Protein AF-A0A349YQ21-F1 (afdb_monomer_lite)

Foldseek 3Di:
DDDPPDDDDDDDPVPPDPPPPPVLPDAFEAEAEWAAQFAAQDFDKDAEVRCCLGGHPDGDCQFTNLRRVVVVVSRVVRHIYRYGHFFFPQWAWFKKWKKKKKAKDKDFDADPVRQGWWQDPVPRDIDSDPPPPTHGDIAIAIEIFIAIDADASHQDPVSVVVVLVVQQDDDPPVRIGMFGFKMKIWNHFADFQKFKFKAWDLVVLVPPLATKIKIWTPDPDNVNIDIWIATSQPPDADPNFHRAQQRRCVPHRTMGMHGPNVRSVVVLVVLCVRQVDDSSQVRSQDLVQCGHSNRHHDRRYHYDPVHDDRHDPRGDGRDNGHSPQCHRRNQVGVSSLVSLLCVLQCVSHVCLLVLPPDQRAEYEDSVHDPVSLVSNVVSCVNNVRYYYHDD

Sequence (391 aa):
MQYPGTIDKWFDHSGIQPHEIVEVTPRPLMLHAAAFERGPEKMMRVYGEDFYKLFGYYIDVEKYGQAGIQAANIIDNGGELLLKRVVAEDATLGNIVVVANVSQDRVQKTNSLGQPLYIDAATGKETTDPGDNNEAVMINVASIKHELVTVPNAKTMNDVVDAALDCFVEDEDEQKFAYPLFVITDNGRGETTKRFGIEPMYSVSKNSKYMLYRLKYLGSQDLDAEQVYFALAPGIIYLNESMDIAMACGNMLQCDAKSIEDSVEAFYAKVSEISGIEPEDLFASDIIFCKNSKGAAMTGLSLDDSGEDLGISMGFILQSGSNGSFGDCPIDTQEYEDELLKFFGGDFDSDIYNLDRFKIDACVDANYPYDVKKAIVRLANFRKDFFFFGD

Radius of gyration: 28.57 Å; chains: 1; bounding box: 63×76×86 Å

Secondary structure (DSSP, 8-state):
---TT--------TTSPPP---------EEEEEE--SSS--S-EEE-THHHHHHH-SS--HHHHHHHHHHHHHHHHTT-EEEEEE---TT-B--EEEEEEEEEEEEEE-B-TTSPBPEE-TTT-SEES---TTPEE-EEEEEEEEEEEE--TT--SHHHHHHHHHTT-EEETTTTEEEEEEEEEEESSSS----EEEEEE-HHHHTTSSS-EEEEEE--SSGGG-EEEEEESSTT-EETTEE--HHHHHTT-SSEEEEE-HHHHHHHHHHHHHHH---HHHHHTSBTTTTB-TTSSBPTTEEE-TTS--TT-TT-EE-BS-B-GGGTT-GGGSHHHHHHHHHHHHTSS-GGGG-TTT----EEE--S--HHHHHHHHHHHHHH-SSEEE--

pLDDT: mean 86.46, std 12.58, range [36.66, 97.38]

Structure (mmCIF, N/CA/C/O backbone):
data_AF-A0A349YQ21-F1
#
_entry.id   AF-A0A349YQ21-F1
#
loop_
_atom_site.group_PDB
_atom_site.id
_atom_site.type_symbol
_atom_site.label_atom_id
_atom_site.label_alt_id
_atom_site.label_comp_id
_atom_site.label_asym_id
_atom_site.label_entity_id
_atom_site.label_seq_id
_atom_site.pdbx_PDB_ins_code
_atom_site.Cartn_x
_atom_site.Cartn_y
_atom_site.Cartn_z
_atom_site.occupancy
_atom_site.B_iso_or_equiv
_atom_site.auth_seq_id
_atom_site.auth_comp_id
_atom_site.auth_asym_id
_atom_site.auth_atom_id
_atom_site.pdbx_PDB_model_num
ATOM 1 N N . MET A 1 1 ? -4.594 -54.214 -38.962 1.00 46.72 1 MET A N 1
ATOM 2 C CA . MET A 1 1 ? -5.416 -55.250 -38.301 1.00 46.72 1 MET A CA 1
ATOM 3 C C . MET A 1 1 ? -5.435 -54.899 -36.817 1.00 46.72 1 MET A C 1
ATOM 5 O O . MET A 1 1 ? -4.440 -55.137 -36.148 1.00 46.72 1 MET A O 1
ATOM 9 N N . GLN A 1 2 ? -6.467 -54.189 -36.348 1.00 43.09 2 GLN A N 1
ATOM 10 C CA . GLN A 1 2 ? -6.649 -53.875 -34.920 1.00 43.09 2 GLN A CA 1
ATOM 11 C C . GLN A 1 2 ? -7.151 -55.127 -34.183 1.00 43.09 2 GLN A C 1
ATOM 13 O O . GLN A 1 2 ? -7.865 -55.942 -34.770 1.00 43.09 2 GLN A O 1
ATOM 18 N N . TYR A 1 3 ? -6.737 -55.302 -32.927 1.00 46.75 3 TYR A N 1
ATOM 19 C CA . TYR A 1 3 ? -7.097 -56.461 -32.108 1.00 46.75 3 TYR A CA 1
ATOM 20 C C . TYR A 1 3 ? -8.601 -56.459 -31.767 1.00 46.75 3 TYR A C 1
ATOM 22 O O . TYR A 1 3 ? -9.155 -55.398 -31.471 1.00 46.75 3 TYR A O 1
ATOM 30 N N . PRO A 1 4 ? -9.278 -57.623 -31.746 1.00 47.09 4 PRO A N 1
ATOM 31 C CA . PRO A 1 4 ? -10.664 -57.708 -31.294 1.00 47.09 4 PRO A CA 1
ATOM 32 C C . PRO A 1 4 ? -10.718 -57.376 -29.795 1.00 47.09 4 PRO A C 1
ATOM 34 O O . PRO A 1 4 ? -10.219 -58.145 -28.977 1.00 47.09 4 PRO A O 1
ATOM 37 N N . GLY A 1 5 ? -11.275 -56.213 -29.444 1.00 58.44 5 GLY A N 1
ATOM 38 C CA . GLY A 1 5 ? -11.378 -55.730 -28.059 1.00 58.44 5 GLY A CA 1
ATOM 39 C C . GLY A 1 5 ? -10.921 -54.285 -27.834 1.00 58.44 5 GLY A C 1
ATOM 40 O O . GLY A 1 5 ? -11.097 -53.768 -26.733 1.00 58.44 5 GLY A O 1
ATOM 41 N N . THR A 1 6 ? -10.367 -53.608 -28.844 1.00 46.00 6 THR A N 1
ATOM 42 C CA . THR A 1 6 ? -10.096 -52.165 -28.758 1.00 46.00 6 THR A CA 1
ATOM 43 C C . THR A 1 6 ? -11.419 -51.392 -28.793 1.00 46.00 6 THR A C 1
ATOM 45 O O . THR A 1 6 ? -12.126 -51.410 -29.798 1.00 46.00 6 THR A O 1
ATOM 48 N N . ILE A 1 7 ? -11.785 -50.751 -27.679 1.00 59.78 7 ILE A N 1
ATOM 49 C CA . ILE A 1 7 ? -12.912 -49.812 -27.618 1.00 59.78 7 ILE A CA 1
ATOM 50 C C . ILE A 1 7 ? -12.357 -48.426 -27.939 1.00 59.78 7 ILE A C 1
ATOM 52 O O . ILE A 1 7 ? -11.767 -47.777 -27.075 1.00 59.78 7 ILE A O 1
ATOM 56 N N . ASP A 1 8 ? -12.554 -47.978 -29.174 1.00 48.31 8 ASP A N 1
ATOM 57 C CA . ASP A 1 8 ? -12.233 -46.611 -29.571 1.00 48.31 8 ASP A CA 1
ATOM 58 C C . ASP A 1 8 ? -13.323 -45.672 -29.035 1.00 48.31 8 ASP A C 1
ATOM 60 O O . ASP A 1 8 ? -14.464 -45.667 -29.505 1.00 48.31 8 ASP A O 1
ATOM 64 N N . LYS A 1 9 ? -12.987 -44.884 -28.007 1.00 50.59 9 LYS A N 1
ATOM 65 C CA . LYS A 1 9 ? -13.827 -43.767 -27.562 1.00 50.59 9 LYS A CA 1
ATOM 66 C C . LYS A 1 9 ? -13.570 -42.583 -28.487 1.00 50.59 9 LYS A C 1
ATOM 68 O O . LYS A 1 9 ? -12.609 -41.841 -28.303 1.00 50.59 9 LYS A O 1
ATOM 73 N N . TRP A 1 10 ? -14.429 -42.427 -29.485 1.00 46.50 10 TRP A N 1
ATOM 74 C CA . TRP A 1 10 ? -14.459 -41.239 -30.328 1.00 46.50 10 TRP A CA 1
ATOM 75 C C . TRP A 1 10 ? -15.077 -40.099 -29.522 1.00 46.50 10 TRP A C 1
ATOM 77 O O . TRP A 1 10 ? -16.283 -40.080 -29.283 1.00 46.50 10 TRP A O 1
ATOM 87 N N . PHE A 1 11 ? -14.238 -39.180 -29.054 1.00 51.16 11 PHE A N 1
ATOM 88 C CA . PHE A 1 11 ? -14.712 -37.912 -28.519 1.00 51.16 11 PHE A CA 1
ATOM 89 C C . PHE A 1 11 ? -14.996 -36.993 -29.704 1.00 51.16 11 PHE A C 1
ATOM 91 O O . PHE A 1 11 ? -14.099 -36.646 -30.469 1.00 51.16 11 PHE A O 1
ATOM 98 N N . ASP A 1 12 ? -16.269 -36.667 -29.894 1.00 43.19 12 ASP A N 1
ATOM 99 C CA . ASP A 1 12 ? -16.709 -35.726 -30.911 1.00 43.19 12 ASP A CA 1
ATOM 100 C C . ASP A 1 12 ? -16.400 -34.297 -30.445 1.00 43.19 12 ASP A C 1
ATOM 102 O O . ASP A 1 12 ? -17.047 -33.764 -29.545 1.00 43.19 12 ASP A O 1
ATOM 106 N N . HIS A 1 13 ? -15.374 -33.689 -31.040 1.00 46.00 13 HIS A N 1
ATOM 107 C CA . HIS A 1 13 ? -14.991 -32.299 -30.781 1.00 46.00 13 HIS A CA 1
ATOM 108 C C . HIS A 1 13 ? -15.770 -31.294 -31.650 1.00 46.00 13 HIS A C 1
ATOM 110 O O . HIS A 1 13 ? -15.529 -30.094 -31.540 1.00 46.00 13 HIS A O 1
ATOM 116 N N . SER A 1 14 ? -16.713 -31.736 -32.494 1.00 53.97 14 SER A N 1
ATOM 117 C CA . SER A 1 14 ? -17.472 -30.843 -33.386 1.00 53.97 14 SER A CA 1
ATOM 118 C C . SER A 1 14 ? -18.465 -29.917 -32.662 1.00 53.97 14 SER A C 1
ATOM 120 O O . SER A 1 14 ? -18.978 -28.980 -33.271 1.00 53.97 14 SER A O 1
ATOM 122 N N . GLY A 1 15 ? -18.705 -30.148 -31.364 1.00 43.84 15 GLY A N 1
ATOM 123 C CA . GLY A 1 15 ? -19.555 -29.326 -30.496 1.00 43.84 15 GLY A CA 1
ATOM 124 C C . GLY A 1 15 ? -18.812 -28.361 -29.564 1.00 43.84 15 GLY A C 1
ATOM 125 O O . GLY A 1 15 ? -19.465 -27.663 -28.788 1.00 43.84 15 GLY A O 1
ATOM 126 N N . ILE A 1 16 ? -17.475 -28.302 -29.606 1.00 46.69 16 ILE A N 1
ATOM 127 C CA . ILE A 1 16 ? -16.738 -27.234 -28.921 1.00 46.69 16 ILE A CA 1
ATOM 128 C C . ILE A 1 16 ? -16.988 -25.974 -29.740 1.00 46.69 16 ILE A C 1
ATOM 130 O O . ILE A 1 16 ? -16.501 -25.871 -30.866 1.00 46.69 16 ILE A O 1
ATOM 134 N N . GLN A 1 17 ? -17.775 -25.034 -29.206 1.00 41.25 17 GLN A N 1
ATOM 135 C CA . GLN A 1 17 ? -17.800 -23.700 -29.795 1.00 41.25 17 GLN A CA 1
ATOM 136 C C . GLN A 1 17 ? -16.348 -23.228 -29.838 1.00 41.25 17 GLN A C 1
ATOM 138 O O . GLN A 1 17 ? -15.701 -23.262 -28.786 1.00 41.25 17 GLN A O 1
ATOM 143 N N . PRO A 1 18 ? -15.802 -22.859 -31.011 1.00 39.75 18 PRO A N 1
ATOM 144 C CA . PRO A 1 18 ? -14.515 -22.203 -31.023 1.00 39.75 18 PRO A CA 1
ATOM 145 C C . PRO A 1 18 ? -14.675 -21.023 -30.074 1.00 39.75 18 PRO A C 1
ATOM 147 O O . PRO A 1 18 ? -15.530 -20.164 -30.295 1.00 39.75 18 PRO A O 1
ATOM 150 N N . HIS A 1 19 ? -13.903 -21.008 -28.985 1.00 40.78 19 HIS A N 1
ATOM 151 C CA . HIS A 1 19 ? -13.603 -19.732 -28.366 1.00 40.78 19 HIS A CA 1
ATOM 152 C C . HIS A 1 19 ? -13.187 -18.844 -29.530 1.00 40.78 19 HIS A C 1
ATOM 154 O O . HIS A 1 19 ? -12.395 -19.296 -30.366 1.00 40.78 19 HIS A O 1
ATOM 160 N N . GLU A 1 20 ? -13.769 -17.649 -29.649 1.00 36.66 20 GLU A N 1
ATOM 161 C CA . GLU A 1 20 ? -13.132 -16.638 -30.474 1.00 36.66 20 GLU A CA 1
ATOM 162 C C . GLU A 1 20 ? -11.685 -16.636 -29.999 1.00 36.66 20 GLU A C 1
ATOM 164 O O . GLU A 1 20 ? -11.388 -16.286 -28.854 1.00 36.66 20 GLU A O 1
ATOM 169 N N . ILE A 1 21 ? -10.790 -17.163 -30.838 1.00 41.47 21 ILE A N 1
ATOM 170 C CA . ILE A 1 21 ? -9.389 -16.843 -30.720 1.00 41.47 21 ILE A CA 1
ATOM 171 C C . ILE A 1 21 ? -9.458 -15.363 -31.020 1.00 41.47 21 ILE A C 1
ATOM 173 O O . ILE A 1 21 ? -9.549 -14.979 -32.184 1.00 41.47 21 ILE A O 1
ATOM 177 N N . VAL A 1 22 ? -9.591 -14.553 -29.965 1.00 41.12 22 VAL A N 1
ATOM 178 C CA . VAL A 1 22 ? -9.334 -13.129 -30.047 1.00 41.12 22 VAL A CA 1
ATOM 179 C C . VAL A 1 22 ? -7.962 -13.124 -30.672 1.00 41.12 22 VAL A C 1
ATOM 181 O O . VAL A 1 22 ? -7.012 -13.626 -30.067 1.00 41.12 22 VAL A O 1
ATOM 184 N N . GLU A 1 23 ? -7.903 -12.762 -31.948 1.00 39.03 23 GLU A N 1
ATOM 185 C CA . GLU A 1 23 ? -6.652 -12.636 -32.656 1.00 39.03 23 GLU A CA 1
ATOM 186 C C . GLU A 1 23 ? -5.931 -11.572 -31.843 1.00 39.03 23 GLU A C 1
ATOM 188 O O . GLU A 1 23 ? -6.303 -10.399 -31.874 1.00 39.03 23 GLU A O 1
ATOM 193 N N . VAL A 1 24 ? -5.047 -12.010 -30.941 1.00 54.50 24 VAL A N 1
ATOM 194 C CA . VAL A 1 24 ? -4.297 -11.098 -30.096 1.00 54.50 24 VAL A CA 1
ATOM 195 C C . VAL A 1 24 ? -3.450 -10.372 -31.107 1.00 54.50 24 VAL A C 1
ATOM 197 O O . VAL A 1 24 ? -2.500 -10.955 -31.631 1.00 54.50 24 VAL A O 1
ATOM 200 N N . THR A 1 25 ? -3.875 -9.161 -31.467 1.00 62.41 25 THR A N 1
ATOM 201 C CA . THR A 1 25 ? -3.162 -8.328 -32.420 1.00 62.41 25 THR A CA 1
ATOM 202 C C . THR A 1 25 ? -1.708 -8.360 -31.979 1.00 62.41 25 THR A C 1
ATOM 204 O O . THR A 1 25 ? -1.457 -8.015 -30.821 1.00 62.41 25 THR A O 1
ATOM 207 N N . PRO A 1 26 ? -0.775 -8.868 -32.803 1.00 71.62 26 PRO A N 1
ATOM 208 C CA . PRO A 1 26 ? 0.600 -9.023 -32.368 1.00 71.62 26 PRO A CA 1
ATOM 209 C C . PRO A 1 26 ? 1.114 -7.637 -31.991 1.00 71.62 26 PRO A C 1
ATOM 211 O O . PRO A 1 26 ? 1.208 -6.751 -32.841 1.00 71.62 26 PRO A O 1
ATOM 214 N N . ARG A 1 27 ? 1.357 -7.437 -30.694 1.00 84.81 27 ARG A N 1
ATOM 215 C CA . ARG A 1 27 ? 1.883 -6.184 -30.163 1.00 84.81 27 ARG A CA 1
ATOM 216 C C . ARG A 1 27 ? 3.395 -6.313 -30.135 1.00 84.81 27 ARG A C 1
ATOM 218 O O . ARG A 1 27 ? 3.877 -7.294 -29.567 1.00 84.81 27 ARG A O 1
ATOM 225 N N . PRO A 1 28 ? 4.137 -5.375 -30.737 1.00 90.81 28 PRO A N 1
ATOM 226 C CA . PRO A 1 28 ? 5.579 -5.389 -30.603 1.00 90.81 28 PRO A CA 1
ATOM 227 C C . PRO A 1 28 ? 5.945 -5.161 -29.134 1.00 90.81 28 PRO A C 1
ATOM 229 O O . PRO A 1 28 ? 5.473 -4.197 -28.523 1.00 90.81 28 PRO A O 1
ATOM 232 N N . LEU A 1 29 ? 6.772 -6.044 -28.576 1.00 93.50 29 LEU A N 1
ATOM 233 C CA . LEU A 1 29 ? 7.298 -5.922 -27.225 1.00 93.50 29 LEU A CA 1
ATOM 234 C C . LEU A 1 29 ? 8.547 -5.040 -27.248 1.00 93.50 29 LEU A C 1
ATOM 236 O O . LEU A 1 29 ? 9.613 -5.445 -27.716 1.00 93.50 29 LEU A O 1
ATOM 240 N N . MET A 1 30 ? 8.414 -3.837 -26.707 1.00 94.56 30 MET A N 1
ATOM 241 C CA . MET A 1 30 ? 9.485 -2.856 -26.619 1.00 94.56 30 MET A CA 1
ATOM 242 C C . MET A 1 30 ? 10.174 -2.936 -25.255 1.00 94.56 30 MET A C 1
ATOM 244 O O . MET A 1 30 ? 9.516 -2.870 -24.218 1.00 94.56 30 MET A O 1
ATOM 248 N N . LEU A 1 31 ? 11.502 -3.058 -25.241 1.00 94.94 31 LEU A N 1
ATOM 249 C CA . LEU A 1 31 ? 12.292 -2.987 -24.009 1.00 94.94 31 LEU A CA 1
ATOM 250 C C . LEU A 1 31 ? 12.478 -1.527 -23.595 1.00 94.94 31 LEU A C 1
ATOM 252 O O . LEU A 1 31 ? 12.997 -0.734 -24.384 1.00 94.94 31 LEU A O 1
ATOM 256 N N . HIS A 1 32 ? 12.108 -1.195 -22.357 1.00 94.94 32 HIS A N 1
ATOM 257 C CA . HIS A 1 32 ? 12.138 0.184 -21.878 1.00 94.94 32 HIS A CA 1
ATOM 258 C C . HIS A 1 32 ? 12.462 0.292 -20.385 1.00 94.94 32 HIS A C 1
ATOM 260 O O . HIS A 1 32 ? 12.074 -0.559 -19.584 1.00 94.94 32 HIS A O 1
ATOM 266 N N . ALA A 1 33 ? 13.130 1.37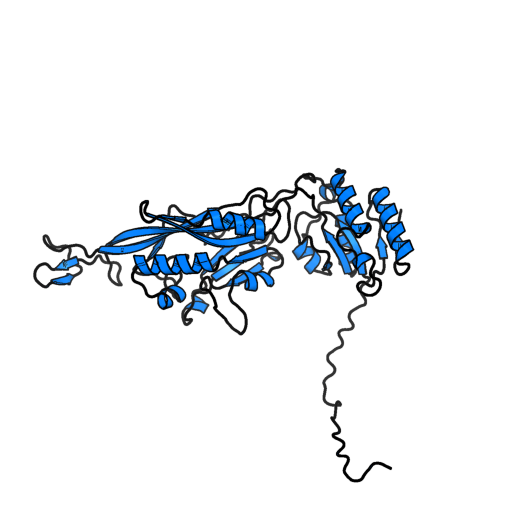5 -19.996 1.00 94.75 33 ALA A N 1
ATOM 267 C CA . ALA A 1 33 ? 13.324 1.737 -18.594 1.00 94.75 33 ALA A CA 1
ATOM 268 C C . ALA A 1 33 ? 13.230 3.248 -18.402 1.00 94.75 33 ALA A C 1
ATOM 270 O O . ALA A 1 33 ? 13.732 4.019 -19.220 1.00 94.75 33 ALA A O 1
ATOM 271 N N . ALA A 1 34 ? 12.569 3.667 -17.330 1.00 94.06 34 ALA A N 1
ATOM 272 C CA . ALA A 1 34 ? 12.397 5.076 -16.999 1.00 94.06 34 ALA A CA 1
ATOM 273 C C . ALA A 1 34 ? 12.099 5.244 -15.507 1.00 94.06 34 ALA A C 1
ATOM 275 O O . ALA A 1 34 ? 11.672 4.298 -14.839 1.00 94.06 34 ALA A O 1
ATOM 276 N N . ALA A 1 35 ? 12.313 6.449 -14.989 1.00 93.06 35 ALA A N 1
ATOM 277 C CA . ALA A 1 35 ? 11.754 6.852 -13.707 1.00 93.06 35 ALA A CA 1
ATOM 278 C C . ALA A 1 35 ? 10.308 7.327 -13.918 1.00 93.06 35 ALA A C 1
ATOM 280 O O . ALA A 1 35 ? 9.993 7.936 -14.938 1.00 93.06 35 ALA A O 1
ATOM 281 N N . PHE A 1 36 ? 9.442 7.051 -12.946 1.00 91.00 36 PHE A N 1
ATOM 282 C CA . PHE A 1 36 ? 8.071 7.560 -12.892 1.00 91.00 36 PHE A CA 1
ATOM 283 C C . PHE A 1 36 ? 7.727 7.915 -11.450 1.00 91.00 36 PHE A C 1
ATOM 285 O O . PHE A 1 36 ? 8.292 7.329 -10.521 1.00 91.00 36 PHE A O 1
ATOM 292 N N . GLU A 1 37 ? 6.761 8.815 -11.278 1.00 85.00 37 GLU A N 1
ATOM 293 C CA . GLU A 1 37 ? 6.250 9.238 -9.970 1.00 85.00 37 GLU A CA 1
ATOM 294 C C . GLU A 1 37 ? 5.730 8.052 -9.151 1.00 85.00 37 GLU A C 1
ATOM 296 O O . GLU A 1 37 ? 6.088 7.879 -7.992 1.00 85.00 37 GLU A O 1
ATOM 301 N N . ARG A 1 38 ? 4.937 7.184 -9.785 1.00 87.81 38 ARG A N 1
ATOM 302 C CA . ARG A 1 38 ? 4.284 6.036 -9.148 1.00 87.81 38 ARG A CA 1
ATOM 303 C C . ARG A 1 38 ? 4.480 4.758 -9.952 1.00 87.81 38 ARG A C 1
ATOM 305 O O . ARG A 1 38 ? 4.855 4.805 -11.122 1.00 87.81 38 ARG A O 1
ATOM 312 N N . GLY A 1 39 ? 4.208 3.621 -9.320 1.00 89.81 39 GLY A N 1
ATOM 313 C CA . GLY A 1 39 ? 4.154 2.325 -9.982 1.00 89.81 39 GLY A CA 1
ATOM 314 C C . GLY A 1 39 ? 5.100 1.284 -9.382 1.00 89.81 39 GLY A C 1
ATOM 315 O O . GLY A 1 39 ? 6.001 1.598 -8.598 1.00 89.81 39 GLY A O 1
ATOM 316 N N . PRO A 1 40 ? 4.932 0.019 -9.773 1.00 92.00 40 PRO A N 1
ATOM 317 C CA . PRO A 1 40 ? 5.750 -1.069 -9.272 1.00 92.00 40 PRO A CA 1
ATOM 318 C C . PRO A 1 40 ? 7.184 -0.978 -9.792 1.00 92.00 40 PRO A C 1
ATOM 320 O O . PRO A 1 40 ? 7.448 -0.538 -10.910 1.00 92.00 40 PRO A O 1
ATOM 323 N N . GLU A 1 41 ? 8.126 -1.443 -8.977 1.00 92.56 41 GLU A N 1
ATOM 324 C CA . GLU A 1 41 ? 9.545 -1.484 -9.342 1.00 92.56 41 GLU A CA 1
ATOM 325 C C . GLU A 1 41 ? 9.941 -2.775 -10.058 1.00 92.56 41 GLU A C 1
ATOM 327 O O . GLU A 1 41 ? 11.011 -2.842 -10.659 1.00 92.56 41 GLU A O 1
ATOM 332 N N . LYS A 1 42 ? 9.135 -3.837 -9.981 1.00 91.31 42 LYS A N 1
ATOM 333 C CA . LYS A 1 42 ? 9.453 -5.098 -10.665 1.00 91.31 42 LYS A CA 1
ATOM 334 C C . LYS A 1 42 ? 9.415 -4.898 -12.179 1.00 91.31 42 LYS A C 1
ATOM 336 O O . LYS A 1 42 ? 8.556 -4.186 -12.692 1.00 91.31 42 LYS A O 1
ATOM 341 N N . MET A 1 43 ? 10.323 -5.560 -12.896 1.00 91.50 43 MET A N 1
ATOM 342 C CA . MET A 1 43 ? 10.234 -5.601 -14.351 1.00 91.50 43 MET A CA 1
ATOM 343 C C . MET A 1 43 ? 8.936 -6.310 -14.741 1.00 91.50 43 MET A C 1
ATOM 345 O O . MET A 1 43 ? 8.653 -7.414 -14.266 1.00 91.50 43 MET A O 1
ATOM 349 N N . MET A 1 44 ? 8.140 -5.674 -15.592 1.00 92.31 44 MET A N 1
ATOM 350 C CA . MET A 1 44 ? 6.837 -6.199 -15.968 1.00 92.31 44 MET A CA 1
ATOM 351 C C . MET A 1 44 ? 6.477 -5.885 -17.409 1.00 92.31 44 MET A C 1
ATOM 353 O O . MET A 1 44 ? 6.983 -4.944 -18.016 1.00 92.31 44 MET A O 1
ATOM 357 N N . ARG A 1 45 ? 5.569 -6.698 -17.941 1.00 93.19 45 ARG A N 1
ATOM 358 C CA . ARG A 1 45 ? 4.907 -6.433 -19.211 1.00 93.19 45 ARG A CA 1
ATOM 359 C C . ARG A 1 45 ? 3.679 -5.579 -18.951 1.00 93.19 45 ARG A C 1
ATOM 361 O O . ARG A 1 45 ? 2.881 -5.919 -18.079 1.00 93.19 45 ARG A O 1
ATOM 368 N N . VAL A 1 46 ? 3.541 -4.488 -19.687 1.00 93.12 46 VAL A N 1
ATOM 369 C CA . VAL A 1 46 ? 2.428 -3.554 -19.527 1.00 93.12 46 VAL A CA 1
ATOM 370 C C . VAL A 1 46 ? 1.960 -3.049 -20.888 1.00 93.12 46 VAL A C 1
ATOM 372 O O . VAL A 1 46 ? 2.764 -2.823 -21.793 1.00 93.12 46 VAL A O 1
ATOM 375 N N . TYR A 1 47 ? 0.645 -2.917 -21.050 1.00 91.69 47 TYR A N 1
ATOM 376 C CA . TYR A 1 47 ? 0.012 -2.458 -22.283 1.00 91.69 47 TYR A CA 1
ATOM 377 C C . TYR A 1 47 ? -1.305 -1.734 -21.983 1.00 91.69 47 TYR A C 1
ATOM 379 O O . TYR A 1 47 ? -1.955 -2.003 -20.975 1.00 91.69 47 TYR A O 1
ATOM 387 N N . GLY A 1 48 ? -1.728 -0.859 -22.896 1.00 88.62 48 GLY A N 1
ATOM 388 C CA . GLY A 1 48 ? -3.029 -0.189 -22.828 1.00 88.62 48 GLY A CA 1
ATOM 389 C C . GLY A 1 48 ? -3.242 0.627 -21.548 1.00 88.62 48 GLY A C 1
ATOM 390 O O . GLY A 1 48 ? -2.324 1.272 -21.049 1.00 88.62 48 GLY A O 1
ATOM 391 N N . GLU A 1 49 ? -4.467 0.594 -21.017 1.00 87.12 49 GLU A N 1
ATOM 392 C CA . GLU A 1 49 ? -4.861 1.379 -19.837 1.00 87.12 49 GLU A CA 1
ATOM 393 C C . GLU A 1 49 ? -4.085 1.018 -18.566 1.00 87.12 49 GLU A C 1
ATOM 395 O O . GLU A 1 49 ? -3.911 1.876 -17.702 1.00 87.12 49 GLU A O 1
ATOM 400 N N . ASP A 1 50 ? -3.592 -0.218 -18.447 1.00 88.56 50 ASP A N 1
ATOM 401 C CA . ASP A 1 50 ? -2.855 -0.658 -17.258 1.00 88.56 50 ASP A CA 1
ATOM 402 C C . ASP A 1 50 ? -1.563 0.147 -17.075 1.00 88.56 50 ASP A C 1
ATOM 404 O O . ASP A 1 50 ? -1.178 0.432 -15.943 1.00 88.56 50 ASP A O 1
ATOM 408 N N . PHE A 1 51 ? -0.935 0.596 -18.172 1.00 90.94 51 PHE A N 1
ATOM 409 C CA . PHE A 1 51 ? 0.210 1.510 -18.108 1.00 90.94 51 PHE A CA 1
ATOM 410 C C . PHE A 1 51 ? -0.160 2.811 -17.395 1.00 90.94 51 PHE A C 1
ATOM 412 O O . PHE A 1 51 ? 0.517 3.219 -16.453 1.00 90.94 51 PHE A O 1
ATOM 419 N N . TYR A 1 52 ? -1.260 3.437 -17.803 1.00 88.81 52 TYR A N 1
ATOM 420 C CA . TYR A 1 52 ? -1.679 4.724 -17.260 1.00 88.81 52 TYR A CA 1
ATOM 421 C C . TYR A 1 52 ? -2.205 4.626 -15.828 1.00 88.81 52 TYR A C 1
ATOM 423 O O . TYR A 1 52 ? -1.909 5.493 -15.001 1.00 88.81 52 TYR A O 1
ATOM 431 N N . LYS A 1 53 ? -2.906 3.534 -15.498 1.00 87.38 53 LYS A N 1
ATOM 432 C CA . LYS A 1 53 ? -3.279 3.234 -14.112 1.00 87.38 53 LYS A CA 1
ATOM 433 C C . LYS A 1 53 ? -2.021 3.136 -13.253 1.00 87.38 53 LYS A C 1
ATOM 435 O O . LYS A 1 53 ? -1.886 3.887 -12.292 1.00 87.38 53 LYS A O 1
ATOM 440 N N . LEU A 1 54 ? -1.051 2.303 -13.639 1.00 89.62 54 LEU A N 1
ATOM 441 C CA . LEU A 1 54 ? 0.166 2.052 -12.856 1.00 89.62 54 LEU A CA 1
ATOM 442 C C . LEU A 1 54 ? 1.086 3.271 -12.726 1.00 89.62 54 LEU A C 1
ATOM 444 O O . LEU A 1 54 ? 1.529 3.557 -11.617 1.00 89.62 54 LEU A O 1
ATOM 448 N N . PHE A 1 55 ? 1.370 3.974 -13.826 1.00 88.88 55 PHE A N 1
ATOM 449 C CA . PHE A 1 55 ? 2.434 4.986 -13.898 1.00 88.88 55 PHE A CA 1
ATOM 450 C C . PHE A 1 55 ? 1.929 6.432 -13.991 1.00 88.88 55 PHE A C 1
ATOM 452 O O . PHE A 1 55 ? 2.719 7.355 -13.818 1.00 88.88 55 PHE A O 1
ATOM 459 N N . GLY A 1 56 ? 0.623 6.647 -14.183 1.00 85.50 56 GLY A N 1
ATOM 460 C CA . GLY A 1 56 ? 0.031 7.984 -14.306 1.00 85.50 56 GLY A CA 1
ATOM 461 C C . GLY A 1 56 ? -0.435 8.322 -15.717 1.00 85.50 56 GLY A C 1
ATOM 462 O O . GLY A 1 56 ? 0.205 7.954 -16.695 1.00 85.50 56 GLY A O 1
ATOM 463 N N . TYR A 1 57 ? -1.538 9.071 -15.815 1.00 82.88 57 TYR A N 1
ATOM 464 C CA . TYR A 1 57 ? -2.055 9.613 -17.082 1.00 82.88 57 TYR A CA 1
ATOM 465 C C . TYR A 1 57 ? -1.282 10.841 -17.580 1.00 82.88 57 TYR A C 1
ATOM 467 O O . TYR A 1 57 ? -1.308 11.145 -18.770 1.00 82.88 57 TYR A O 1
ATOM 475 N N . TYR A 1 58 ? -0.610 11.560 -16.679 1.00 81.94 58 TYR A N 1
ATOM 476 C CA . TYR A 1 58 ? 0.172 12.748 -17.007 1.00 81.94 58 TYR A CA 1
ATOM 477 C C . TYR A 1 58 ? 1.649 12.459 -16.771 1.00 81.94 58 TYR A C 1
ATOM 479 O O . TYR A 1 58 ? 2.089 12.364 -15.630 1.00 81.94 58 TYR A O 1
ATOM 487 N N . ILE A 1 59 ? 2.406 12.313 -17.858 1.00 83.88 59 ILE A N 1
ATOM 488 C CA . ILE A 1 59 ? 3.852 12.110 -17.790 1.00 83.88 59 ILE A CA 1
ATOM 489 C C . ILE A 1 59 ? 4.553 13.468 -17.830 1.00 83.88 59 ILE A C 1
ATOM 491 O O . ILE A 1 59 ? 4.505 14.170 -18.842 1.00 83.88 59 ILE A O 1
ATOM 495 N N . ASP A 1 60 ? 5.205 13.829 -16.726 1.00 84.19 60 ASP A N 1
ATOM 496 C CA . ASP A 1 60 ? 5.985 15.060 -16.618 1.00 84.19 60 ASP A CA 1
ATOM 497 C C . ASP A 1 60 ? 7.331 14.916 -17.345 1.00 84.19 60 ASP A C 1
ATOM 499 O O . ASP A 1 60 ? 8.239 14.206 -16.912 1.00 84.19 60 ASP A O 1
ATOM 503 N N . VAL A 1 61 ? 7.442 15.598 -18.482 1.00 84.38 61 VAL A N 1
ATOM 504 C CA . VAL A 1 61 ? 8.631 15.597 -19.342 1.00 84.38 61 VAL A CA 1
ATOM 505 C C . VAL A 1 61 ? 9.812 16.287 -18.683 1.00 84.38 61 VAL A C 1
ATOM 507 O O . VAL A 1 61 ? 10.951 15.888 -18.910 1.00 84.38 61 VAL A O 1
ATOM 510 N N . GLU A 1 62 ? 9.548 17.341 -17.912 1.00 86.12 62 GLU A N 1
ATOM 511 C CA . GLU A 1 62 ? 10.604 18.126 -17.283 1.00 86.12 62 GLU A CA 1
ATOM 512 C C . GLU A 1 62 ? 11.285 17.296 -16.197 1.00 86.12 62 GLU A C 1
ATOM 514 O O . GLU A 1 62 ? 12.502 17.356 -16.073 1.00 86.12 62 GLU A O 1
ATOM 519 N N . LYS A 1 63 ? 10.522 16.455 -15.487 1.00 86.44 63 LYS A N 1
ATOM 520 C CA . LYS A 1 63 ? 11.051 15.572 -14.438 1.00 86.44 63 LYS A CA 1
ATOM 521 C C . LYS A 1 63 ? 11.603 14.247 -14.958 1.00 86.44 63 LYS A C 1
ATOM 523 O O . LYS A 1 63 ? 12.671 13.812 -14.536 1.00 86.44 63 LYS A O 1
ATOM 528 N N . TYR A 1 64 ? 10.866 13.569 -15.840 1.00 86.81 64 TYR A N 1
ATOM 529 C CA . TYR A 1 64 ? 11.148 12.179 -16.238 1.00 86.81 64 TYR A CA 1
ATOM 530 C C . TYR A 1 64 ? 11.716 12.048 -17.658 1.00 86.81 64 TYR A C 1
ATOM 532 O O . TYR A 1 64 ? 12.044 10.948 -18.115 1.00 86.81 64 TYR A O 1
ATOM 540 N N . GLY A 1 65 ? 11.871 13.172 -18.358 1.00 86.06 65 GLY A N 1
ATOM 541 C CA . GLY A 1 65 ? 12.523 13.251 -19.656 1.00 86.06 65 GLY A CA 1
ATOM 542 C C . GLY A 1 65 ? 11.762 12.551 -20.778 1.00 86.06 65 GLY A C 1
ATOM 543 O O . GLY A 1 65 ? 10.585 12.194 -20.681 1.00 86.06 65 GLY A O 1
ATOM 544 N N . GLN A 1 66 ? 12.466 12.338 -21.891 1.00 89.75 66 GLN A N 1
ATOM 545 C CA . GLN A 1 66 ? 11.888 11.710 -23.081 1.00 89.75 66 GLN A CA 1
ATOM 546 C C . GLN A 1 66 ? 11.569 10.225 -22.871 1.00 89.75 66 GLN A C 1
ATOM 548 O O . GLN A 1 66 ? 10.662 9.714 -23.523 1.00 89.75 66 GLN A O 1
ATOM 553 N N . ALA A 1 67 ? 12.242 9.548 -21.936 1.00 91.44 67 ALA A N 1
ATOM 554 C CA . ALA A 1 67 ? 11.971 8.154 -21.600 1.00 91.44 67 ALA A CA 1
ATOM 555 C C . ALA A 1 67 ? 10.514 7.939 -21.167 1.00 91.44 67 ALA A C 1
ATOM 557 O O . ALA A 1 67 ? 9.864 7.019 -21.662 1.00 91.44 67 ALA A O 1
ATOM 558 N N . GLY A 1 68 ? 9.965 8.809 -20.317 1.00 88.94 68 GLY A N 1
ATOM 559 C CA . GLY A 1 68 ? 8.566 8.708 -19.901 1.00 88.94 68 GLY A CA 1
ATOM 560 C C . GLY A 1 68 ? 7.584 8.870 -21.070 1.00 88.94 68 GLY A C 1
ATOM 561 O O . GLY A 1 68 ? 6.696 8.038 -21.253 1.00 88.94 68 GLY A O 1
ATOM 562 N N . ILE A 1 69 ? 7.748 9.913 -21.893 1.00 89.69 69 ILE A N 1
ATOM 563 C CA . ILE A 1 69 ? 6.849 10.152 -23.038 1.00 89.69 69 ILE A CA 1
ATOM 564 C C . ILE A 1 69 ? 6.976 9.044 -24.075 1.00 89.69 69 ILE A C 1
ATOM 566 O O . ILE A 1 69 ? 5.980 8.627 -24.656 1.00 89.69 69 ILE A O 1
ATOM 570 N N . GLN A 1 70 ? 8.192 8.565 -24.333 1.00 91.69 70 GLN A N 1
ATOM 571 C CA . GLN A 1 70 ? 8.408 7.513 -25.314 1.00 91.69 70 GLN A CA 1
ATOM 572 C C . GLN A 1 70 ? 7.678 6.230 -24.903 1.00 91.69 70 GLN A C 1
ATOM 574 O O . GLN A 1 70 ? 7.087 5.578 -25.762 1.00 91.69 70 GLN A O 1
ATOM 579 N N . ALA A 1 71 ? 7.643 5.913 -23.603 1.00 92.12 71 ALA A N 1
ATOM 580 C CA . ALA A 1 71 ? 6.824 4.824 -23.079 1.00 92.12 71 ALA A CA 1
ATOM 581 C C . ALA A 1 71 ? 5.332 5.041 -23.393 1.00 92.12 71 ALA A C 1
ATOM 583 O O . ALA A 1 71 ? 4.704 4.166 -23.988 1.00 92.12 71 ALA A O 1
ATOM 584 N N . ALA A 1 72 ? 4.788 6.221 -23.078 1.00 90.75 72 ALA A N 1
ATOM 585 C CA . ALA A 1 72 ? 3.394 6.559 -23.377 1.00 90.75 72 ALA A CA 1
ATOM 586 C C . ALA A 1 72 ? 3.084 6.480 -24.886 1.00 90.75 72 ALA A C 1
ATOM 588 O O . ALA A 1 72 ? 2.128 5.826 -25.292 1.00 90.75 72 ALA A O 1
ATOM 589 N N . ASN A 1 73 ? 3.957 7.026 -25.738 1.00 90.56 73 ASN A N 1
ATOM 590 C CA . ASN A 1 73 ? 3.822 6.962 -27.194 1.00 90.56 73 ASN A CA 1
ATOM 591 C C . ASN A 1 73 ? 3.807 5.519 -27.713 1.00 90.56 73 ASN A C 1
ATOM 593 O O . ASN A 1 73 ? 3.039 5.203 -28.620 1.00 90.56 73 ASN A O 1
ATOM 597 N N . ILE A 1 74 ? 4.655 4.634 -27.180 1.00 91.19 74 ILE A N 1
ATOM 598 C CA . ILE A 1 74 ? 4.655 3.216 -27.569 1.00 91.19 74 ILE A CA 1
ATOM 599 C C . ILE A 1 74 ? 3.300 2.582 -27.233 1.00 91.19 74 ILE A C 1
ATOM 601 O O . ILE A 1 74 ? 2.728 1.891 -28.079 1.00 91.19 74 ILE A O 1
ATOM 605 N N . ILE A 1 75 ? 2.774 2.851 -26.036 1.00 92.50 75 ILE A N 1
ATOM 606 C CA . ILE A 1 75 ? 1.480 2.337 -25.570 1.00 92.50 75 ILE A CA 1
ATOM 607 C C . ILE A 1 75 ? 0.328 2.861 -26.437 1.00 92.50 75 ILE A C 1
ATOM 609 O O . ILE A 1 75 ? -0.485 2.066 -26.911 1.00 92.50 75 ILE A O 1
ATOM 613 N N . ASP A 1 76 ? 0.297 4.164 -26.723 1.00 89.06 76 ASP A N 1
ATOM 614 C CA . ASP A 1 76 ? -0.752 4.803 -27.531 1.00 89.06 76 ASP A CA 1
ATOM 615 C C . ASP A 1 76 ? -0.777 4.305 -28.981 1.00 89.06 76 ASP A C 1
ATOM 617 O O . ASP A 1 76 ? -1.831 4.256 -29.616 1.00 89.06 76 ASP A O 1
ATOM 621 N N . ASN A 1 77 ? 0.376 3.882 -29.508 1.00 89.38 77 ASN A N 1
ATOM 622 C CA . ASN A 1 77 ? 0.487 3.289 -30.842 1.00 89.38 77 ASN A CA 1
ATOM 623 C C . ASN A 1 77 ? 0.217 1.769 -30.858 1.00 89.38 77 ASN A C 1
ATOM 625 O O . ASN A 1 77 ? 0.397 1.122 -31.892 1.00 89.38 77 ASN A O 1
ATOM 629 N N . GLY A 1 78 ? -0.231 1.188 -29.739 1.00 87.75 78 GLY A N 1
ATOM 630 C CA . GLY A 1 78 ? -0.617 -0.223 -29.634 1.00 87.75 78 GLY A CA 1
ATOM 631 C C . GLY A 1 78 ? 0.537 -1.190 -29.359 1.00 87.75 78 GLY A C 1
ATOM 632 O O . GLY A 1 78 ? 0.365 -2.403 -29.511 1.00 87.75 78 GLY A O 1
ATOM 633 N N . GLY A 1 79 ? 1.702 -0.672 -28.965 1.00 90.25 79 GLY A N 1
ATOM 634 C CA . GLY A 1 79 ? 2.832 -1.469 -28.504 1.00 90.25 79 GLY A CA 1
ATOM 635 C C . GLY A 1 79 ? 2.633 -2.023 -27.094 1.00 90.25 79 GLY A C 1
ATOM 636 O O . GLY A 1 79 ? 1.735 -1.627 -26.350 1.00 90.25 79 GLY A O 1
ATOM 637 N N . GLU A 1 80 ? 3.498 -2.956 -26.722 1.00 94.38 80 GLU A N 1
ATOM 638 C CA . GLU A 1 80 ? 3.611 -3.480 -25.366 1.00 94.38 80 GLU A CA 1
ATOM 639 C C . GLU A 1 80 ? 4.998 -3.139 -24.819 1.00 94.38 80 GLU A C 1
ATOM 641 O O . GLU A 1 80 ? 5.982 -3.206 -25.551 1.00 94.38 80 GLU A O 1
ATOM 646 N N . LEU A 1 81 ? 5.099 -2.779 -23.541 1.00 94.75 81 LEU A N 1
ATOM 647 C CA . LEU A 1 81 ? 6.378 -2.468 -22.906 1.00 94.75 81 LEU A CA 1
ATOM 648 C C . LEU A 1 81 ? 6.806 -3.606 -21.983 1.00 94.75 81 LEU A C 1
ATOM 650 O O . LEU A 1 81 ? 6.051 -3.998 -21.096 1.00 94.75 81 LEU A O 1
ATOM 654 N N . LEU A 1 82 ? 8.043 -4.080 -22.138 1.00 94.81 82 LEU A N 1
ATOM 655 C CA . LEU A 1 82 ? 8.788 -4.717 -21.056 1.00 94.81 82 LEU A CA 1
ATOM 656 C C . LEU A 1 82 ? 9.488 -3.600 -20.281 1.00 94.81 82 LEU A C 1
ATOM 658 O O . LEU A 1 82 ? 10.566 -3.146 -20.670 1.00 94.81 82 LEU A O 1
ATOM 662 N N . LEU A 1 83 ? 8.820 -3.125 -19.233 1.00 94.75 83 LEU A N 1
ATOM 663 C CA . LEU A 1 83 ? 9.178 -1.916 -18.510 1.00 94.75 83 LEU A CA 1
ATOM 664 C C . LEU A 1 83 ? 9.807 -2.239 -17.157 1.00 94.75 83 LEU A C 1
ATOM 666 O O . LEU A 1 83 ? 9.279 -3.043 -16.386 1.00 94.75 83 LEU A O 1
ATOM 670 N N . LYS A 1 84 ? 10.893 -1.536 -16.840 1.00 94.62 84 LYS A N 1
ATOM 671 C CA . LYS A 1 84 ? 11.424 -1.403 -15.481 1.00 94.62 84 LYS A CA 1
ATOM 672 C C . LYS A 1 84 ? 11.305 0.054 -15.043 1.00 94.62 84 LYS A C 1
ATOM 674 O O . LYS A 1 84 ? 11.923 0.930 -15.649 1.00 94.62 84 LYS A O 1
ATOM 679 N N . ARG A 1 85 ? 10.549 0.304 -13.968 1.00 95.00 85 ARG A N 1
ATOM 680 C CA . ARG A 1 85 ? 10.653 1.576 -13.246 1.00 95.00 85 ARG A CA 1
ATOM 681 C C . ARG A 1 85 ? 11.948 1.564 -12.446 1.00 95.00 85 ARG A C 1
ATOM 683 O O . ARG A 1 85 ? 12.128 0.699 -11.586 1.00 95.00 85 ARG A O 1
ATOM 690 N N . VAL A 1 86 ? 12.854 2.481 -12.761 1.00 94.62 86 VAL A N 1
ATOM 691 C CA . VAL A 1 86 ? 14.070 2.686 -11.969 1.00 94.62 86 VAL A CA 1
ATOM 692 C C . VAL A 1 86 ? 13.781 3.665 -10.839 1.00 94.62 86 VAL A C 1
ATOM 694 O O . VAL A 1 86 ? 13.034 4.627 -11.013 1.00 94.62 86 VAL A O 1
ATOM 697 N N . VAL A 1 87 ? 14.359 3.389 -9.677 1.00 94.81 87 VAL A N 1
ATOM 698 C CA . VAL A 1 87 ? 14.265 4.212 -8.469 1.00 94.81 87 VAL A CA 1
ATOM 699 C C . VAL A 1 87 ? 15.637 4.236 -7.806 1.00 94.81 87 VAL A C 1
ATOM 701 O O . VAL A 1 87 ? 16.394 3.275 -7.951 1.00 94.81 87 VAL A O 1
ATOM 704 N N . ALA A 1 88 ? 15.942 5.292 -7.060 1.00 94.50 88 ALA A N 1
ATOM 705 C CA . ALA A 1 88 ? 17.187 5.376 -6.310 1.00 94.50 88 ALA A CA 1
ATOM 706 C C . ALA A 1 88 ? 17.349 4.229 -5.294 1.00 94.50 88 ALA A C 1
ATOM 708 O O . ALA A 1 88 ? 16.381 3.743 -4.698 1.00 94.50 88 ALA A O 1
ATOM 709 N N . GLU A 1 89 ? 18.591 3.819 -5.026 1.00 93.31 89 GLU A N 1
ATOM 710 C CA . GLU A 1 89 ? 18.875 2.796 -4.009 1.00 93.31 89 GLU A CA 1
ATOM 711 C C . GLU A 1 89 ? 18.460 3.233 -2.598 1.00 93.31 89 GLU A C 1
ATOM 713 O O . GLU A 1 89 ? 18.055 2.400 -1.779 1.00 93.31 89 GLU A O 1
ATOM 718 N N . ASP A 1 90 ? 18.557 4.529 -2.305 1.00 94.75 90 ASP A N 1
ATOM 719 C CA . ASP A 1 90 ? 18.191 5.154 -1.035 1.00 94.75 90 ASP A CA 1
ATOM 720 C C . ASP A 1 90 ? 16.744 5.674 -0.992 1.00 94.75 90 ASP A C 1
ATOM 722 O O . ASP A 1 90 ? 16.333 6.207 0.037 1.00 94.75 90 ASP A O 1
ATOM 726 N N . ALA A 1 91 ? 15.952 5.463 -2.052 1.00 95.75 91 ALA A N 1
ATOM 727 C CA . ALA A 1 91 ? 14.518 5.736 -2.032 1.00 95.75 91 ALA A CA 1
ATOM 728 C C . ALA A 1 91 ? 13.809 4.913 -0.944 1.00 95.75 91 ALA A C 1
ATOM 730 O O . ALA A 1 91 ? 14.209 3.781 -0.635 1.00 95.75 91 ALA A O 1
ATOM 731 N N . THR A 1 92 ? 12.731 5.469 -0.394 1.00 96.88 92 THR A N 1
ATOM 732 C CA . THR A 1 92 ? 11.957 4.871 0.704 1.00 96.88 92 THR A CA 1
ATOM 733 C C . THR A 1 92 ? 10.506 4.653 0.298 1.00 96.88 92 THR A C 1
ATOM 735 O O . THR A 1 92 ? 9.983 5.301 -0.611 1.00 96.88 92 THR A O 1
ATOM 738 N N . LEU A 1 93 ? 9.863 3.695 0.957 1.00 96.06 93 LEU A N 1
ATOM 739 C CA . LEU A 1 93 ? 8.512 3.246 0.670 1.00 96.06 93 LEU A CA 1
ATOM 740 C C . LEU A 1 93 ? 7.494 4.040 1.488 1.00 96.06 93 LEU A C 1
ATOM 742 O O . LEU A 1 93 ? 7.561 4.065 2.719 1.00 96.06 93 LEU A O 1
ATOM 746 N N . GLY A 1 94 ? 6.523 4.637 0.799 1.00 96.25 94 GLY A N 1
ATOM 747 C CA . GLY A 1 94 ? 5.376 5.260 1.444 1.00 96.25 94 GLY A CA 1
ATOM 748 C C . GLY A 1 94 ? 4.558 4.229 2.215 1.00 96.25 94 GLY A C 1
ATOM 749 O O . GLY A 1 94 ? 4.196 3.195 1.654 1.00 96.25 94 GLY A O 1
ATOM 750 N N . ASN A 1 95 ? 4.285 4.479 3.492 1.00 96.75 95 ASN A N 1
ATOM 751 C CA . ASN A 1 95 ? 3.614 3.510 4.348 1.00 96.75 95 ASN A CA 1
ATOM 752 C C . ASN A 1 95 ? 2.811 4.149 5.481 1.00 96.75 95 ASN A C 1
ATOM 754 O O . ASN A 1 95 ? 2.962 5.330 5.806 1.00 96.75 95 ASN A O 1
ATOM 758 N N . ILE A 1 96 ? 1.952 3.324 6.069 1.00 96.69 96 ILE A N 1
ATOM 759 C CA . ILE A 1 96 ? 1.235 3.605 7.301 1.00 96.69 96 ILE A CA 1
ATOM 760 C C . ILE A 1 96 ? 0.933 2.290 8.025 1.00 96.69 96 ILE A C 1
ATOM 762 O O . ILE A 1 96 ? 0.704 1.249 7.401 1.00 96.69 96 ILE A O 1
ATOM 766 N N . VAL A 1 97 ? 0.891 2.358 9.344 1.00 97.12 97 VAL A N 1
ATOM 767 C CA . VAL A 1 97 ? 0.544 1.271 10.250 1.00 97.12 97 VAL A CA 1
ATOM 768 C C . VAL A 1 97 ? -0.690 1.711 11.019 1.00 97.12 97 VAL A C 1
ATOM 770 O O . VAL A 1 97 ? -0.694 2.783 11.625 1.00 97.12 97 VAL A O 1
ATOM 773 N N . VAL A 1 98 ? -1.742 0.894 10.987 1.00 96.62 98 VAL A N 1
ATOM 774 C CA . VAL A 1 98 ? -2.952 1.140 11.776 1.00 96.62 98 VAL A CA 1
ATOM 775 C C . VAL A 1 98 ? -2.800 0.443 13.119 1.00 96.62 98 VAL A C 1
ATOM 777 O O . VAL A 1 98 ? -2.747 -0.784 13.170 1.00 96.62 98 VAL A O 1
ATOM 780 N N . VAL A 1 99 ? -2.729 1.221 14.197 1.00 97.12 99 VAL A N 1
ATOM 781 C CA . VAL A 1 99 ? -2.568 0.728 15.569 1.00 97.12 99 VAL A CA 1
ATOM 782 C C . VAL A 1 99 ? -3.848 0.987 16.352 1.00 97.12 99 VAL A C 1
ATOM 784 O O . VAL A 1 99 ? -4.338 2.114 16.399 1.00 97.12 99 VAL A O 1
ATOM 787 N N . ALA A 1 100 ? -4.389 -0.051 16.983 1.00 96.88 100 ALA A N 1
ATOM 788 C CA . ALA A 1 100 ? -5.513 0.064 17.898 1.00 96.88 100 ALA A CA 1
ATOM 789 C C . ALA A 1 100 ? -5.005 0.087 19.340 1.00 96.88 100 ALA A C 1
ATOM 791 O O . ALA A 1 100 ? -4.494 -0.908 19.852 1.00 96.88 100 ALA A O 1
ATOM 792 N N . ASN A 1 101 ? -5.170 1.225 20.004 1.00 96.06 101 ASN A N 1
ATOM 793 C CA . ASN A 1 101 ? -4.946 1.358 21.433 1.00 96.06 101 ASN A CA 1
ATOM 794 C C . ASN A 1 101 ? -6.240 1.004 22.175 1.00 96.06 101 ASN A C 1
ATOM 796 O O . ASN A 1 101 ? -7.299 1.559 21.875 1.00 96.06 101 ASN A O 1
ATOM 800 N N . VAL A 1 102 ? -6.169 0.090 23.139 1.00 94.62 102 VAL A N 1
ATOM 801 C CA . VAL A 1 102 ? -7.316 -0.355 23.937 1.00 94.62 102 VAL A CA 1
ATOM 802 C C . VAL A 1 102 ? -7.148 0.119 25.369 1.00 94.62 102 VAL A C 1
ATOM 804 O O . VAL A 1 102 ? -6.101 -0.050 25.987 1.00 94.62 102 VAL A O 1
ATOM 807 N N . SER A 1 103 ? -8.210 0.697 25.912 1.00 92.25 103 SER A N 1
ATOM 808 C CA . SER A 1 103 ? -8.296 1.095 27.313 1.00 92.25 103 SER A CA 1
ATOM 809 C C . SER A 1 103 ? -9.619 0.635 27.909 1.00 92.25 103 SER A C 1
ATOM 811 O O . SER A 1 103 ? -10.598 0.390 27.199 1.00 92.25 103 SER A O 1
ATOM 813 N N . GLN A 1 104 ? -9.649 0.491 29.229 1.00 89.44 104 GLN A N 1
ATOM 814 C CA . GLN A 1 104 ? -10.865 0.164 29.955 1.00 89.44 104 GLN A CA 1
ATOM 815 C C . GLN A 1 104 ? -11.525 1.442 30.468 1.00 89.44 104 GLN A C 1
ATOM 817 O O . GLN A 1 104 ? -10.915 2.203 31.216 1.00 89.44 104 GLN A O 1
ATOM 822 N N . ASP A 1 105 ? -12.800 1.621 30.136 1.00 84.25 105 ASP A N 1
ATOM 823 C CA . ASP A 1 105 ? -13.633 2.677 30.705 1.00 84.25 105 ASP A CA 1
ATOM 824 C C . ASP A 1 105 ? -14.878 2.088 31.389 1.00 84.25 105 ASP A C 1
ATOM 826 O O . ASP A 1 105 ? -15.247 0.925 31.183 1.00 84.25 105 ASP A O 1
ATOM 830 N N . ARG A 1 106 ? -15.529 2.873 32.252 1.00 81.94 106 ARG A N 1
ATOM 831 C CA . ARG A 1 106 ? -16.774 2.480 32.928 1.00 81.94 106 ARG A CA 1
ATOM 832 C C . ARG A 1 106 ? -17.875 3.459 32.573 1.00 81.94 106 ARG A C 1
ATOM 834 O O . ARG A 1 106 ? -17.899 4.588 33.054 1.00 81.94 106 ARG A O 1
ATOM 841 N N . VAL A 1 107 ? -18.842 2.983 31.798 1.00 81.38 107 VAL A N 1
ATOM 842 C CA . VAL A 1 107 ? -19.972 3.792 31.330 1.00 81.38 107 VAL A CA 1
ATOM 843 C C . VAL A 1 107 ? -21.265 3.283 31.955 1.00 81.38 107 VAL A C 1
ATOM 845 O O . VAL A 1 107 ? -21.438 2.087 32.203 1.00 81.38 107 VAL A O 1
ATOM 848 N N . GLN A 1 108 ? -22.195 4.197 32.227 1.00 78.38 108 GLN A N 1
ATOM 849 C CA . GLN A 1 108 ? -23.519 3.824 32.704 1.00 78.38 108 GLN A CA 1
ATOM 850 C C . GLN A 1 108 ? -24.293 3.088 31.602 1.00 78.38 108 GLN A C 1
ATOM 852 O O . GLN A 1 108 ? -24.436 3.575 30.479 1.00 78.38 108 GLN A O 1
ATOM 857 N N . LYS A 1 109 ? -24.827 1.914 31.937 1.00 77.25 109 LYS A N 1
ATOM 858 C CA . LYS A 1 109 ? -25.627 1.085 31.038 1.00 77.25 109 LYS A CA 1
ATOM 859 C C . LYS A 1 109 ? -26.887 1.839 30.620 1.00 77.25 109 LYS A C 1
ATOM 861 O O . LYS A 1 109 ? -27.593 2.394 31.462 1.00 77.25 109 LYS A O 1
ATOM 866 N N . THR A 1 110 ? -27.199 1.808 29.330 1.00 75.31 110 THR A N 1
ATOM 867 C CA . THR A 1 110 ? -28.439 2.364 28.782 1.00 75.31 110 THR A CA 1
ATOM 868 C C . THR A 1 110 ? -29.341 1.260 28.237 1.00 75.31 110 THR A C 1
ATOM 870 O O . THR A 1 110 ? -28.880 0.181 27.858 1.00 75.31 110 THR A O 1
ATOM 873 N N . ASN A 1 111 ? -30.653 1.493 28.237 1.00 71.69 111 ASN A N 1
ATOM 874 C CA . ASN A 1 111 ? -31.612 0.595 27.595 1.00 71.69 111 ASN A CA 1
ATOM 875 C C . ASN A 1 111 ? -31.616 0.779 26.061 1.00 71.69 111 ASN A C 1
ATOM 877 O O . ASN A 1 111 ? -30.972 1.675 25.519 1.00 71.69 111 ASN A O 1
ATOM 881 N N . SER A 1 112 ? -32.406 -0.023 25.341 1.00 67.19 112 SER A N 1
ATOM 882 C CA . SER A 1 112 ? -32.549 0.061 23.873 1.00 67.19 112 SER A CA 1
ATOM 883 C C . SER A 1 112 ? -33.109 1.396 23.348 1.00 67.19 112 SER A C 1
ATOM 885 O O . SER A 1 112 ? -33.184 1.589 22.137 1.00 67.19 112 SER A O 1
ATOM 887 N N . LEU A 1 113 ? -33.545 2.292 24.239 1.00 67.75 113 LEU A N 1
ATOM 888 C CA . LEU A 1 113 ? -34.032 3.643 23.947 1.00 67.75 113 LEU A CA 1
ATOM 889 C C . LEU A 1 113 ? -33.034 4.731 24.398 1.00 67.75 113 LEU A C 1
ATOM 891 O O . LEU A 1 113 ? -33.367 5.912 24.343 1.00 67.75 113 LEU A O 1
ATOM 895 N N . GLY A 1 114 ? -31.833 4.350 24.850 1.00 65.06 114 GLY A N 1
ATOM 896 C CA . GLY A 1 114 ? -30.776 5.266 25.289 1.00 65.06 114 GLY A CA 1
ATOM 897 C C . GLY A 1 114 ? -30.960 5.841 26.697 1.00 65.06 114 GLY A C 1
ATOM 898 O O . GLY A 1 114 ? -30.258 6.778 27.064 1.00 65.06 114 GLY A O 1
ATOM 899 N N . GLN A 1 115 ? -31.892 5.318 27.497 1.00 74.62 115 GLN A N 1
ATOM 900 C CA . GLN A 1 115 ? -32.132 5.806 28.859 1.00 74.62 115 GLN A CA 1
ATOM 901 C C . GLN A 1 115 ? -31.204 5.103 29.860 1.00 74.62 115 GLN A C 1
ATOM 903 O O . GLN A 1 115 ? -31.066 3.880 29.770 1.00 74.62 115 GLN A O 1
ATOM 908 N N . PRO A 1 116 ? -30.604 5.831 30.818 1.00 77.62 116 PRO A N 1
ATOM 909 C CA . PRO A 1 116 ? -29.716 5.254 31.824 1.00 77.62 116 PRO A CA 1
ATOM 910 C C . PRO A 1 116 ? -30.452 4.267 32.739 1.00 77.62 116 PRO A C 1
ATOM 912 O O . PRO A 1 116 ? -31.605 4.490 33.115 1.00 77.62 116 PRO A O 1
ATOM 915 N N . LEU A 1 117 ? -29.775 3.174 33.092 1.00 78.94 117 LEU A N 1
ATOM 916 C CA . LEU A 1 117 ? -30.271 2.145 34.002 1.00 78.94 117 LEU A CA 1
ATOM 917 C C . LEU A 1 117 ? -29.673 2.301 35.406 1.00 78.94 117 LEU A C 1
ATOM 919 O O . LEU A 1 117 ? -28.498 2.642 35.584 1.00 78.94 117 LEU A O 1
ATOM 923 N N . TYR A 1 118 ? -30.505 2.000 36.395 1.00 80.19 118 TYR A N 1
ATOM 924 C CA . TYR A 1 118 ? -30.216 2.015 37.824 1.00 80.19 118 TYR A CA 1
ATOM 925 C C . TYR A 1 118 ? -30.712 0.712 38.465 1.00 80.19 118 TYR A C 1
ATOM 927 O O . TYR A 1 118 ? -31.621 0.072 37.939 1.00 80.19 118 TYR A O 1
ATOM 935 N N . ILE A 1 119 ? -30.144 0.306 39.597 1.00 76.31 119 ILE A N 1
ATOM 936 C CA . ILE A 1 119 ? -30.651 -0.797 40.421 1.00 76.31 119 ILE A CA 1
ATOM 937 C C . ILE A 1 119 ? -31.541 -0.215 41.513 1.00 76.31 119 ILE A C 1
ATOM 939 O O . ILE A 1 119 ? -31.100 0.613 42.306 1.00 76.31 119 ILE A O 1
ATOM 943 N N . ASP A 1 120 ? -32.791 -0.674 41.560 1.00 72.56 120 ASP A N 1
ATOM 944 C CA . ASP A 1 120 ? -33.736 -0.320 42.616 1.00 72.56 120 ASP A CA 1
ATOM 945 C C . ASP A 1 120 ? -33.318 -0.955 43.952 1.00 72.56 120 ASP A C 1
ATOM 947 O O . ASP A 1 120 ? -33.274 -2.184 44.081 1.00 72.56 120 ASP A O 1
ATOM 951 N N . ALA A 1 121 ? -33.059 -0.120 44.961 1.00 67.50 121 ALA A N 1
ATOM 952 C CA . ALA A 1 121 ? -32.632 -0.549 46.293 1.00 67.50 121 ALA A CA 1
ATOM 953 C C . ALA A 1 121 ? -33.659 -1.433 47.029 1.00 67.50 121 ALA A C 1
ATOM 955 O O . ALA A 1 121 ? -33.289 -2.194 47.925 1.00 67.50 121 ALA A O 1
ATOM 956 N N . ALA A 1 122 ? -34.946 -1.354 46.676 1.00 65.81 122 ALA A N 1
ATOM 957 C CA . ALA A 1 122 ? -36.008 -2.124 47.320 1.00 65.81 122 ALA A CA 1
ATOM 958 C C . ALA A 1 122 ? -36.265 -3.483 46.650 1.00 65.81 122 ALA A C 1
ATOM 960 O O . ALA A 1 122 ? -36.684 -4.429 47.322 1.00 65.81 122 ALA A O 1
ATOM 961 N N . THR A 1 123 ? -36.043 -3.596 45.336 1.00 70.81 123 THR A N 1
ATOM 962 C CA . THR A 1 123 ? -36.407 -4.795 44.555 1.00 70.81 123 THR A CA 1
ATOM 963 C C . THR A 1 123 ? -35.220 -5.527 43.931 1.00 70.81 123 THR A C 1
ATOM 965 O O . THR A 1 123 ? -35.385 -6.670 43.498 1.00 70.81 123 THR A O 1
ATOM 968 N N . GLY A 1 124 ? -34.038 -4.903 43.891 1.00 66.62 124 GLY A N 1
ATOM 969 C CA . GLY A 1 124 ? -32.830 -5.453 43.273 1.00 66.62 124 GLY A CA 1
ATOM 970 C C . GLY A 1 124 ? -32.932 -5.619 41.754 1.00 66.62 124 GLY A C 1
ATOM 971 O O . GLY A 1 124 ? -32.181 -6.401 41.176 1.00 66.62 124 GLY A O 1
ATOM 972 N N . LYS A 1 125 ? -33.890 -4.947 41.102 1.00 76.38 125 LYS A N 1
ATOM 973 C CA . LYS A 1 125 ? -34.128 -5.027 39.653 1.00 76.38 125 LYS A CA 1
ATOM 974 C C . LYS A 1 125 ? -33.657 -3.761 38.944 1.00 76.38 125 LYS A C 1
ATOM 976 O O . LYS A 1 125 ? -33.659 -2.681 39.529 1.00 76.38 125 LYS A O 1
ATOM 981 N N . GLU A 1 126 ? -33.296 -3.905 37.669 1.00 79.12 126 GLU A N 1
ATOM 982 C CA . GLU A 1 126 ? -32.961 -2.770 36.805 1.00 79.12 126 GLU A CA 1
ATOM 983 C C . GLU A 1 126 ? -34.205 -1.885 36.571 1.00 79.12 126 GLU A C 1
ATOM 985 O O . GLU A 1 126 ? -35.280 -2.379 36.220 1.00 79.12 126 GLU A O 1
ATOM 990 N N . THR A 1 127 ? -34.052 -0.576 36.761 1.00 76.31 127 THR A N 1
ATOM 991 C CA . THR A 1 127 ? -35.061 0.473 36.560 1.00 76.31 127 THR A CA 1
ATOM 992 C C . THR A 1 127 ? -34.450 1.657 35.804 1.00 76.31 127 THR A C 1
ATOM 994 O O . THR A 1 127 ? -33.237 1.840 35.796 1.00 76.31 127 THR A O 1
ATOM 997 N N . THR A 1 128 ? -35.274 2.477 35.151 1.00 75.31 128 THR A N 1
ATOM 998 C CA . THR A 1 128 ? -34.853 3.745 34.519 1.00 75.31 128 THR A CA 1
ATOM 999 C C . THR A 1 128 ? -35.057 4.958 35.435 1.00 75.31 128 THR A C 1
ATOM 1001 O O . THR A 1 128 ? -34.852 6.089 35.003 1.00 75.31 128 THR A O 1
ATOM 1004 N N . ASP A 1 129 ? -35.526 4.744 36.669 1.00 73.12 129 ASP A N 1
ATOM 1005 C CA . ASP A 1 129 ? -35.784 5.804 37.648 1.00 73.12 129 ASP A CA 1
ATOM 1006 C C . ASP A 1 129 ? -34.532 6.071 38.516 1.00 73.12 129 ASP A C 1
ATOM 1008 O O . ASP A 1 129 ? -34.105 5.166 39.244 1.00 73.12 129 ASP A O 1
ATOM 1012 N N . PRO A 1 130 ? -33.950 7.288 38.469 1.00 64.06 130 PRO A N 1
ATOM 1013 C CA . PRO A 1 130 ? -32.748 7.658 39.217 1.00 64.06 130 PRO A CA 1
ATOM 1014 C C . PRO A 1 130 ? -32.962 7.875 40.725 1.00 64.06 130 PRO A C 1
ATOM 1016 O O . PRO A 1 130 ? -32.055 8.409 41.353 1.00 64.06 130 PRO A O 1
ATOM 1019 N N . GLY A 1 131 ? -34.136 7.547 41.290 1.00 68.38 131 GLY A N 1
ATOM 1020 C CA . GLY A 1 131 ? -34.541 7.861 42.672 1.00 68.38 131 GLY A CA 1
ATOM 1021 C C . GLY A 1 131 ? -33.451 7.755 43.755 1.00 68.38 131 GLY A C 1
ATOM 1022 O O . GLY A 1 131 ? -32.516 6.977 43.630 1.00 68.38 131 GLY A O 1
ATOM 1023 N N . ASP A 1 132 ? -33.610 8.507 44.852 1.00 65.88 132 ASP A N 1
ATOM 1024 C CA . ASP A 1 132 ? -32.558 8.901 45.819 1.00 65.88 132 ASP A CA 1
ATOM 1025 C C . ASP A 1 132 ? -31.614 7.804 46.375 1.00 65.88 132 ASP A C 1
ATOM 1027 O O . ASP A 1 132 ? -30.550 8.143 46.889 1.00 65.88 132 ASP A O 1
ATOM 1031 N N . ASN A 1 133 ? -31.963 6.515 46.284 1.00 68.56 133 ASN A N 1
ATOM 1032 C CA . ASN A 1 133 ? -31.145 5.385 46.757 1.00 68.56 133 ASN A CA 1
ATOM 1033 C C . ASN A 1 133 ? -30.792 4.358 45.661 1.00 68.56 133 ASN A C 1
ATOM 1035 O O . ASN A 1 133 ? -30.263 3.296 45.984 1.00 68.56 133 ASN A O 1
ATOM 1039 N N . ASN A 1 134 ? -31.101 4.624 44.391 1.00 75.12 134 ASN A N 1
ATOM 1040 C CA . ASN A 1 134 ? -30.850 3.685 43.302 1.00 75.12 134 ASN A CA 1
ATOM 1041 C C . ASN A 1 134 ? -29.431 3.867 42.750 1.00 75.12 134 ASN A C 1
ATOM 1043 O O . ASN A 1 134 ? -29.026 4.968 42.379 1.00 75.12 134 ASN A O 1
ATOM 1047 N N . GLU A 1 135 ? -28.669 2.779 42.663 1.00 73.81 135 GLU A N 1
ATOM 1048 C CA . GLU A 1 135 ? -27.285 2.825 42.184 1.00 73.81 135 GLU A CA 1
ATOM 1049 C C . GLU A 1 135 ? -27.228 2.716 40.656 1.00 73.81 135 GLU A C 1
ATOM 1051 O O . GLU A 1 135 ? -27.909 1.884 40.056 1.00 73.81 135 GLU A O 1
ATOM 1056 N N . ALA A 1 136 ? -26.414 3.549 40.003 1.00 75.62 136 ALA A N 1
ATOM 1057 C CA . ALA A 1 136 ? -26.217 3.488 38.556 1.00 75.62 136 ALA A CA 1
ATOM 1058 C C . ALA A 1 136 ? -25.572 2.154 38.145 1.00 75.62 136 ALA A C 1
ATOM 1060 O O . ALA A 1 136 ? -24.538 1.758 38.688 1.00 75.62 136 ALA A O 1
ATOM 1061 N N . VAL A 1 137 ? -26.151 1.474 37.151 1.00 75.44 137 VAL A N 1
ATOM 1062 C CA . VAL A 1 137 ? -25.565 0.239 36.615 1.00 75.44 137 VAL A CA 1
ATOM 1063 C C . VAL A 1 137 ? -24.401 0.610 35.711 1.00 75.44 137 VAL A C 1
ATOM 1065 O O . VAL A 1 137 ? -24.608 1.083 34.596 1.00 75.44 137 VAL A O 1
ATOM 1068 N N . MET A 1 138 ? -23.179 0.392 36.184 1.00 80.25 138 MET A N 1
ATOM 1069 C CA . MET A 1 138 ? -21.963 0.625 35.406 1.00 80.25 138 MET A CA 1
ATOM 1070 C C . MET A 1 138 ? -21.544 -0.657 34.689 1.00 80.25 138 MET A C 1
ATOM 1072 O O . MET A 1 138 ? -21.453 -1.714 35.314 1.00 80.25 138 MET A O 1
ATOM 1076 N N . ILE A 1 139 ? -21.258 -0.555 33.394 1.00 82.00 139 ILE A N 1
ATOM 1077 C CA . ILE A 1 139 ? -20.653 -1.626 32.598 1.00 82.00 139 ILE A CA 1
ATOM 1078 C C . ILE A 1 139 ? -19.219 -1.249 32.245 1.00 82.00 139 ILE A C 1
ATOM 1080 O O . ILE A 1 139 ? -18.907 -0.072 32.059 1.00 82.00 139 ILE A O 1
ATOM 1084 N N . ASN A 1 140 ? -18.352 -2.255 32.170 1.00 84.69 140 ASN A N 1
ATOM 1085 C CA . ASN A 1 140 ? -17.029 -2.071 31.595 1.00 84.69 140 ASN A CA 1
ATOM 1086 C C . ASN A 1 140 ? -17.175 -1.970 30.077 1.00 84.69 140 ASN A C 1
ATOM 1088 O O . ASN A 1 140 ? -17.974 -2.688 29.471 1.00 84.69 140 ASN A O 1
ATOM 1092 N N . VAL A 1 141 ? -16.431 -1.046 29.489 1.00 87.75 141 VAL A N 1
ATOM 1093 C CA . VAL A 1 141 ? -16.431 -0.779 28.057 1.00 87.75 141 VAL A CA 1
ATOM 1094 C C . VAL A 1 141 ? -14.985 -0.789 27.586 1.00 87.75 141 VAL A C 1
ATOM 1096 O O . VAL A 1 141 ? -14.127 -0.159 28.205 1.00 87.75 141 VAL A O 1
ATOM 1099 N N . ALA A 1 142 ? -14.719 -1.520 26.506 1.00 91.00 142 ALA A N 1
ATOM 1100 C CA . ALA A 1 142 ? -13.448 -1.432 25.807 1.00 91.00 142 ALA A CA 1
ATOM 1101 C C . ALA A 1 142 ? -13.475 -0.172 24.935 1.00 91.00 142 ALA A C 1
ATOM 1103 O O . ALA A 1 142 ? -14.243 -0.094 23.972 1.00 91.00 142 ALA A O 1
ATOM 1104 N N . SER A 1 143 ? -12.669 0.818 25.310 1.00 92.50 143 SER A N 1
ATOM 1105 C CA . SER A 1 143 ? -12.501 2.050 24.553 1.00 92.50 143 SER A CA 1
ATOM 1106 C C . SER A 1 143 ? -11.332 1.888 23.592 1.00 92.50 143 SER A C 1
ATOM 1108 O O . SER A 1 143 ? -10.195 1.667 24.018 1.00 92.50 143 SER A O 1
ATOM 1110 N N . ILE A 1 144 ? -11.635 1.944 22.297 1.00 94.81 144 ILE A N 1
ATOM 1111 C CA . ILE A 1 144 ? -10.685 1.727 21.208 1.00 94.81 144 ILE A CA 1
ATOM 1112 C C . ILE A 1 144 ? -10.319 3.080 20.606 1.00 94.81 144 ILE A C 1
ATOM 1114 O O . ILE A 1 144 ? -11.190 3.850 20.198 1.00 94.81 144 ILE A O 1
ATOM 1118 N N . LYS A 1 145 ? -9.019 3.347 20.525 1.00 95.25 145 LYS A N 1
ATOM 1119 C CA . LYS A 1 145 ? -8.436 4.533 19.907 1.00 95.25 145 LYS A CA 1
ATOM 1120 C C . LYS A 1 145 ? -7.534 4.113 18.753 1.00 95.25 145 LYS A C 1
ATOM 1122 O O . LYS A 1 145 ? -6.517 3.459 18.978 1.00 95.25 145 LYS A O 1
ATOM 1127 N N . HIS A 1 146 ? -7.863 4.533 17.535 1.00 95.94 146 HIS A N 1
ATOM 1128 C CA . HIS A 1 146 ? -6.994 4.301 16.381 1.00 95.94 146 HIS A CA 1
ATOM 1129 C C . HIS A 1 146 ? -5.905 5.360 16.302 1.00 95.94 146 HIS A C 1
ATOM 1131 O O . HIS A 1 146 ? -6.166 6.555 16.445 1.00 95.94 146 HIS A O 1
ATOM 1137 N N . GLU A 1 147 ? -4.689 4.904 16.053 1.00 95.62 147 GLU A N 1
ATOM 1138 C CA . GLU A 1 147 ? -3.524 5.727 15.786 1.00 95.62 147 GLU A CA 1
ATOM 1139 C C . GLU A 1 147 ? -2.881 5.275 14.478 1.00 95.62 147 GLU A C 1
ATOM 1141 O O . GLU A 1 147 ? -2.866 4.090 14.137 1.00 95.62 147 GLU A O 1
ATOM 1146 N N . LEU A 1 148 ? -2.370 6.246 13.730 1.00 95.25 148 LEU A N 1
ATOM 1147 C CA . LEU A 1 148 ? -1.695 6.011 12.468 1.00 95.25 148 LEU A CA 1
ATOM 1148 C C . LEU A 1 148 ? -0.215 6.317 12.637 1.00 95.25 148 LEU A C 1
ATOM 1150 O O . LEU A 1 148 ? 0.180 7.472 12.787 1.00 95.25 148 LEU A O 1
ATOM 1154 N N . VAL A 1 149 ? 0.597 5.268 12.600 1.00 95.62 149 VAL A N 1
ATOM 1155 C CA . VAL A 1 149 ? 2.051 5.361 12.742 1.00 95.62 149 VAL A CA 1
ATOM 1156 C C . VAL A 1 149 ? 2.691 5.195 11.372 1.00 95.62 149 VAL A C 1
ATOM 1158 O O . VAL A 1 149 ? 2.214 4.430 10.540 1.00 95.62 149 VAL A O 1
ATOM 1161 N N . THR A 1 150 ? 3.770 5.921 11.104 1.00 95.56 150 THR A N 1
ATOM 1162 C CA . THR A 1 150 ? 4.494 5.836 9.832 1.00 95.56 150 THR A CA 1
ATOM 1163 C C . THR A 1 150 ? 5.936 5.441 10.109 1.00 95.56 150 THR A C 1
ATOM 1165 O O . THR A 1 150 ? 6.550 5.914 11.066 1.00 95.56 150 THR A O 1
ATOM 1168 N N . VAL A 1 151 ? 6.486 4.547 9.288 1.00 95.94 151 VAL A N 1
ATOM 1169 C CA . VAL A 1 151 ? 7.840 4.016 9.467 1.00 95.94 151 VAL A CA 1
ATOM 1170 C C . VAL A 1 151 ? 8.788 4.759 8.523 1.00 95.94 151 VAL A C 1
ATOM 1172 O O . VAL A 1 151 ? 8.716 4.568 7.304 1.00 95.94 151 VAL A O 1
ATOM 1175 N N . PRO A 1 152 ? 9.668 5.638 9.036 1.00 94.38 152 PRO A N 1
ATOM 1176 C CA . PRO A 1 152 ? 10.645 6.327 8.206 1.00 94.38 152 PRO A CA 1
ATOM 1177 C C . PRO A 1 152 ? 11.727 5.360 7.717 1.00 94.38 152 PRO A C 1
ATOM 1179 O O . PRO A 1 152 ? 12.074 4.397 8.394 1.00 94.38 152 PRO A O 1
ATOM 1182 N N . ASN A 1 153 ? 12.321 5.659 6.560 1.00 94.06 153 ASN A N 1
ATOM 1183 C CA . ASN A 1 153 ? 13.460 4.922 5.990 1.00 94.06 153 ASN A CA 1
ATOM 1184 C C . ASN A 1 153 ? 13.208 3.441 5.644 1.00 94.06 153 ASN A C 1
ATOM 1186 O O . ASN A 1 153 ? 14.163 2.724 5.341 1.00 94.06 153 ASN A O 1
ATOM 1190 N N . ALA A 1 154 ? 11.956 2.981 5.644 1.00 95.75 154 ALA A N 1
ATOM 1191 C CA . ALA A 1 154 ? 11.611 1.643 5.179 1.00 95.75 154 ALA A CA 1
ATOM 1192 C C . ALA A 1 154 ? 11.793 1.537 3.660 1.00 95.75 154 ALA A C 1
ATOM 1194 O O . ALA A 1 154 ? 11.392 2.437 2.920 1.00 95.75 154 ALA A O 1
ATOM 1195 N N . LYS A 1 155 ? 12.384 0.440 3.177 1.00 94.94 155 LYS A N 1
ATOM 1196 C CA . LYS A 1 155 ? 12.548 0.174 1.737 1.00 94.94 155 LYS A CA 1
ATOM 1197 C C . LYS A 1 155 ? 11.622 -0.933 1.255 1.00 94.94 155 LYS A C 1
ATOM 1199 O O . LYS A 1 155 ? 11.259 -0.953 0.082 1.00 94.94 155 LYS A O 1
ATOM 1204 N N . THR A 1 156 ? 11.245 -1.846 2.143 1.00 94.62 156 THR A N 1
ATOM 1205 C CA . THR A 1 156 ? 10.391 -2.992 1.831 1.00 94.62 156 THR A CA 1
ATOM 1206 C C . THR A 1 156 ? 9.187 -3.067 2.765 1.00 94.62 156 THR A C 1
ATOM 1208 O O . THR A 1 156 ? 9.220 -2.544 3.876 1.00 94.62 156 THR A O 1
ATOM 1211 N N . MET A 1 157 ? 8.134 -3.772 2.338 1.00 94.69 157 MET A N 1
ATOM 1212 C CA . MET A 1 157 ? 6.981 -4.094 3.191 1.00 94.69 157 MET A CA 1
ATOM 1213 C C . MET A 1 157 ? 7.405 -4.801 4.487 1.00 94.69 157 MET A C 1
ATOM 1215 O O . MET A 1 157 ? 6.836 -4.543 5.542 1.00 94.69 157 MET A O 1
ATOM 1219 N N . ASN A 1 158 ? 8.410 -5.681 4.429 1.00 95.06 158 ASN A N 1
ATOM 1220 C CA . ASN A 1 158 ? 8.868 -6.397 5.618 1.00 95.06 158 ASN A CA 1
ATOM 1221 C C . ASN A 1 158 ? 9.531 -5.451 6.624 1.00 95.06 158 ASN A C 1
ATOM 1223 O O . ASN A 1 158 ? 9.246 -5.580 7.804 1.00 95.06 158 ASN A O 1
ATOM 1227 N N . ASP A 1 159 ? 10.298 -4.453 6.170 1.00 95.56 159 ASP A N 1
ATOM 1228 C CA . ASP A 1 159 ? 10.887 -3.445 7.067 1.00 95.56 159 ASP A CA 1
ATOM 1229 C C . ASP A 1 159 ? 9.795 -2.693 7.848 1.00 95.56 159 ASP A C 1
ATOM 1231 O O . ASP A 1 159 ? 9.955 -2.398 9.031 1.00 95.56 159 ASP A O 1
ATOM 1235 N N . VAL A 1 160 ? 8.671 -2.387 7.184 1.00 96.25 160 VAL A N 1
ATOM 1236 C CA . VAL A 1 160 ? 7.529 -1.712 7.816 1.00 96.25 160 VAL A CA 1
ATOM 1237 C C . VAL A 1 160 ? 6.832 -2.637 8.810 1.00 96.25 160 VAL A C 1
ATOM 1239 O O . VAL A 1 160 ? 6.483 -2.195 9.897 1.00 96.25 160 VAL A O 1
ATOM 1242 N N . VAL A 1 161 ? 6.634 -3.912 8.462 1.00 96.00 161 VAL A N 1
ATOM 1243 C CA . VAL A 1 161 ? 6.016 -4.899 9.362 1.00 96.00 161 VAL A CA 1
ATOM 1244 C C . VAL A 1 161 ? 6.882 -5.149 10.593 1.00 96.00 161 VAL A C 1
ATOM 1246 O O . VAL A 1 161 ? 6.352 -5.164 11.699 1.00 96.00 161 VAL A O 1
ATOM 1249 N N . ASP A 1 162 ? 8.195 -5.287 10.423 1.00 95.38 162 ASP A N 1
ATOM 1250 C CA . ASP A 1 162 ? 9.125 -5.497 11.532 1.00 95.38 162 ASP A CA 1
ATOM 1251 C C . ASP A 1 162 ? 9.100 -4.300 12.497 1.00 95.38 162 ASP A C 1
ATOM 1253 O O . ASP A 1 162 ? 8.996 -4.487 13.704 1.00 95.38 162 ASP A O 1
ATOM 1257 N N . ALA A 1 163 ? 9.091 -3.068 11.974 1.00 94.75 163 ALA A N 1
ATOM 1258 C CA . ALA A 1 163 ? 8.951 -1.862 12.793 1.00 94.75 163 ALA A CA 1
ATOM 1259 C C . ALA A 1 163 ? 7.543 -1.697 13.397 1.00 94.75 163 ALA A C 1
ATOM 1261 O O . ALA A 1 163 ? 7.396 -1.132 14.478 1.00 94.75 163 ALA A O 1
ATOM 1262 N N . ALA A 1 164 ? 6.496 -2.183 12.725 1.00 94.44 164 ALA A N 1
ATOM 1263 C CA . ALA A 1 164 ? 5.135 -2.161 13.253 1.00 94.44 164 ALA A CA 1
ATOM 1264 C C . ALA A 1 164 ? 4.992 -3.062 14.485 1.00 94.44 164 ALA A C 1
ATOM 1266 O O . ALA A 1 164 ? 4.255 -2.711 15.402 1.00 94.44 164 ALA A O 1
ATOM 1267 N N . LEU A 1 165 ? 5.710 -4.191 14.537 1.00 94.25 165 LEU A N 1
ATOM 1268 C CA . LEU A 1 165 ? 5.721 -5.079 15.702 1.00 94.25 165 LEU A CA 1
ATOM 1269 C C . LEU A 1 165 ? 6.277 -4.395 16.959 1.00 94.25 165 LEU A C 1
ATOM 1271 O O . LEU A 1 165 ? 5.832 -4.722 18.055 1.00 94.25 165 LEU A O 1
ATOM 1275 N N . ASP A 1 166 ? 7.157 -3.398 16.823 1.00 92.44 166 ASP A N 1
ATOM 1276 C CA . ASP A 1 166 ? 7.637 -2.596 17.959 1.00 92.44 166 ASP A CA 1
ATOM 1277 C C . ASP A 1 166 ? 6.532 -1.708 18.568 1.00 92.44 166 ASP A C 1
ATOM 1279 O O . ASP A 1 166 ? 6.661 -1.244 19.701 1.00 92.44 166 ASP A O 1
ATOM 1283 N N . CYS A 1 167 ? 5.433 -1.466 17.840 1.00 90.81 167 CYS A N 1
ATOM 1284 C CA . CYS A 1 167 ? 4.250 -0.780 18.367 1.00 90.81 167 CYS A CA 1
ATOM 1285 C C . CYS A 1 167 ? 3.344 -1.701 19.197 1.00 90.81 167 CYS A C 1
ATOM 1287 O O . CYS A 1 167 ? 2.399 -1.207 19.812 1.00 90.81 167 CYS A O 1
ATOM 1289 N N . PHE A 1 168 ? 3.590 -3.015 19.206 1.00 94.81 168 PHE A N 1
ATOM 1290 C CA . PHE A 1 168 ? 2.842 -3.943 20.046 1.00 94.81 168 PHE A CA 1
ATOM 1291 C C . PHE A 1 168 ? 3.234 -3.743 21.512 1.00 94.81 168 PHE A C 1
ATOM 1293 O O . PHE A 1 168 ? 4.386 -3.952 21.898 1.00 94.81 168 PHE A O 1
ATOM 1300 N N . VAL A 1 169 ? 2.271 -3.357 22.345 1.00 93.44 169 VAL A N 1
ATOM 1301 C CA . VAL A 1 169 ? 2.483 -3.126 23.776 1.00 93.44 169 VAL A CA 1
ATOM 1302 C C . VAL A 1 169 ? 1.362 -3.784 24.562 1.00 93.44 169 VAL A C 1
ATOM 1304 O O . VAL A 1 169 ? 0.195 -3.477 24.347 1.00 93.44 169 VAL A O 1
ATOM 1307 N N . GLU A 1 170 ? 1.727 -4.633 25.518 1.00 91.31 170 GLU A N 1
ATOM 1308 C CA . GLU A 1 170 ? 0.828 -5.124 26.562 1.00 91.31 170 GLU A CA 1
ATOM 1309 C C . GLU A 1 170 ? 1.468 -4.875 27.925 1.00 91.31 170 GLU A C 1
ATOM 1311 O O . GLU A 1 170 ? 2.300 -5.651 28.394 1.00 91.31 170 GLU A O 1
ATOM 1316 N N . ASP A 1 171 ? 1.090 -3.764 28.549 1.00 87.62 171 ASP A N 1
ATOM 1317 C CA . ASP A 1 171 ? 1.526 -3.406 29.892 1.00 87.62 171 ASP A CA 1
ATOM 1318 C C . ASP A 1 171 ? 0.307 -3.348 30.820 1.00 87.62 171 ASP A C 1
ATOM 1320 O O . ASP A 1 171 ? -0.472 -2.389 30.816 1.00 87.62 171 ASP A O 1
ATOM 1324 N N . GLU A 1 172 ? 0.125 -4.413 31.604 1.00 85.06 172 GLU A N 1
ATOM 1325 C CA . GLU A 1 172 ? -0.965 -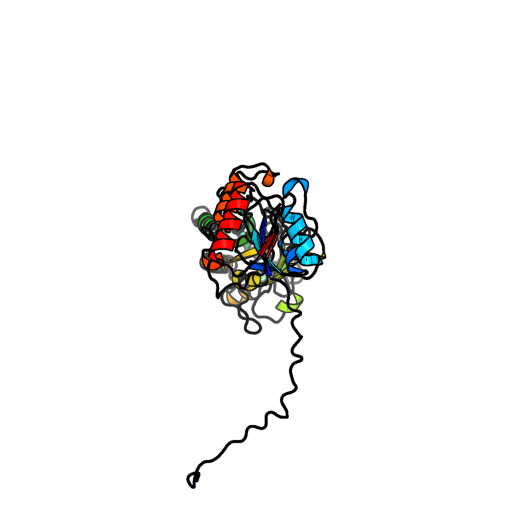4.510 32.578 1.00 85.06 172 GLU A CA 1
ATOM 1326 C C . GLU A 1 172 ? -0.804 -3.526 33.744 1.00 85.06 172 GLU A C 1
ATOM 1328 O O . GLU A 1 172 ? -1.810 -3.048 34.276 1.00 85.06 172 GLU A O 1
ATOM 1333 N N . ASP A 1 173 ? 0.432 -3.194 34.128 1.00 80.88 173 ASP A N 1
ATOM 1334 C CA . ASP A 1 173 ? 0.713 -2.306 35.257 1.00 80.88 173 ASP A CA 1
ATOM 1335 C C . ASP A 1 173 ? 0.383 -0.851 34.894 1.00 80.88 173 ASP A C 1
ATOM 1337 O O . ASP A 1 173 ? -0.219 -0.120 35.688 1.00 80.88 173 ASP A O 1
ATOM 1341 N N . GLU A 1 174 ? 0.735 -0.434 33.675 1.00 79.94 174 GLU A N 1
ATOM 1342 C CA . GLU A 1 174 ? 0.446 0.905 33.152 1.00 79.94 174 GLU A CA 1
ATOM 1343 C C . GLU A 1 174 ? -0.918 1.015 32.448 1.00 79.94 174 GLU A C 1
ATOM 1345 O O . GLU A 1 174 ? -1.311 2.123 32.073 1.00 79.94 174 GLU A O 1
ATOM 1350 N N . GLN A 1 175 ? -1.650 -0.098 32.294 1.00 83.00 175 GLN A N 1
ATOM 1351 C CA . GLN A 1 175 ? -2.916 -0.185 31.549 1.00 83.00 175 GLN A CA 1
ATOM 1352 C C . GLN A 1 175 ? -2.785 0.345 30.112 1.00 83.00 175 GLN A C 1
ATOM 1354 O O . GLN A 1 175 ? -3.647 1.073 29.611 1.00 83.00 175 GLN A O 1
ATOM 1359 N N . LYS A 1 176 ? -1.676 -0.005 29.456 1.00 86.12 176 LYS A N 1
ATOM 1360 C CA . LYS A 1 176 ? -1.378 0.389 28.078 1.00 86.12 176 LYS A CA 1
ATOM 1361 C C . LYS A 1 176 ? -1.402 -0.837 27.187 1.00 86.12 176 LYS A C 1
ATOM 1363 O O . LYS A 1 176 ? -0.552 -1.716 27.309 1.00 86.12 176 LYS A O 1
ATOM 1368 N N . PHE A 1 177 ? -2.361 -0.855 26.272 1.00 94.56 177 PHE A N 1
ATOM 1369 C CA . PHE A 1 177 ? -2.524 -1.931 25.309 1.00 94.56 177 PHE A CA 1
ATOM 1370 C C . PHE A 1 177 ? -2.560 -1.333 23.907 1.00 94.56 177 PHE A C 1
ATOM 1372 O O . PHE A 1 177 ? -3.487 -0.590 23.588 1.00 94.56 177 PHE A O 1
ATOM 1379 N N . ALA A 1 178 ? -1.550 -1.616 23.092 1.00 96.06 178 ALA A N 1
ATOM 1380 C CA . ALA A 1 178 ? -1.426 -1.123 21.727 1.00 96.06 178 ALA A CA 1
ATOM 1381 C C . ALA A 1 178 ? -1.205 -2.302 20.782 1.00 96.06 178 ALA A C 1
ATOM 1383 O O . ALA A 1 178 ? -0.288 -3.098 20.975 1.00 96.06 178 ALA A O 1
ATOM 1384 N N . TYR A 1 179 ? -2.052 -2.403 19.762 1.00 97.38 179 TYR A N 1
ATOM 1385 C CA . TYR A 1 179 ? -2.082 -3.536 18.847 1.00 97.38 179 TYR A CA 1
ATOM 1386 C C . TYR A 1 179 ? -1.987 -3.049 17.399 1.00 97.38 179 TYR A C 1
ATOM 1388 O O . TYR A 1 179 ? -2.966 -2.513 16.868 1.00 97.38 179 TYR A O 1
ATOM 1396 N N . PRO A 1 180 ? -0.836 -3.198 16.725 1.00 97.06 180 PRO A N 1
ATOM 1397 C CA . PRO A 1 180 ? -0.732 -2.918 15.298 1.00 97.06 180 PRO A CA 1
ATOM 1398 C C . PRO A 1 180 ? -1.570 -3.948 14.522 1.00 97.06 180 PRO A C 1
ATOM 1400 O O . PRO A 1 180 ? -1.336 -5.148 14.624 1.00 97.06 180 PRO A O 1
ATOM 1403 N N . LEU A 1 181 ? -2.585 -3.508 13.783 1.00 96.06 181 LEU A N 1
ATOM 1404 C CA . LEU A 1 181 ? -3.554 -4.399 13.135 1.00 96.06 181 LEU A CA 1
ATOM 1405 C C . LEU A 1 181 ? -3.081 -4.840 11.747 1.00 96.06 181 LEU A C 1
ATOM 1407 O O . LEU A 1 181 ? -3.081 -6.022 11.402 1.00 96.06 181 LEU A O 1
ATOM 1411 N N . PHE A 1 182 ? -2.697 -3.866 10.927 1.00 96.12 182 PHE A N 1
ATOM 1412 C CA . PHE A 1 182 ? -2.224 -4.084 9.568 1.00 96.12 182 PHE A CA 1
ATOM 1413 C C . PHE A 1 182 ? -1.410 -2.886 9.080 1.00 96.12 182 PHE A C 1
ATOM 1415 O O . PHE A 1 182 ? -1.512 -1.766 9.587 1.00 96.12 182 PHE A O 1
ATOM 1422 N N . VAL A 1 183 ? -0.610 -3.151 8.057 1.00 96.88 183 VAL A N 1
ATOM 1423 C CA . VAL A 1 183 ? 0.244 -2.197 7.360 1.00 96.88 183 VAL A CA 1
ATOM 1424 C C . VAL A 1 183 ? -0.303 -1.986 5.955 1.00 96.88 183 VAL A C 1
ATOM 1426 O O . VAL A 1 183 ? -0.720 -2.948 5.311 1.00 96.88 183 VAL A O 1
ATOM 1429 N N . ILE A 1 184 ? -0.276 -0.747 5.469 1.00 96.44 184 ILE A N 1
ATOM 1430 C CA . ILE A 1 184 ? -0.564 -0.403 4.073 1.00 96.44 184 ILE A CA 1
ATOM 1431 C C . ILE A 1 184 ? 0.657 0.319 3.509 1.00 96.44 184 ILE A C 1
ATOM 1433 O O . ILE A 1 184 ? 1.176 1.250 4.131 1.00 96.44 184 ILE A O 1
ATOM 1437 N N . THR A 1 185 ? 1.112 -0.092 2.329 1.00 96.00 185 THR A N 1
ATOM 1438 C CA . THR A 1 185 ? 2.234 0.535 1.629 1.00 96.00 185 THR A CA 1
ATOM 1439 C C . THR A 1 185 ? 1.867 0.925 0.211 1.00 96.00 185 THR A C 1
ATOM 1441 O O . THR A 1 185 ? 0.924 0.412 -0.395 1.00 96.00 185 THR A O 1
ATOM 1444 N N . ASP A 1 186 ? 2.667 1.824 -0.343 1.00 94.19 186 ASP A N 1
ATOM 1445 C CA . ASP A 1 186 ? 2.683 2.078 -1.773 1.00 94.19 186 ASP A CA 1
ATOM 1446 C C . ASP A 1 186 ? 3.153 0.819 -2.541 1.00 94.19 186 ASP A C 1
ATOM 1448 O O . ASP A 1 186 ? 3.769 -0.082 -1.967 1.00 94.19 186 ASP A O 1
ATOM 1452 N N . ASN A 1 187 ? 2.863 0.750 -3.841 1.00 92.06 187 ASN A N 1
ATOM 1453 C CA . ASN A 1 187 ? 3.268 -0.342 -4.733 1.00 92.06 187 ASN A CA 1
ATOM 1454 C C . ASN A 1 187 ? 4.743 -0.255 -5.179 1.00 92.06 187 ASN A C 1
ATOM 1456 O O . ASN A 1 187 ? 5.261 -1.158 -5.843 1.00 92.06 187 ASN A O 1
ATOM 1460 N N . GLY A 1 188 ? 5.429 0.833 -4.834 1.00 92.62 188 GLY A N 1
ATOM 1461 C CA . GLY A 1 188 ? 6.863 1.004 -5.022 1.00 92.62 188 GLY A CA 1
ATOM 1462 C C . GLY A 1 188 ? 7.387 2.234 -4.287 1.00 92.62 188 GLY A C 1
ATOM 1463 O O . GLY A 1 188 ? 6.624 3.097 -3.861 1.00 92.62 188 GLY A O 1
ATOM 1464 N N . ARG A 1 189 ? 8.708 2.316 -4.136 1.00 95.19 189 ARG A N 1
ATOM 1465 C CA . ARG A 1 189 ? 9.390 3.411 -3.441 1.00 95.19 189 ARG A CA 1
ATOM 1466 C C . ARG A 1 189 ? 9.281 4.723 -4.212 1.00 95.19 189 ARG A C 1
ATOM 1468 O O . ARG A 1 189 ? 9.128 4.729 -5.437 1.00 95.19 189 ARG A O 1
AT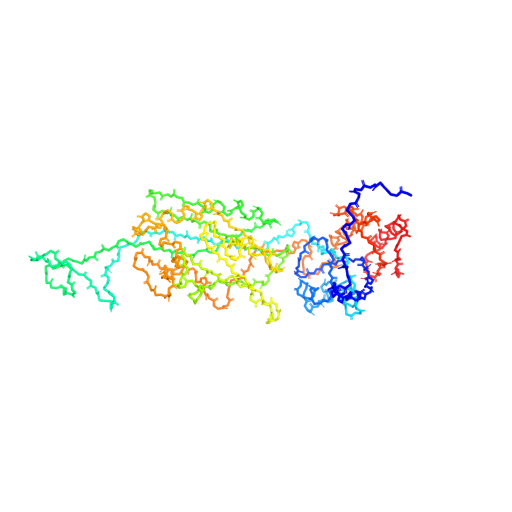OM 1475 N N . GLY A 1 190 ? 9.387 5.823 -3.484 1.00 92.50 190 GLY A N 1
ATOM 1476 C CA . GLY A 1 190 ? 9.230 7.171 -4.016 1.00 92.50 190 GLY A CA 1
ATOM 1477 C C . GLY A 1 190 ? 8.356 8.035 -3.121 1.00 92.50 190 GLY A C 1
ATOM 1478 O O . GLY A 1 190 ? 7.723 7.556 -2.177 1.00 92.50 190 GLY A O 1
ATOM 1479 N N . GLU A 1 191 ? 8.341 9.328 -3.417 1.00 91.25 191 GLU A N 1
ATOM 1480 C CA . GLU A 1 191 ? 7.369 10.243 -2.832 1.00 91.25 191 GLU A CA 1
ATOM 1481 C C . GLU A 1 191 ? 5.951 9.832 -3.250 1.00 91.25 191 GLU A C 1
ATOM 1483 O O . GLU A 1 191 ? 5.714 9.425 -4.387 1.00 91.25 191 GLU A O 1
ATOM 1488 N N . THR A 1 192 ? 4.999 9.919 -2.322 1.00 88.94 192 THR A N 1
ATOM 1489 C CA . THR A 1 192 ? 3.630 9.471 -2.566 1.00 88.94 192 THR A CA 1
ATOM 1490 C C . THR A 1 192 ? 2.611 10.500 -2.113 1.00 88.94 192 THR A C 1
ATOM 1492 O O . THR A 1 192 ? 2.734 11.142 -1.072 1.00 88.94 192 THR A O 1
ATOM 1495 N N . THR A 1 193 ? 1.563 10.635 -2.916 1.00 86.88 193 THR A N 1
ATOM 1496 C CA . THR A 1 193 ? 0.375 11.442 -2.617 1.00 86.88 193 THR A CA 1
ATOM 1497 C C . THR A 1 193 ? -0.861 10.563 -2.422 1.00 86.88 193 THR A C 1
ATOM 1499 O O . THR A 1 193 ? -1.985 11.067 -2.318 1.00 86.88 193 THR A O 1
ATOM 1502 N N . LYS A 1 194 ? -0.672 9.236 -2.382 1.00 89.81 194 LYS A N 1
ATOM 1503 C CA . LYS A 1 194 ? -1.761 8.265 -2.331 1.00 89.81 194 LYS A CA 1
ATOM 1504 C C . LYS A 1 194 ? -2.504 8.358 -1.010 1.00 89.81 194 LYS A C 1
ATOM 1506 O O . LYS A 1 194 ? -1.901 8.439 0.058 1.00 89.81 194 LYS A O 1
ATOM 1511 N N . ARG A 1 195 ? -3.833 8.322 -1.106 1.00 91.56 195 ARG A N 1
ATOM 1512 C CA . ARG A 1 195 ? -4.741 8.363 0.037 1.00 91.56 195 ARG A CA 1
ATOM 1513 C C . ARG A 1 195 ? -5.567 7.099 0.106 1.00 91.56 195 ARG A C 1
ATOM 1515 O O . ARG A 1 195 ? -6.095 6.669 -0.921 1.00 91.56 195 ARG A O 1
ATOM 1522 N N . PHE A 1 196 ? -5.724 6.558 1.306 1.00 91.62 196 PHE A N 1
ATOM 1523 C CA . PHE A 1 196 ? -6.586 5.411 1.547 1.00 91.62 196 PHE A CA 1
ATOM 1524 C C . PHE A 1 196 ? -7.689 5.727 2.557 1.00 91.62 196 PHE A C 1
ATOM 1526 O O . PHE A 1 196 ? -7.549 6.620 3.389 1.00 91.62 196 PHE A O 1
ATOM 1533 N N . GLY A 1 197 ? -8.789 4.987 2.492 1.00 92.19 197 GLY A N 1
ATOM 1534 C CA . GLY A 1 197 ? -9.878 5.062 3.460 1.00 92.19 197 GLY A CA 1
ATOM 1535 C C . GLY A 1 197 ? -10.440 3.681 3.758 1.00 92.19 197 GLY A C 1
ATOM 1536 O O . GLY A 1 197 ? -10.347 2.775 2.926 1.00 92.19 197 GLY A O 1
ATOM 1537 N N . ILE A 1 198 ? -11.027 3.525 4.942 1.00 94.19 198 ILE A N 1
ATOM 1538 C CA . ILE A 1 198 ? -11.641 2.272 5.376 1.00 94.19 198 ILE A CA 1
ATOM 1539 C C . ILE A 1 198 ? -13.111 2.531 5.651 1.00 94.19 198 ILE A C 1
ATOM 1541 O O . ILE A 1 198 ? -13.472 3.440 6.390 1.00 94.19 198 ILE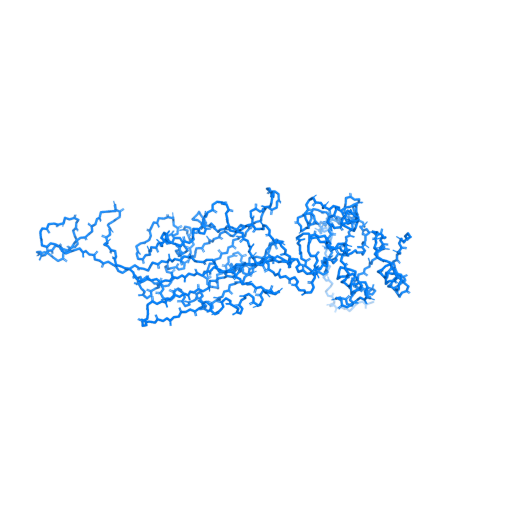 A O 1
ATOM 1545 N N . GLU A 1 199 ? -13.976 1.716 5.059 1.00 93.38 199 GLU A N 1
ATOM 1546 C CA . GLU A 1 199 ? -15.415 1.841 5.253 1.00 93.38 199 GLU A CA 1
ATOM 1547 C C . GLU A 1 199 ? -16.052 0.516 5.674 1.00 93.38 199 GLU A C 1
ATOM 1549 O O . GLU A 1 199 ? -15.819 -0.511 5.032 1.00 93.38 199 GLU A O 1
ATOM 1554 N N . PRO A 1 200 ? -16.917 0.519 6.697 1.00 93.81 200 PRO A N 1
ATOM 1555 C CA . PRO A 1 200 ? -17.631 -0.677 7.115 1.00 93.81 200 PRO A CA 1
ATOM 1556 C C . PRO A 1 200 ? -18.770 -1.020 6.144 1.00 93.81 200 PRO A C 1
ATOM 1558 O O . PRO A 1 200 ? -19.576 -0.169 5.756 1.00 93.81 200 PRO A O 1
ATOM 1561 N N . MET A 1 201 ? -18.894 -2.297 5.776 1.00 92.56 201 MET A N 1
ATOM 1562 C CA . MET A 1 201 ? -19.913 -2.782 4.839 1.00 92.56 201 MET A CA 1
ATOM 1563 C C . MET A 1 201 ? -21.097 -3.432 5.566 1.00 92.56 201 MET A C 1
ATOM 1565 O O . MET A 1 201 ? -21.288 -4.649 5.522 1.00 92.56 201 MET A O 1
ATOM 1569 N N . TYR A 1 202 ? -21.949 -2.625 6.207 1.00 92.00 202 TYR A N 1
ATOM 1570 C CA . TYR A 1 202 ? -23.106 -3.134 6.968 1.00 92.00 202 TYR A CA 1
ATOM 1571 C C . TYR A 1 202 ? -24.161 -3.840 6.105 1.00 92.00 202 TYR A C 1
ATOM 1573 O O . TYR A 1 202 ? -24.827 -4.768 6.560 1.00 92.00 202 TYR A O 1
ATOM 1581 N N . SER A 1 203 ? -24.336 -3.419 4.849 1.00 87.69 203 SER A N 1
ATOM 1582 C CA . SER A 1 203 ? -25.329 -4.015 3.943 1.00 87.69 203 SER A CA 1
ATOM 1583 C C . SER A 1 203 ? -25.027 -5.480 3.627 1.00 87.69 203 SER A C 1
ATOM 1585 O O . SER A 1 203 ? -25.953 -6.284 3.529 1.00 87.69 203 SER A O 1
ATOM 1587 N N . VAL A 1 204 ? -23.741 -5.819 3.506 1.00 86.12 204 VAL A N 1
ATOM 1588 C CA . VAL A 1 204 ? -23.261 -7.178 3.232 1.00 86.12 204 VAL A CA 1
ATOM 1589 C C . VAL A 1 204 ? -23.106 -7.962 4.537 1.00 86.12 204 VAL A C 1
ATOM 1591 O O . VAL A 1 204 ? -23.499 -9.123 4.604 1.00 86.12 204 VAL A O 1
ATOM 1594 N N . SER A 1 205 ? -22.618 -7.314 5.598 1.00 88.06 205 SER A N 1
ATOM 1595 C CA . SER A 1 205 ? -22.266 -7.981 6.861 1.00 88.06 205 SER A CA 1
ATOM 1596 C C . SER A 1 205 ? -23.459 -8.287 7.773 1.00 88.06 205 SER A C 1
ATOM 1598 O O . SER A 1 205 ? -23.354 -9.132 8.653 1.00 88.06 205 SER A O 1
ATOM 1600 N N . LYS A 1 206 ? -24.630 -7.666 7.559 1.00 83.88 206 LYS A N 1
ATOM 1601 C CA . LYS A 1 206 ? -25.818 -7.800 8.430 1.00 83.88 206 LYS A CA 1
ATOM 1602 C C . LYS A 1 206 ? -26.253 -9.242 8.731 1.00 83.88 206 LYS A C 1
ATOM 1604 O O . LYS A 1 206 ? -26.828 -9.485 9.792 1.00 83.88 206 LYS A O 1
ATOM 1609 N N . ASN A 1 207 ? -26.047 -10.160 7.786 1.00 82.12 207 ASN A N 1
ATOM 1610 C CA . ASN A 1 207 ? -26.406 -11.576 7.923 1.00 82.12 207 ASN A CA 1
ATOM 1611 C C . ASN A 1 207 ? -25.177 -12.500 7.972 1.00 82.12 207 ASN A C 1
ATOM 1613 O O . ASN A 1 207 ? -25.337 -13.721 8.008 1.00 82.12 207 ASN A O 1
ATOM 1617 N N . SER A 1 208 ? -23.974 -11.930 7.944 1.00 82.50 208 SER A N 1
ATOM 1618 C CA . SER A 1 208 ? -22.716 -12.666 8.014 1.00 82.50 208 SER A CA 1
ATOM 1619 C C . SER A 1 208 ? -22.290 -12.829 9.471 1.00 82.50 208 SER A C 1
ATOM 1621 O O . SER A 1 208 ? -22.638 -12.022 10.329 1.00 82.50 208 SER A O 1
ATOM 1623 N N . LYS A 1 209 ? -21.521 -13.883 9.757 1.00 88.50 209 LYS A N 1
ATOM 1624 C CA . LYS A 1 209 ? -20.888 -14.100 11.072 1.00 88.50 209 LYS A CA 1
ATOM 1625 C C . LYS A 1 209 ? -19.550 -13.362 11.220 1.00 88.50 209 LYS A C 1
ATOM 1627 O O . LYS A 1 209 ? -18.765 -13.679 12.099 1.00 88.50 209 LYS A O 1
ATOM 1632 N N . TYR A 1 210 ? -19.272 -12.436 10.314 1.00 90.25 210 TYR A N 1
ATOM 1633 C CA . TYR A 1 210 ? -18.053 -11.647 10.278 1.00 90.25 210 TYR A CA 1
ATOM 1634 C C . TYR A 1 210 ? -18.361 -10.278 9.679 1.00 90.25 210 TYR A C 1
ATOM 1636 O O . TYR A 1 210 ? -19.268 -10.146 8.846 1.00 90.25 210 TYR A O 1
ATOM 1644 N N . MET A 1 211 ? -17.597 -9.276 10.097 1.00 93.38 211 MET A N 1
ATOM 1645 C CA . MET A 1 211 ? -17.673 -7.932 9.548 1.00 93.38 211 MET A CA 1
ATOM 1646 C C . MET A 1 211 ? -16.722 -7.772 8.360 1.00 93.38 211 MET A C 1
ATOM 1648 O O . MET A 1 211 ? -15.528 -8.049 8.461 1.00 93.38 211 MET A O 1
ATOM 1652 N N . LEU A 1 212 ? -17.265 -7.303 7.236 1.00 93.69 212 LEU A N 1
ATOM 1653 C CA . LEU A 1 212 ? -16.483 -6.891 6.076 1.00 93.69 212 LEU A CA 1
ATOM 1654 C C . LEU A 1 212 ? -16.254 -5.384 6.090 1.00 93.69 212 LEU A C 1
ATOM 1656 O O . LEU A 1 212 ? -17.177 -4.586 6.292 1.00 93.69 212 LEU A O 1
ATOM 1660 N N . TYR A 1 213 ? -15.028 -5.016 5.768 1.00 95.06 213 TYR A N 1
ATOM 1661 C CA . TYR A 1 213 ? -14.587 -3.660 5.519 1.00 95.06 213 TYR A CA 1
ATOM 1662 C C . TYR A 1 213 ? -14.229 -3.511 4.050 1.00 95.06 213 TYR A C 1
ATOM 1664 O O . TYR A 1 213 ? -13.940 -4.476 3.342 1.00 95.06 213 TYR A O 1
ATOM 1672 N N . ARG A 1 214 ? -14.267 -2.274 3.584 1.00 94.25 214 ARG A N 1
ATOM 1673 C CA . ARG A 1 214 ? -13.815 -1.886 2.263 1.00 94.25 214 ARG A CA 1
ATOM 1674 C C . ARG A 1 214 ? -12.609 -0.980 2.420 1.00 94.25 214 ARG A C 1
ATOM 1676 O O . ARG A 1 214 ? -12.759 0.127 2.933 1.00 94.25 214 ARG A O 1
ATOM 1683 N N . LEU A 1 215 ? -11.455 -1.441 1.953 1.00 94.56 215 LEU A N 1
ATOM 1684 C CA . LEU A 1 215 ? -10.288 -0.591 1.766 1.00 94.56 215 LEU A CA 1
ATOM 1685 C C . LEU A 1 215 ? -10.435 0.117 0.421 1.00 94.56 215 LEU A C 1
ATOM 1687 O O . LEU A 1 215 ? -10.723 -0.526 -0.590 1.00 94.56 215 LEU A O 1
ATOM 1691 N N . LYS A 1 216 ? -10.267 1.435 0.414 1.00 92.88 216 LYS A N 1
ATOM 1692 C CA . LYS A 1 216 ? -10.300 2.256 -0.795 1.00 92.88 216 LYS A CA 1
ATOM 1693 C C . LYS A 1 216 ? -8.979 2.966 -0.970 1.00 92.88 216 LYS A C 1
ATOM 1695 O O . LYS A 1 216 ? -8.549 3.646 -0.048 1.00 92.88 216 LYS A O 1
ATOM 1700 N N . TYR A 1 217 ? -8.420 2.905 -2.166 1.00 91.00 217 TYR A N 1
ATOM 1701 C CA . TYR A 1 217 ? -7.495 3.907 -2.664 1.00 91.00 217 TYR A CA 1
ATOM 1702 C C . TYR A 1 217 ? -8.312 4.993 -3.372 1.00 91.00 217 TYR A C 1
ATOM 1704 O O . TYR A 1 217 ? -9.091 4.697 -4.276 1.00 91.00 217 TYR A O 1
ATOM 1712 N N . LEU A 1 218 ? -8.174 6.248 -2.939 1.00 84.94 218 LEU A N 1
ATOM 1713 C CA . LEU A 1 218 ? -9.026 7.348 -3.409 1.00 84.94 218 LEU A CA 1
ATOM 1714 C C . LEU A 1 218 ? -8.618 7.914 -4.779 1.00 84.94 218 LEU A C 1
ATOM 1716 O O . LEU A 1 218 ? -9.371 8.704 -5.339 1.00 84.94 218 LEU A O 1
ATOM 1720 N N . GLY A 1 219 ? -7.477 7.493 -5.337 1.00 73.81 219 GLY A N 1
ATOM 1721 C CA . GLY A 1 219 ? -6.986 8.012 -6.615 1.00 73.81 219 GLY A CA 1
ATOM 1722 C C . GLY A 1 219 ? -6.492 9.461 -6.534 1.00 73.81 219 GLY A C 1
ATOM 1723 O O . GLY A 1 219 ? -6.841 10.218 -5.630 1.00 73.81 219 GLY A O 1
ATOM 1724 N N . SER A 1 220 ? -5.667 9.872 -7.498 1.00 66.19 220 SER A N 1
ATOM 1725 C CA . SER A 1 220 ? -5.492 11.301 -7.816 1.00 66.19 220 SER A CA 1
ATOM 1726 C C . SER A 1 220 ? -6.578 11.801 -8.781 1.00 66.19 220 SER A C 1
ATOM 1728 O O . SER A 1 220 ? -6.815 13.005 -8.881 1.00 66.19 220 SER A O 1
ATOM 1730 N N . GLN A 1 221 ? -7.263 10.874 -9.461 1.00 60.81 221 GLN A N 1
ATOM 1731 C CA . GLN A 1 221 ? -8.441 11.084 -10.301 1.00 60.81 221 GLN A CA 1
ATOM 1732 C C . GLN A 1 221 ? -9.462 9.961 -10.073 1.00 60.81 221 GLN A C 1
ATOM 1734 O O . GLN A 1 221 ? -9.085 8.859 -9.682 1.00 60.81 221 GLN A O 1
ATOM 1739 N N . ASP A 1 222 ? -10.735 10.204 -10.399 1.00 60.47 222 ASP A N 1
ATOM 1740 C CA . ASP A 1 222 ? -11.825 9.226 -10.211 1.00 60.47 222 ASP A CA 1
ATOM 1741 C C . ASP A 1 222 ? -11.579 7.880 -10.925 1.00 60.47 222 ASP A C 1
ATOM 1743 O O . ASP A 1 222 ? -12.077 6.845 -10.488 1.00 60.47 222 ASP A O 1
ATOM 1747 N N . LEU A 1 223 ? -10.799 7.879 -12.013 1.00 64.19 223 LEU A N 1
ATOM 1748 C CA . LEU A 1 223 ? -10.452 6.677 -12.786 1.00 64.19 223 LEU A CA 1
ATOM 1749 C C . LEU A 1 223 ? -9.356 5.815 -12.139 1.00 64.19 223 LEU A C 1
ATOM 1751 O O . LEU A 1 223 ? -9.178 4.669 -12.546 1.00 64.19 223 LEU A O 1
ATOM 1755 N N . ASP A 1 224 ? -8.634 6.360 -11.159 1.00 71.19 224 ASP A N 1
ATOM 1756 C CA . ASP A 1 224 ? -7.571 5.667 -10.426 1.00 71.19 224 ASP A CA 1
ATOM 1757 C C . ASP A 1 224 ? -8.078 5.026 -9.130 1.00 71.19 224 ASP A C 1
ATOM 1759 O O . ASP A 1 224 ? -7.318 4.342 -8.451 1.00 71.19 224 ASP A O 1
ATOM 1763 N N . ALA A 1 225 ? -9.335 5.265 -8.750 1.00 84.69 225 ALA A N 1
ATOM 1764 C CA . ALA A 1 225 ? -9.865 4.752 -7.499 1.00 84.69 225 ALA A CA 1
ATOM 1765 C C . ALA A 1 225 ? -9.987 3.221 -7.543 1.00 84.69 225 ALA A C 1
ATOM 1767 O O . ALA A 1 225 ? -10.654 2.646 -8.406 1.00 84.69 225 ALA A O 1
ATOM 1768 N N . GLU A 1 226 ? -9.383 2.561 -6.560 1.00 90.50 226 GLU A N 1
ATOM 1769 C CA . GLU A 1 226 ? -9.419 1.109 -6.397 1.00 90.50 226 GLU A CA 1
ATOM 1770 C C . GLU A 1 226 ? -10.063 0.774 -5.057 1.00 90.50 226 GLU A C 1
ATOM 1772 O O . GLU A 1 226 ? -9.937 1.515 -4.081 1.00 90.50 226 GLU A O 1
ATOM 1777 N N . GLN A 1 227 ? -10.775 -0.346 -4.989 1.00 92.50 227 GLN A N 1
ATOM 1778 C CA . GLN A 1 227 ? -11.376 -0.794 -3.741 1.00 92.50 227 GLN A CA 1
ATOM 1779 C C . GLN A 1 227 ? -11.378 -2.314 -3.654 1.00 92.50 227 GLN A C 1
ATOM 1781 O O . GLN A 1 227 ? -11.668 -2.997 -4.636 1.00 92.50 227 GLN A O 1
ATOM 1786 N N . VAL A 1 228 ? -11.128 -2.826 -2.455 1.00 93.88 228 VAL A N 1
ATOM 1787 C CA . VAL A 1 228 ? -11.188 -4.256 -2.141 1.00 93.88 228 VAL A CA 1
ATOM 1788 C C . VAL A 1 228 ? -11.915 -4.473 -0.824 1.00 93.88 228 VAL A C 1
ATOM 1790 O O . VAL A 1 228 ? -11.996 -3.577 0.020 1.00 93.88 228 VAL A O 1
ATOM 1793 N N . TYR A 1 229 ? -12.487 -5.663 -0.667 1.00 94.00 229 TYR A N 1
ATOM 1794 C CA . TYR A 1 229 ? -13.136 -6.075 0.569 1.00 94.00 229 TYR A CA 1
ATOM 1795 C C . TYR A 1 229 ? -12.184 -6.935 1.388 1.00 94.00 229 TYR A C 1
ATOM 1797 O O . TYR A 1 229 ? -11.537 -7.818 0.836 1.00 94.00 229 TYR A O 1
ATOM 1805 N N . PHE A 1 230 ? -12.134 -6.694 2.693 1.00 95.06 230 PHE A N 1
ATOM 1806 C CA . PHE A 1 230 ? -11.355 -7.496 3.629 1.00 95.06 230 PHE A CA 1
ATOM 1807 C C . PHE A 1 230 ? -12.117 -7.677 4.945 1.00 95.06 230 PHE A C 1
ATOM 1809 O O . PHE A 1 230 ? -13.044 -6.925 5.255 1.00 95.06 230 PHE A O 1
ATOM 1816 N N . ALA A 1 231 ? -11.732 -8.678 5.723 1.00 94.88 231 ALA A N 1
ATOM 1817 C CA . ALA A 1 231 ? -12.165 -8.879 7.096 1.00 94.88 231 ALA A CA 1
ATOM 1818 C C . ALA A 1 231 ? -10.960 -8.674 8.016 1.00 94.88 231 ALA A C 1
ATOM 1820 O O . ALA A 1 231 ? -9.858 -9.110 7.697 1.00 94.88 231 ALA A O 1
ATOM 1821 N N . LEU A 1 232 ? -11.170 -8.018 9.160 1.00 94.19 232 LEU A N 1
ATOM 1822 C CA . LEU A 1 232 ? -10.126 -7.933 10.185 1.00 94.19 232 LEU A CA 1
ATOM 1823 C C . LEU A 1 232 ? -9.968 -9.272 10.918 1.00 94.19 232 LEU A C 1
ATOM 1825 O O . LEU A 1 232 ? -8.865 -9.635 11.298 1.00 94.19 232 LEU A O 1
ATOM 1829 N N . ALA A 1 233 ? -11.065 -10.008 11.110 1.00 91.25 233 ALA A N 1
ATOM 1830 C CA . ALA A 1 233 ? -11.025 -11.311 11.759 1.00 91.25 233 ALA A CA 1
ATOM 1831 C C . ALA A 1 233 ? -10.165 -12.303 10.943 1.00 91.25 233 ALA A C 1
ATOM 1833 O O . ALA A 1 233 ? -10.357 -12.406 9.724 1.00 91.25 233 ALA A O 1
ATOM 1834 N N . PRO A 1 234 ? -9.256 -13.053 11.590 1.00 88.06 234 PRO A N 1
ATOM 1835 C CA . PRO A 1 234 ? -8.364 -13.976 10.899 1.00 88.06 234 PRO A CA 1
ATOM 1836 C C . PRO A 1 234 ? -9.121 -15.185 10.330 1.00 88.06 234 PRO A C 1
ATOM 1838 O O . PRO A 1 234 ? -10.160 -15.608 10.842 1.00 88.06 234 PRO A O 1
ATOM 1841 N N . GLY A 1 235 ? -8.596 -15.763 9.246 1.00 87.75 235 GLY A N 1
ATOM 1842 C CA . GLY A 1 235 ? -9.083 -17.032 8.687 1.00 87.75 235 GLY A CA 1
ATOM 1843 C C . GLY A 1 235 ? -10.451 -16.988 7.989 1.00 87.75 235 GLY A C 1
ATOM 1844 O O . GLY A 1 235 ? -11.035 -18.040 7.715 1.00 87.75 235 GLY A O 1
ATOM 1845 N N . ILE A 1 236 ? -10.985 -15.803 7.683 1.00 90.50 236 ILE A N 1
ATOM 1846 C CA . ILE A 1 236 ? -12.273 -15.666 6.994 1.00 90.50 236 ILE A CA 1
ATOM 1847 C C . ILE A 1 236 ? -12.125 -15.955 5.497 1.00 90.50 236 ILE A C 1
ATOM 1849 O O . ILE A 1 236 ? -11.358 -15.310 4.786 1.00 90.50 236 ILE A O 1
ATOM 1853 N N . ILE A 1 237 ? -12.930 -16.899 5.003 1.00 88.06 237 ILE A N 1
ATOM 1854 C CA . ILE A 1 237 ? -13.041 -17.236 3.580 1.00 88.06 237 ILE A CA 1
ATOM 1855 C C . ILE A 1 237 ? -14.448 -16.880 3.099 1.00 88.06 237 ILE A C 1
ATOM 1857 O O . ILE A 1 237 ? -15.446 -17.330 3.670 1.00 88.06 237 ILE A O 1
ATOM 1861 N N . TYR A 1 238 ? -14.541 -16.118 2.012 1.00 85.06 238 TYR A N 1
ATOM 1862 C CA . TYR A 1 238 ? -15.803 -15.763 1.369 1.00 85.06 238 TYR A CA 1
ATOM 1863 C C . TYR A 1 238 ? -15.702 -15.982 -0.141 1.00 85.06 238 TYR A C 1
ATOM 1865 O O . TYR A 1 238 ? -14.735 -15.581 -0.772 1.00 85.06 238 TYR A O 1
ATOM 1873 N N . LEU A 1 239 ? -16.691 -16.670 -0.722 1.00 85.06 239 LEU A N 1
ATOM 1874 C CA . LEU A 1 239 ? -16.715 -17.029 -2.151 1.00 85.06 239 LEU A CA 1
ATOM 1875 C C . LEU A 1 239 ? -15.441 -17.750 -2.652 1.00 85.06 239 LEU A C 1
ATOM 1877 O O . LEU A 1 239 ? -15.049 -17.580 -3.799 1.00 85.06 239 LEU A O 1
ATOM 1881 N N . ASN A 1 240 ? -14.844 -18.610 -1.816 1.00 83.75 240 ASN A N 1
ATOM 1882 C CA . ASN A 1 240 ? -13.565 -19.306 -2.057 1.00 83.75 240 ASN A CA 1
ATOM 1883 C C . ASN A 1 240 ? -12.329 -18.394 -2.144 1.00 83.75 240 ASN A C 1
ATOM 1885 O O . ASN A 1 240 ? -11.267 -18.858 -2.553 1.00 83.75 240 ASN A O 1
ATOM 1889 N N . GLU A 1 241 ? -12.440 -17.140 -1.717 1.00 86.75 241 GLU A N 1
ATOM 1890 C CA . GLU A 1 241 ? -11.321 -16.210 -1.595 1.00 86.75 241 GLU A CA 1
ATOM 1891 C C . GLU A 1 241 ? -11.060 -15.896 -0.119 1.00 86.75 241 GLU A C 1
ATOM 1893 O O . GLU A 1 241 ? -11.989 -15.799 0.691 1.00 86.75 241 GLU A O 1
ATOM 1898 N N . SER A 1 242 ? -9.782 -15.774 0.242 1.00 90.31 242 SER A N 1
ATOM 1899 C CA . SER A 1 242 ? -9.397 -15.293 1.570 1.00 90.31 242 SER A CA 1
ATOM 1900 C C . SER A 1 242 ? -9.760 -13.816 1.684 1.00 90.31 242 SER A C 1
ATOM 1902 O O . SER A 1 242 ? -9.434 -13.037 0.792 1.00 90.31 242 SER A O 1
ATOM 1904 N N . MET A 1 243 ? -10.419 -13.440 2.778 1.00 93.19 243 MET A N 1
ATOM 1905 C CA . MET A 1 243 ? -10.740 -12.045 3.091 1.00 93.19 243 MET A CA 1
ATOM 1906 C C . MET A 1 243 ? -9.634 -11.369 3.914 1.00 93.19 243 MET A C 1
ATOM 1908 O O . MET A 1 243 ? -9.839 -10.257 4.391 1.00 93.19 243 MET A O 1
ATOM 1912 N N . ASP A 1 244 ? -8.483 -12.020 4.096 1.00 94.31 244 ASP A N 1
ATOM 1913 C CA . ASP A 1 244 ? -7.295 -11.375 4.657 1.00 94.31 244 ASP A CA 1
ATOM 1914 C C . ASP A 1 244 ? -6.885 -10.156 3.811 1.00 94.31 244 ASP A C 1
ATOM 1916 O O . ASP A 1 244 ? -6.935 -10.194 2.578 1.00 94.31 244 ASP A O 1
ATOM 1920 N N . ILE A 1 245 ? -6.466 -9.072 4.471 1.00 94.69 245 ILE A N 1
ATOM 1921 C CA . ILE A 1 245 ? -6.155 -7.805 3.799 1.00 94.69 245 ILE A CA 1
ATOM 1922 C C . ILE A 1 245 ? -4.982 -7.936 2.820 1.00 94.69 245 ILE A C 1
ATOM 1924 O O . ILE A 1 245 ? -5.007 -7.297 1.770 1.00 94.69 245 ILE A O 1
ATOM 1928 N N . ALA A 1 246 ? -3.989 -8.786 3.105 1.00 93.88 246 ALA A N 1
ATOM 1929 C CA . ALA A 1 246 ? -2.853 -8.986 2.211 1.00 93.88 246 ALA A CA 1
ATOM 1930 C C . ALA A 1 246 ? -3.293 -9.682 0.921 1.00 93.88 246 ALA A C 1
ATOM 1932 O O . ALA A 1 246 ? -2.939 -9.264 -0.181 1.00 93.88 246 ALA A O 1
ATOM 1933 N N . MET A 1 247 ? -4.127 -10.714 1.057 1.00 92.50 247 MET A N 1
ATOM 1934 C CA . MET A 1 247 ? -4.689 -11.433 -0.087 1.00 92.50 247 MET A CA 1
ATOM 1935 C C . MET A 1 247 ? -5.656 -10.561 -0.894 1.00 92.50 247 MET A C 1
ATOM 1937 O O . MET A 1 247 ? -5.603 -10.572 -2.123 1.00 92.50 247 MET A O 1
ATOM 1941 N N . ALA A 1 248 ? -6.503 -9.778 -0.220 1.00 92.19 248 ALA A N 1
ATOM 1942 C CA . ALA A 1 248 ? -7.442 -8.866 -0.863 1.00 92.19 248 ALA A CA 1
ATOM 1943 C C . ALA A 1 248 ? -6.717 -7.770 -1.660 1.00 92.19 248 ALA A C 1
ATOM 1945 O O . ALA A 1 248 ? -7.066 -7.519 -2.817 1.00 92.19 248 ALA A O 1
ATOM 1946 N N . CYS A 1 249 ? -5.677 -7.160 -1.080 1.00 92.94 249 CYS A N 1
ATOM 1947 C CA . CYS A 1 249 ? -4.863 -6.143 -1.748 1.00 92.94 249 CYS A CA 1
ATOM 1948 C C . CYS A 1 249 ? -4.034 -6.688 -2.914 1.00 92.94 249 CYS A C 1
ATOM 1950 O O . CYS A 1 249 ? -3.653 -5.908 -3.776 1.00 92.94 249 CYS A O 1
ATOM 1952 N N . GLY A 1 250 ? -3.846 -8.008 -3.037 1.00 88.81 250 GLY A N 1
ATOM 1953 C CA . GLY A 1 250 ? -3.244 -8.610 -4.232 1.00 88.81 250 GLY A CA 1
ATOM 1954 C C . GLY A 1 250 ? -4.002 -8.318 -5.540 1.00 88.81 250 GLY A C 1
ATOM 1955 O O . GLY A 1 250 ? -3.439 -8.483 -6.621 1.00 88.81 250 GLY A O 1
ATOM 1956 N N . ASN A 1 251 ? -5.260 -7.866 -5.451 1.00 87.94 251 ASN A N 1
ATOM 1957 C CA . ASN A 1 251 ? -6.068 -7.410 -6.586 1.00 87.94 251 ASN A CA 1
ATOM 1958 C C . ASN A 1 251 ? -5.985 -5.891 -6.843 1.00 87.94 251 ASN A C 1
ATOM 1960 O O . ASN A 1 251 ? -6.592 -5.407 -7.799 1.00 87.94 251 ASN A O 1
ATOM 1964 N N . MET A 1 252 ? -5.283 -5.134 -5.997 1.00 91.00 252 MET A N 1
ATOM 1965 C CA . MET A 1 252 ? -5.030 -3.706 -6.192 1.00 91.00 252 MET A CA 1
ATOM 1966 C C . MET A 1 252 ? -3.746 -3.514 -6.997 1.00 91.00 252 MET A C 1
ATOM 1968 O O . MET A 1 252 ? -2.799 -4.292 -6.889 1.00 91.00 252 MET A O 1
ATOM 1972 N N . LEU A 1 253 ? -3.706 -2.472 -7.824 1.00 89.88 253 LEU A N 1
ATOM 1973 C CA . LEU A 1 253 ? -2.4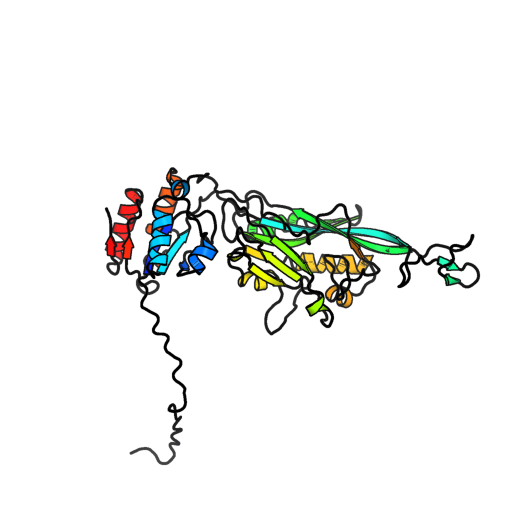99 -2.108 -8.560 1.00 89.88 253 LEU A CA 1
ATOM 1974 C C . LEU A 1 253 ? -1.703 -1.043 -7.815 1.00 89.88 253 LEU A C 1
ATOM 1976 O O . LEU A 1 253 ? -0.496 -0.949 -8.023 1.00 89.88 253 LEU A O 1
ATOM 1980 N N . GLN A 1 254 ? -2.363 -0.220 -6.992 1.00 90.06 254 GLN A N 1
ATOM 1981 C CA . GLN A 1 254 ? -1.776 1.003 -6.435 1.00 90.06 254 GLN A CA 1
ATOM 1982 C C . GLN A 1 254 ? -1.230 0.877 -5.020 1.00 90.06 254 GLN A C 1
ATOM 1984 O O . GLN A 1 254 ? -0.403 1.703 -4.637 1.00 90.06 254 GLN A O 1
ATOM 1989 N N . CYS A 1 255 ? -1.655 -0.109 -4.245 1.00 92.00 255 CYS A N 1
ATOM 1990 C CA . CYS A 1 255 ? -1.168 -0.297 -2.887 1.00 92.00 255 CYS A CA 1
ATOM 1991 C C . CYS A 1 255 ? -1.129 -1.772 -2.524 1.00 92.00 255 CYS A C 1
ATOM 1993 O O . CYS A 1 255 ? -1.944 -2.556 -3.004 1.00 92.00 255 CYS A O 1
ATOM 1995 N N . ASP A 1 256 ? -0.224 -2.092 -1.612 1.00 93.94 256 ASP A N 1
ATOM 1996 C CA . ASP A 1 256 ? -0.126 -3.395 -0.977 1.00 93.94 256 ASP A CA 1
ATOM 1997 C C . ASP A 1 256 ? -0.474 -3.254 0.508 1.00 93.94 256 ASP A C 1
ATOM 1999 O O . ASP A 1 256 ? -0.373 -2.174 1.096 1.00 93.94 256 ASP A O 1
ATOM 2003 N N . ALA A 1 257 ? -0.893 -4.347 1.137 1.00 96.06 257 ALA A N 1
ATOM 2004 C CA . ALA A 1 257 ? -1.147 -4.375 2.570 1.00 96.06 257 ALA A CA 1
ATOM 2005 C C . ALA A 1 257 ? -0.710 -5.703 3.178 1.00 96.06 257 ALA A C 1
ATOM 2007 O O . ALA A 1 257 ? -0.533 -6.697 2.472 1.00 96.06 257 ALA A O 1
ATOM 2008 N N . LYS A 1 258 ? -0.542 -5.722 4.499 1.00 95.81 258 LYS A N 1
ATOM 2009 C CA . LYS A 1 258 ? -0.243 -6.938 5.253 1.00 95.81 258 LYS A CA 1
ATOM 2010 C C . LYS A 1 258 ? -0.867 -6.880 6.640 1.00 95.81 258 LYS A C 1
ATOM 2012 O O . LYS A 1 258 ? -0.724 -5.879 7.336 1.00 95.81 258 LYS A O 1
ATOM 2017 N N . SER A 1 259 ? -1.565 -7.941 7.028 1.00 95.00 259 SER A N 1
ATOM 2018 C CA . SER A 1 259 ? -2.081 -8.125 8.384 1.00 95.00 259 SER A CA 1
ATOM 2019 C C . SER A 1 259 ? -0.963 -8.539 9.341 1.00 95.00 259 SER A C 1
ATOM 2021 O O . SER A 1 259 ? 0.028 -9.157 8.943 1.00 95.00 259 SER A O 1
ATOM 2023 N N . ILE A 1 260 ? -1.124 -8.186 10.615 1.00 95.31 260 ILE A N 1
ATOM 2024 C CA . ILE A 1 260 ? -0.271 -8.660 11.706 1.00 95.31 260 ILE A CA 1
ATOM 2025 C C . ILE A 1 260 ? -1.133 -9.603 12.547 1.00 95.31 260 ILE A C 1
ATOM 2027 O O . ILE A 1 260 ? -1.688 -9.209 13.568 1.00 95.31 260 ILE A O 1
ATOM 2031 N N . GLU A 1 261 ? -1.313 -10.831 12.054 1.00 92.25 261 GLU A N 1
ATOM 2032 C CA . GLU A 1 261 ? -2.305 -11.794 12.564 1.00 92.25 261 GLU A CA 1
ATOM 2033 C C . GLU A 1 261 ? -2.211 -12.003 14.083 1.00 92.25 261 GLU A C 1
ATOM 2035 O O . GLU A 1 261 ? -3.214 -11.832 14.772 1.00 92.25 261 GLU A O 1
ATOM 2040 N N . ASP A 1 262 ? -1.008 -12.249 14.616 1.00 93.12 262 ASP A N 1
ATOM 2041 C CA . ASP A 1 262 ? -0.785 -12.450 16.058 1.00 93.12 262 ASP A CA 1
ATOM 2042 C C . ASP A 1 262 ? -1.263 -11.248 16.897 1.00 93.12 262 ASP A C 1
ATOM 2044 O O . ASP A 1 262 ? -1.861 -11.402 17.963 1.00 93.12 262 ASP A O 1
ATOM 2048 N N . SER A 1 263 ? -1.037 -10.031 16.395 1.00 95.50 263 SER A N 1
ATOM 2049 C CA . SER A 1 263 ? -1.461 -8.794 17.056 1.00 95.50 263 SER A CA 1
ATOM 2050 C C . SER A 1 263 ? -2.973 -8.592 16.972 1.00 95.50 263 SER A C 1
ATOM 2052 O O . SER A 1 263 ? -3.604 -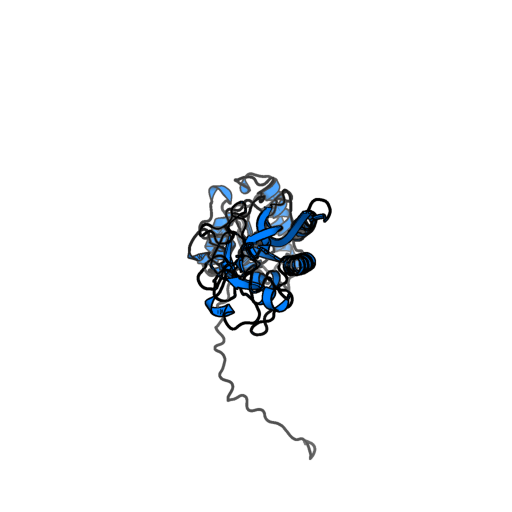8.170 17.940 1.00 95.50 263 SER A O 1
ATOM 2054 N N . VAL A 1 264 ? -3.580 -8.947 15.838 1.00 95.31 264 VAL A N 1
ATOM 2055 C CA . VAL A 1 264 ? -5.035 -8.907 15.664 1.00 95.31 264 VAL A CA 1
ATOM 2056 C C . VAL A 1 264 ? -5.723 -9.902 16.602 1.00 95.31 264 VAL A C 1
ATOM 2058 O O . VAL A 1 264 ? -6.728 -9.559 17.224 1.00 95.31 264 VAL A O 1
ATOM 2061 N N . GLU A 1 265 ? -5.190 -11.114 16.753 1.00 94.56 265 GLU A N 1
ATOM 2062 C CA . GLU A 1 265 ? -5.719 -12.101 17.700 1.00 94.56 265 GLU A CA 1
ATOM 2063 C C . GLU A 1 265 ? -5.639 -11.601 19.150 1.00 94.56 265 GLU A C 1
ATOM 2065 O O . GLU A 1 265 ? -6.636 -11.670 19.877 1.00 94.56 265 GLU A O 1
ATOM 2070 N N . ALA A 1 266 ? -4.498 -11.030 19.553 1.00 94.81 266 ALA A N 1
ATOM 2071 C CA . ALA A 1 266 ? -4.318 -10.437 20.879 1.00 94.81 266 ALA A CA 1
ATOM 2072 C C . ALA A 1 266 ? -5.273 -9.253 21.123 1.00 94.81 266 ALA A C 1
ATOM 2074 O O . ALA A 1 266 ? -5.898 -9.161 22.182 1.00 94.81 266 ALA A O 1
ATOM 2075 N N . PHE A 1 267 ? -5.475 -8.403 20.113 1.00 96.31 267 PHE A N 1
ATOM 2076 C CA . PHE A 1 267 ? -6.449 -7.314 20.148 1.00 96.31 267 PHE A CA 1
ATOM 2077 C C . PHE A 1 267 ? -7.871 -7.822 20.417 1.00 96.31 267 PHE A C 1
ATOM 2079 O O . PHE A 1 267 ? -8.539 -7.341 21.336 1.00 96.31 267 PHE A O 1
ATOM 2086 N N . TYR A 1 268 ? -8.337 -8.828 19.667 1.00 95.19 268 TYR A N 1
ATOM 2087 C CA . TYR A 1 268 ? -9.658 -9.425 19.894 1.00 95.19 268 TYR A CA 1
ATOM 2088 C C . TYR A 1 268 ? -9.774 -10.052 21.288 1.00 95.19 268 TYR A C 1
ATOM 2090 O O . TYR A 1 268 ? -10.807 -9.887 21.944 1.00 95.19 268 TYR A O 1
ATOM 2098 N N . ALA A 1 269 ? -8.727 -10.734 21.760 1.00 94.50 269 ALA A N 1
ATOM 2099 C CA . ALA A 1 269 ? -8.701 -11.332 23.091 1.00 94.50 269 ALA A CA 1
ATOM 2100 C C . ALA A 1 269 ? -8.823 -10.273 24.199 1.00 94.50 269 ALA A C 1
ATOM 2102 O O . ALA A 1 269 ? -9.660 -10.418 25.091 1.00 94.50 269 ALA A O 1
ATOM 2103 N N . LYS A 1 270 ? -8.067 -9.171 24.111 1.00 94.75 270 LYS A N 1
ATOM 2104 C CA . LYS A 1 270 ? -8.113 -8.082 25.097 1.00 94.75 270 LYS A CA 1
ATOM 2105 C C . LYS A 1 270 ? -9.451 -7.343 25.084 1.00 94.75 270 LYS A C 1
ATOM 2107 O O . LYS A 1 270 ? -10.010 -7.045 26.139 1.00 94.75 270 LYS A O 1
ATOM 2112 N N . VAL A 1 271 ? -10.015 -7.084 23.902 1.00 94.38 271 VAL A N 1
ATOM 2113 C CA . VAL A 1 271 ? -11.350 -6.473 23.790 1.00 94.38 271 VAL A CA 1
ATOM 2114 C C . VAL A 1 271 ? -12.425 -7.392 24.378 1.00 94.38 271 VAL A C 1
ATOM 2116 O O . VAL A 1 271 ? -13.314 -6.911 25.085 1.00 94.38 271 VAL A O 1
ATOM 2119 N N . SER A 1 272 ? -12.339 -8.704 24.143 1.00 94.62 272 SER A N 1
ATOM 2120 C CA . SER A 1 272 ? -13.236 -9.701 24.744 1.00 94.62 272 SER A CA 1
ATOM 2121 C C . SER A 1 272 ? -13.128 -9.721 26.271 1.00 94.62 272 SER A C 1
ATOM 2123 O O . SER A 1 272 ? -14.150 -9.662 26.954 1.00 94.62 272 SER A O 1
ATOM 2125 N N . GLU A 1 273 ? -11.906 -9.695 26.811 1.00 92.69 273 GLU A N 1
ATOM 2126 C CA . GLU A 1 273 ? -11.634 -9.649 28.252 1.00 92.69 273 GLU A CA 1
ATOM 2127 C C . GLU A 1 273 ? -12.291 -8.433 28.930 1.00 92.69 273 GLU A C 1
ATOM 2129 O O . GLU A 1 273 ? -12.972 -8.576 29.947 1.00 92.69 273 GLU A O 1
ATOM 2134 N N . ILE A 1 274 ? -12.128 -7.236 28.354 1.00 91.06 274 ILE A N 1
ATOM 2135 C CA . ILE A 1 274 ? -12.627 -5.983 28.942 1.00 91.06 274 ILE A CA 1
ATOM 2136 C C . ILE A 1 274 ? -14.150 -5.858 28.805 1.00 91.06 274 ILE A C 1
ATOM 2138 O O . ILE A 1 274 ? -14.834 -5.458 29.754 1.00 91.06 274 ILE A O 1
ATOM 2142 N N . SER A 1 275 ? -14.682 -6.160 27.618 1.00 91.12 275 SER A N 1
ATOM 2143 C CA . SER A 1 275 ? -16.103 -5.970 27.298 1.00 91.12 275 SER A CA 1
ATOM 2144 C C . SER A 1 275 ? -17.000 -7.106 27.801 1.00 91.12 275 SER A C 1
ATOM 2146 O O . SER A 1 275 ? -18.205 -6.907 27.972 1.00 91.12 275 SER A O 1
ATOM 2148 N N . GLY A 1 276 ? -16.433 -8.294 28.035 1.00 88.44 276 GLY A N 1
ATOM 2149 C CA . GLY A 1 276 ? -17.178 -9.515 28.342 1.00 88.44 276 GLY A CA 1
ATOM 2150 C C . GLY A 1 276 ? -17.986 -10.063 27.159 1.00 88.44 276 GLY A C 1
ATOM 2151 O O . GLY A 1 276 ? -18.900 -10.858 27.370 1.00 88.44 276 GLY A O 1
ATOM 2152 N N . ILE A 1 277 ? -17.701 -9.608 25.935 1.00 90.81 277 ILE A N 1
ATOM 2153 C CA . ILE A 1 277 ? -18.330 -10.096 24.702 1.00 90.81 277 ILE A CA 1
ATOM 2154 C C . ILE A 1 277 ? -17.528 -11.293 24.190 1.00 90.81 277 ILE A C 1
ATOM 2156 O O . ILE A 1 277 ? -16.301 -11.236 24.113 1.00 90.81 277 ILE A O 1
ATOM 2160 N N . GLU A 1 278 ? -18.216 -12.365 23.801 1.00 90.62 278 GLU A N 1
ATOM 2161 C CA . GLU A 1 278 ? -17.574 -13.555 23.239 1.00 90.62 278 GLU A CA 1
ATOM 2162 C C . GLU A 1 278 ? -16.862 -13.239 21.905 1.00 90.62 278 GLU A C 1
ATOM 2164 O O . GLU A 1 278 ? -17.400 -12.482 21.086 1.00 90.62 278 GLU A O 1
ATOM 2169 N N . PRO A 1 279 ? -15.692 -13.843 21.618 1.00 87.75 279 PRO A N 1
ATOM 2170 C CA . PRO A 1 279 ? -14.931 -13.567 20.395 1.00 87.75 279 PRO A CA 1
ATOM 2171 C C . PRO A 1 279 ? -15.730 -13.750 19.096 1.00 87.75 279 PRO A C 1
ATOM 2173 O O . PRO A 1 279 ? -15.592 -12.957 18.168 1.00 87.75 279 PRO A O 1
ATOM 2176 N N . GLU A 1 280 ? -16.619 -14.748 19.033 1.00 86.81 280 GLU A N 1
ATOM 2177 C CA . GLU A 1 280 ? -17.467 -14.985 17.854 1.00 86.81 280 GLU A CA 1
ATOM 2178 C C . GLU A 1 280 ? -18.417 -13.810 17.562 1.00 86.81 280 GLU A C 1
ATOM 2180 O O . GLU A 1 280 ? -18.630 -13.450 16.401 1.00 86.81 280 GLU A O 1
ATOM 2185 N N . ASP A 1 281 ? -18.960 -13.183 18.609 1.00 89.75 281 ASP A N 1
ATOM 2186 C CA . ASP A 1 281 ? -19.827 -12.010 18.480 1.00 89.75 281 ASP A CA 1
ATOM 2187 C C . ASP A 1 281 ? -19.015 -10.759 18.115 1.00 89.75 281 ASP A C 1
ATOM 2189 O O . ASP A 1 281 ? -19.504 -9.899 17.374 1.00 89.75 281 ASP A O 1
ATOM 2193 N N . LEU A 1 282 ? -17.760 -10.666 18.573 1.00 91.62 282 LEU A N 1
ATOM 2194 C CA . LEU A 1 282 ? -16.831 -9.607 18.170 1.00 91.62 282 LEU A CA 1
ATOM 2195 C C . LEU A 1 282 ? -16.422 -9.724 16.698 1.00 91.62 282 LEU A C 1
ATOM 2197 O O . LEU A 1 282 ? -16.366 -8.704 16.015 1.00 91.62 282 LEU A O 1
ATOM 2201 N N . PHE A 1 283 ? -16.201 -10.932 16.172 1.00 91.81 283 PHE A N 1
ATOM 2202 C CA . PHE A 1 283 ? -15.897 -11.128 14.748 1.00 91.81 283 PHE A CA 1
ATOM 2203 C C . PHE A 1 283 ? -17.042 -10.668 13.847 1.00 91.81 283 PHE A C 1
ATOM 2205 O O . PHE A 1 283 ? -16.806 -10.047 12.808 1.00 91.81 283 PHE A O 1
ATOM 2212 N N . ALA A 1 284 ? -18.285 -10.938 14.252 1.00 90.88 284 ALA A N 1
ATOM 2213 C CA . ALA A 1 284 ? -19.482 -10.482 13.551 1.00 90.88 284 ALA A CA 1
ATOM 2214 C C . ALA A 1 284 ? -19.736 -8.970 13.689 1.00 90.88 284 ALA A C 1
ATOM 2216 O O . ALA A 1 284 ? -20.570 -8.420 12.965 1.00 90.88 284 ALA A O 1
ATOM 2217 N N . SER A 1 285 ? -19.046 -8.304 14.612 1.00 91.50 285 SER A N 1
ATOM 2218 C CA . SER A 1 285 ? -19.234 -6.893 14.926 1.00 91.50 285 SER A CA 1
ATOM 2219 C C . SER A 1 285 ? -18.197 -6.008 14.244 1.00 91.50 285 SER A C 1
ATOM 2221 O O . SER A 1 285 ? -17.115 -6.431 13.841 1.00 91.50 285 SER A O 1
ATOM 2223 N N . ASP A 1 286 ? -18.553 -4.740 14.104 1.00 93.31 286 ASP A N 1
ATOM 2224 C CA . ASP A 1 286 ? -17.664 -3.705 13.611 1.00 93.31 286 ASP A CA 1
ATOM 2225 C C . ASP A 1 286 ? -16.812 -3.187 14.767 1.00 93.31 286 ASP A C 1
ATOM 2227 O O . ASP A 1 286 ? -17.146 -2.201 15.425 1.00 93.31 286 ASP A O 1
ATOM 2231 N N . ILE A 1 287 ? -15.731 -3.915 15.039 1.00 92.75 287 ILE A N 1
ATOM 2232 C CA . ILE A 1 287 ? -14.785 -3.592 16.107 1.00 92.75 287 ILE A CA 1
ATOM 2233 C C . ILE A 1 287 ? -13.942 -2.351 15.786 1.00 92.75 287 ILE A C 1
ATOM 2235 O O . ILE A 1 287 ? -13.484 -1.681 16.703 1.00 92.75 287 ILE A O 1
ATOM 2239 N N . ILE A 1 288 ? -13.771 -2.006 14.503 1.00 92.75 288 ILE A N 1
ATOM 2240 C CA . ILE A 1 288 ? -13.037 -0.799 14.105 1.00 92.75 288 ILE A CA 1
ATOM 2241 C C . ILE A 1 288 ? -13.853 0.447 14.469 1.00 92.75 288 ILE A C 1
ATOM 2243 O O . ILE A 1 288 ? -13.307 1.396 15.017 1.00 92.75 288 ILE A O 1
ATOM 2247 N N . PHE A 1 289 ? -15.164 0.450 14.224 1.00 93.00 289 PHE A N 1
ATOM 2248 C CA . PHE A 1 289 ? -16.023 1.610 14.496 1.00 93.00 289 PHE A CA 1
ATOM 2249 C C . PHE A 1 289 ? -16.952 1.424 15.708 1.00 93.00 289 PHE A C 1
ATOM 2251 O O . PHE A 1 289 ? -17.911 2.185 15.867 1.00 93.00 289 PHE A O 1
ATOM 2258 N N . CYS A 1 290 ? -16.694 0.416 16.548 1.00 91.38 290 CYS A N 1
ATOM 2259 C CA . CYS A 1 290 ? -17.430 0.088 17.779 1.00 91.38 290 CYS A CA 1
ATOM 2260 C C . CYS A 1 290 ? -18.957 -0.035 17.587 1.00 91.38 290 CYS A C 1
ATOM 2262 O O . CYS A 1 290 ? -19.770 0.431 18.395 1.00 91.38 290 CYS A O 1
ATOM 2264 N N . LYS A 1 291 ? -19.366 -0.670 16.486 1.00 91.62 291 LYS A N 1
ATOM 2265 C CA . LYS A 1 291 ? -20.766 -0.868 16.088 1.00 91.62 291 LYS A CA 1
ATOM 2266 C C . LYS A 1 291 ? -21.074 -2.350 15.908 1.00 91.62 291 LYS A C 1
ATOM 2268 O O . LYS A 1 291 ? -20.201 -3.191 15.754 1.00 91.62 291 LYS A O 1
ATOM 2273 N N . ASN A 1 292 ? -22.353 -2.694 15.896 1.00 89.00 292 ASN A N 1
ATOM 2274 C CA . ASN A 1 292 ? -22.787 -4.028 15.492 1.00 89.00 292 ASN A CA 1
ATOM 2275 C C . ASN A 1 292 ? -22.820 -4.168 13.958 1.00 89.00 292 ASN A C 1
ATOM 2277 O O . ASN A 1 292 ? -22.714 -3.186 13.221 1.00 89.00 292 ASN A O 1
ATOM 2281 N N . SER A 1 293 ? -23.090 -5.380 13.465 1.00 85.56 293 SER A N 1
ATOM 2282 C CA . SER A 1 293 ? -23.210 -5.699 12.028 1.00 85.56 293 SER A CA 1
ATOM 2283 C C . SER A 1 293 ? -24.266 -4.888 11.253 1.00 85.56 293 SER A C 1
ATOM 2285 O O . SER A 1 293 ? -24.318 -4.938 10.023 1.00 85.56 293 SER A O 1
ATOM 2287 N N . LYS A 1 294 ? -25.129 -4.135 11.949 1.00 86.75 294 LYS A N 1
ATOM 2288 C CA . LYS A 1 294 ? -26.166 -3.259 11.376 1.00 86.75 294 LYS A CA 1
ATOM 2289 C C . LYS A 1 294 ? -25.803 -1.772 11.456 1.00 86.75 294 LYS A C 1
ATOM 2291 O O . LYS A 1 294 ? -26.617 -0.949 11.040 1.00 86.75 294 LYS A O 1
ATOM 2296 N N . GLY A 1 295 ? -24.632 -1.430 11.994 1.00 86.19 295 GLY A N 1
ATOM 2297 C CA . GLY A 1 295 ? -24.153 -0.057 12.151 1.00 86.19 295 GLY A CA 1
ATOM 2298 C C . GLY A 1 295 ? -24.723 0.694 13.357 1.00 86.19 295 GLY A C 1
ATOM 2299 O O . GLY A 1 295 ? -24.560 1.909 13.440 1.00 86.19 295 GLY A O 1
ATOM 2300 N N . ALA A 1 296 ? -25.394 0.010 14.287 1.00 88.25 296 ALA A N 1
ATOM 2301 C CA . ALA A 1 296 ? -25.840 0.611 15.545 1.00 88.25 296 ALA A CA 1
ATOM 2302 C C . ALA A 1 296 ? -24.787 0.415 16.645 1.00 88.25 296 ALA A C 1
ATOM 2304 O O . ALA A 1 296 ? -24.050 -0.569 16.617 1.00 88.25 296 ALA A O 1
ATOM 2305 N N . ALA A 1 297 ? -24.731 1.337 17.609 1.00 86.25 297 ALA A N 1
ATOM 2306 C CA . ALA A 1 297 ? -23.788 1.271 18.724 1.00 86.25 297 ALA A CA 1
ATOM 2307 C C . ALA A 1 297 ? -23.906 -0.065 19.476 1.00 86.25 297 ALA A C 1
ATOM 2309 O O . ALA A 1 297 ? -25.016 -0.549 19.731 1.00 86.25 297 ALA A O 1
ATOM 2310 N N . MET A 1 298 ? -22.762 -0.663 19.801 1.00 84.00 298 MET A N 1
ATOM 2311 C CA . MET A 1 298 ? -22.695 -1.933 20.515 1.00 84.00 298 MET A CA 1
ATOM 2312 C C . MET A 1 298 ? -22.415 -1.686 21.996 1.00 84.00 298 MET A C 1
ATOM 2314 O O . MET A 1 298 ? -21.495 -0.961 22.356 1.00 84.00 298 MET A O 1
ATOM 2318 N N . THR A 1 299 ? -23.213 -2.289 22.876 1.00 85.31 299 THR A N 1
ATOM 2319 C CA . THR A 1 299 ? -22.953 -2.231 24.318 1.00 85.31 299 THR A CA 1
ATOM 2320 C C . THR A 1 299 ? -21.646 -2.955 24.634 1.00 85.31 299 THR A C 1
ATOM 2322 O O . THR A 1 299 ? -21.480 -4.091 24.205 1.00 85.31 299 THR A O 1
ATOM 2325 N N . GLY A 1 300 ? -20.753 -2.317 25.395 1.00 84.88 300 GLY A N 1
ATOM 2326 C CA . GLY A 1 300 ? -19.452 -2.883 25.776 1.00 84.88 300 GLY A CA 1
ATOM 2327 C C . GLY A 1 300 ? -18.273 -2.406 24.922 1.00 84.88 300 GLY A C 1
ATOM 2328 O O . GLY A 1 300 ? -17.135 -2.648 25.313 1.00 84.88 300 GLY A O 1
ATOM 2329 N N . LEU A 1 301 ? -18.523 -1.672 23.830 1.00 90.94 301 LEU A N 1
ATOM 2330 C CA . LEU A 1 301 ? -17.492 -1.038 22.999 1.00 90.94 301 LEU A CA 1
ATOM 2331 C C . LEU A 1 301 ? -17.726 0.476 22.899 1.00 90.94 301 LEU A C 1
ATOM 2333 O O . LEU A 1 301 ? -18.868 0.927 22.789 1.00 90.94 301 LEU A O 1
ATOM 2337 N N . SER A 1 302 ? -16.651 1.260 22.890 1.00 91.62 302 SER A N 1
ATOM 2338 C CA . SER A 1 302 ? -16.684 2.695 22.587 1.00 91.62 302 SER A CA 1
ATOM 2339 C C . SER A 1 302 ? -15.502 3.089 21.716 1.00 91.62 302 SER A C 1
ATOM 2341 O O . SER A 1 302 ? -14.441 2.476 21.783 1.00 91.62 302 SER A O 1
ATOM 2343 N N . LEU A 1 303 ? -15.698 4.100 20.873 1.00 91.75 303 LEU A N 1
ATOM 2344 C CA . LEU A 1 303 ? -14.621 4.717 20.107 1.00 91.75 303 LEU A CA 1
ATOM 2345 C C . LEU A 1 303 ? -14.146 5.960 20.866 1.00 91.75 303 LEU A C 1
ATOM 2347 O O . LEU A 1 303 ? -14.977 6.742 21.327 1.00 91.75 303 LEU A O 1
ATOM 2351 N N . ASP A 1 304 ? -12.837 6.119 21.017 1.00 90.50 304 ASP A N 1
ATOM 2352 C CA . ASP A 1 304 ? -12.240 7.314 21.612 1.00 90.50 304 ASP A CA 1
ATOM 2353 C C . ASP A 1 304 ? -12.102 8.417 20.551 1.00 90.50 304 ASP A C 1
ATOM 2355 O O . ASP A 1 304 ? -11.336 8.288 19.593 1.00 90.50 304 ASP A O 1
ATOM 2359 N N . ASP A 1 305 ? -12.816 9.527 20.752 1.00 86.69 305 ASP A N 1
ATOM 2360 C CA . ASP A 1 305 ? -12.829 10.689 19.852 1.00 86.69 305 ASP A CA 1
ATOM 2361 C C . ASP A 1 305 ? -11.472 11.423 19.769 1.00 86.69 305 ASP A C 1
ATOM 2363 O O . ASP A 1 305 ? -11.301 12.326 18.950 1.00 86.69 305 ASP A O 1
ATOM 2367 N N . SER A 1 306 ? -10.501 11.081 20.625 1.00 89.88 306 SER A N 1
ATOM 2368 C CA . SER A 1 306 ? -9.130 11.602 20.564 1.00 89.88 306 SER A CA 1
ATOM 2369 C C . SER A 1 306 ? -8.217 10.849 19.587 1.00 89.88 306 SER A C 1
ATOM 2371 O O . SER A 1 306 ? -7.044 11.214 19.462 1.00 89.88 306 SER A O 1
ATOM 2373 N N . GLY A 1 307 ? -8.709 9.773 18.964 1.00 89.31 307 GLY A N 1
ATOM 2374 C CA . GLY A 1 307 ? -8.027 9.015 17.914 1.00 89.31 307 GLY A CA 1
ATOM 2375 C C . GLY A 1 307 ? -8.342 9.490 16.499 1.00 89.31 307 GLY A C 1
ATOM 2376 O O . GLY A 1 307 ? -9.098 10.435 16.283 1.00 89.31 307 GLY A O 1
ATOM 2377 N N . GLU A 1 308 ? -7.755 8.797 15.528 1.00 92.19 308 GLU A N 1
ATOM 2378 C CA . GLU A 1 308 ? -7.995 9.035 14.107 1.00 92.19 308 GLU A CA 1
ATOM 2379 C C . GLU A 1 308 ? -9.305 8.372 13.646 1.00 92.19 308 GLU A C 1
ATOM 2381 O O . GLU A 1 308 ? -9.554 7.190 13.900 1.00 92.19 308 GLU A O 1
ATOM 2386 N N . ASP A 1 309 ? -10.141 9.117 12.917 1.00 90.44 309 ASP A N 1
ATOM 2387 C CA . ASP A 1 309 ? -11.359 8.573 12.305 1.00 90.44 309 ASP A CA 1
ATOM 2388 C C . ASP A 1 309 ? -11.032 7.889 10.973 1.00 90.44 309 ASP A C 1
ATOM 2390 O O . ASP A 1 309 ? -10.975 8.526 9.916 1.00 90.44 309 ASP A O 1
ATOM 2394 N N . LEU A 1 310 ? -10.864 6.564 11.013 1.00 89.69 310 LEU A N 1
ATOM 2395 C CA . LEU A 1 310 ? -10.552 5.746 9.835 1.00 89.69 310 LEU A CA 1
ATOM 2396 C C . LEU A 1 310 ? -11.601 5.843 8.704 1.00 89.69 310 LEU A C 1
ATOM 2398 O O . LEU A 1 310 ? -11.304 5.489 7.560 1.00 89.69 310 LEU A O 1
ATOM 2402 N N . GLY A 1 311 ? -12.806 6.338 9.011 1.00 86.94 311 GLY A N 1
ATOM 2403 C CA . GLY A 1 311 ? -13.919 6.534 8.082 1.00 86.94 311 GLY A CA 1
ATOM 2404 C C . GLY A 1 311 ? -13.959 7.915 7.421 1.00 86.94 311 GLY A C 1
ATOM 2405 O O . GLY A 1 311 ? -14.934 8.231 6.729 1.00 86.94 311 GLY A O 1
ATOM 2406 N N . ILE A 1 312 ? -12.937 8.758 7.616 1.00 89.25 312 ILE A N 1
ATOM 2407 C CA . ILE A 1 312 ? -12.900 10.101 7.036 1.00 89.25 312 ILE A CA 1
ATOM 2408 C C . ILE A 1 312 ? -12.915 10.059 5.500 1.00 89.25 312 ILE A C 1
ATOM 2410 O O . ILE A 1 312 ? -12.112 9.397 4.846 1.00 89.25 312 ILE A O 1
ATOM 2414 N N . SER A 1 313 ? -13.815 10.839 4.896 1.00 85.44 313 SER A N 1
ATOM 2415 C CA . SER A 1 313 ? -14.024 10.846 3.436 1.00 85.44 313 SER A CA 1
ATOM 2416 C C . SER A 1 313 ? -12.791 11.227 2.605 1.00 85.44 313 SER A C 1
ATOM 2418 O O . SER A 1 313 ? -12.658 10.778 1.470 1.00 85.44 313 SER A O 1
ATOM 2420 N N . MET A 1 314 ? -11.890 12.048 3.154 1.00 86.56 314 MET A N 1
ATOM 2421 C CA . MET A 1 314 ? -10.655 12.463 2.474 1.00 86.56 314 MET A CA 1
ATOM 2422 C C . MET A 1 314 ? -9.532 11.424 2.564 1.00 86.56 314 MET A C 1
ATOM 2424 O O . MET A 1 314 ? -8.491 11.613 1.926 1.00 86.56 314 MET A O 1
ATOM 2428 N N . GLY A 1 315 ? -9.727 10.369 3.360 1.00 90.50 315 GLY A N 1
ATOM 2429 C CA . GLY A 1 315 ? -8.728 9.350 3.644 1.00 90.50 315 GLY A CA 1
ATOM 2430 C C . GLY A 1 315 ? -7.448 9.884 4.290 1.00 90.50 315 GLY A C 1
ATOM 2431 O O . GLY A 1 315 ? -7.319 11.066 4.620 1.00 90.50 315 GLY A O 1
ATOM 2432 N N . PHE A 1 316 ? -6.473 8.992 4.411 1.00 92.62 316 PHE A N 1
ATOM 2433 C CA . PHE A 1 316 ? -5.163 9.246 4.996 1.00 92.62 316 PHE A CA 1
ATOM 2434 C C . PHE A 1 316 ? -4.078 9.086 3.947 1.00 92.62 316 PHE A C 1
ATOM 2436 O O . PHE A 1 316 ? -4.108 8.150 3.151 1.00 92.62 316 PHE A O 1
ATOM 2443 N N . ILE A 1 317 ? -3.133 10.022 3.935 1.00 92.31 317 ILE A N 1
ATOM 2444 C CA . ILE A 1 317 ? -2.006 10.018 3.003 1.00 92.31 317 ILE A CA 1
ATOM 2445 C C . ILE A 1 317 ? -0.969 9.002 3.490 1.00 92.31 317 ILE A C 1
ATOM 2447 O O . ILE A 1 317 ? -0.622 9.018 4.670 1.00 92.31 317 ILE A O 1
ATOM 2451 N N . LEU A 1 318 ? -0.459 8.156 2.594 1.00 93.44 318 LEU A N 1
ATOM 2452 C CA . LEU A 1 318 ? 0.737 7.358 2.870 1.00 93.44 318 LEU A CA 1
ATOM 2453 C C . LEU A 1 318 ? 1.931 8.301 3.064 1.00 93.44 318 LEU A C 1
ATOM 2455 O O . LEU A 1 318 ? 2.122 9.219 2.275 1.00 93.44 318 LEU A O 1
ATOM 2459 N N . GLN A 1 319 ? 2.732 8.109 4.109 1.00 94.12 319 GLN A N 1
ATOM 2460 C CA . GLN A 1 319 ? 3.836 9.025 4.424 1.00 94.12 319 GLN A CA 1
ATOM 2461 C C . GLN A 1 319 ? 5.182 8.310 4.372 1.00 94.12 319 GLN A C 1
ATOM 2463 O O . GLN A 1 319 ? 5.249 7.110 4.123 1.00 94.12 319 GLN A O 1
ATOM 2468 N N . SER A 1 320 ? 6.264 9.051 4.615 1.00 94.50 320 SER A N 1
ATOM 2469 C CA . SER A 1 320 ? 7.631 8.517 4.723 1.00 94.50 320 SER A CA 1
ATOM 2470 C C . SER A 1 320 ? 8.222 7.929 3.432 1.00 94.50 320 SER A C 1
ATOM 2472 O O . SER A 1 320 ? 9.339 7.409 3.453 1.00 94.50 320 SER A O 1
ATOM 2474 N N . GLY A 1 321 ? 7.519 8.062 2.305 1.00 94.88 321 GLY A N 1
ATOM 2475 C CA . GLY A 1 321 ? 8.047 7.795 0.968 1.00 94.88 321 GLY A CA 1
ATOM 2476 C C . GLY A 1 321 ? 8.958 8.927 0.485 1.00 94.88 321 GLY A C 1
ATOM 2477 O O . GLY A 1 321 ? 8.676 10.099 0.732 1.00 94.88 321 GLY A O 1
ATOM 2478 N N . SER A 1 322 ? 10.058 8.579 -0.179 1.00 95.12 322 SER A N 1
ATOM 2479 C CA . SER A 1 322 ? 11.065 9.524 -0.673 1.00 95.12 322 SER A CA 1
ATOM 2480 C C . SER A 1 322 ? 11.689 9.016 -1.964 1.00 95.12 322 SER A C 1
ATOM 2482 O O . SER A 1 322 ? 11.961 7.821 -2.097 1.00 95.12 322 SER A O 1
ATOM 2484 N N . ASN A 1 323 ? 11.983 9.936 -2.885 1.00 93.69 323 ASN A N 1
ATOM 2485 C CA . ASN A 1 323 ? 12.732 9.648 -4.111 1.00 93.69 323 ASN A CA 1
ATOM 2486 C C . ASN A 1 323 ? 14.236 9.437 -3.854 1.00 93.69 323 ASN A C 1
ATOM 2488 O O . ASN A 1 323 ? 14.957 9.038 -4.766 1.00 93.69 323 ASN A O 1
ATOM 2492 N N . GLY A 1 324 ? 14.717 9.686 -2.629 1.00 94.38 324 GLY A N 1
ATOM 2493 C CA . GLY A 1 324 ? 16.133 9.574 -2.283 1.00 94.38 324 GLY A CA 1
ATOM 2494 C C . GLY A 1 324 ? 16.999 10.506 -3.134 1.00 94.38 324 GLY A C 1
ATOM 2495 O O . GLY A 1 324 ? 16.618 11.640 -3.431 1.00 94.38 324 GLY A O 1
ATOM 2496 N N . SER A 1 325 ? 18.149 9.998 -3.560 1.00 94.69 325 SER A N 1
ATOM 2497 C CA . SER A 1 325 ? 19.114 10.687 -4.425 1.00 94.69 325 SER A CA 1
ATOM 2498 C C . SER A 1 325 ? 18.565 11.145 -5.782 1.00 94.69 325 SER A C 1
ATOM 2500 O O . SER A 1 325 ? 19.112 12.086 -6.351 1.00 94.69 325 SER A O 1
ATOM 2502 N N . PHE A 1 326 ? 17.462 10.571 -6.283 1.00 93.12 326 PHE A N 1
ATOM 2503 C CA . PHE A 1 326 ? 16.839 11.023 -7.537 1.00 93.12 326 PHE A CA 1
ATOM 2504 C C . PHE A 1 326 ? 16.207 12.423 -7.428 1.00 93.12 326 PHE A C 1
ATOM 2506 O O . PHE A 1 326 ? 16.023 13.089 -8.447 1.00 93.12 326 PHE A O 1
ATOM 2513 N N . GLY A 1 327 ? 15.864 12.876 -6.216 1.00 91.06 327 GLY A N 1
ATOM 2514 C CA . GLY A 1 327 ? 15.213 14.169 -5.997 1.00 91.06 327 GLY A CA 1
ATOM 2515 C C . GLY A 1 327 ? 13.922 14.344 -6.811 1.00 91.06 327 GLY A C 1
ATOM 2516 O O . GLY A 1 327 ? 13.158 13.396 -7.003 1.00 91.06 327 GLY A O 1
ATOM 2517 N N . ASP A 1 328 ? 13.685 15.569 -7.287 1.00 89.69 328 ASP A N 1
ATOM 2518 C CA . ASP A 1 328 ? 12.488 15.925 -8.067 1.00 89.69 328 ASP A CA 1
ATOM 2519 C C . ASP A 1 328 ? 12.659 15.701 -9.576 1.00 89.69 328 ASP A C 1
ATOM 2521 O O . ASP A 1 328 ? 11.671 15.572 -10.300 1.00 89.69 328 ASP A O 1
ATOM 2525 N N . CYS A 1 329 ? 13.907 15.674 -10.049 1.00 91.06 329 CYS A N 1
ATOM 2526 C CA . CYS A 1 329 ? 14.268 15.556 -11.460 1.00 91.06 329 CYS A CA 1
ATOM 2527 C C . CYS A 1 329 ? 15.320 14.446 -11.635 1.00 91.06 329 CYS A C 1
ATOM 2529 O O . CYS A 1 329 ? 16.514 14.738 -11.748 1.00 91.06 329 CYS A O 1
ATOM 2531 N N . PRO A 1 330 ? 14.899 13.163 -11.642 1.00 89.69 330 PRO A N 1
ATOM 2532 C CA . PRO A 1 330 ? 15.817 12.029 -11.732 1.00 89.69 330 PRO A CA 1
ATOM 2533 C C . PRO A 1 330 ? 16.785 12.120 -12.914 1.00 89.69 330 PRO A C 1
ATOM 2535 O O . PRO A 1 330 ? 17.951 11.760 -12.786 1.00 89.69 330 PRO A O 1
ATOM 2538 N N . ILE A 1 331 ? 16.323 12.628 -14.059 1.00 90.62 331 ILE A N 1
ATOM 2539 C CA . ILE A 1 331 ? 17.087 12.642 -15.314 1.00 90.62 331 ILE A CA 1
ATOM 2540 C C . ILE A 1 331 ? 18.377 13.471 -15.264 1.00 90.62 331 ILE A C 1
ATOM 2542 O O . ILE A 1 331 ? 19.256 13.249 -16.094 1.00 90.62 331 ILE A O 1
ATOM 2546 N N . ASP A 1 332 ? 18.499 14.386 -14.301 1.00 89.31 332 ASP A N 1
ATOM 2547 C CA . ASP A 1 332 ? 19.673 15.245 -14.121 1.00 89.31 332 ASP A CA 1
ATOM 2548 C C . ASP A 1 332 ? 20.708 14.648 -13.144 1.00 89.31 332 ASP A C 1
ATOM 2550 O O . ASP A 1 332 ? 21.731 15.276 -12.854 1.00 89.31 332 ASP A O 1
ATOM 2554 N N . THR A 1 333 ? 20.452 13.446 -12.617 1.00 91.69 333 THR A N 1
ATOM 2555 C CA . THR A 1 333 ? 21.281 12.785 -11.596 1.00 91.69 333 THR A CA 1
ATOM 2556 C C . THR A 1 333 ? 22.147 11.671 -12.187 1.00 91.69 333 THR A C 1
ATOM 2558 O O . THR A 1 333 ? 21.746 10.982 -13.127 1.00 91.69 333 THR A O 1
ATOM 2561 N N . GLN A 1 334 ? 23.341 11.465 -11.620 1.00 93.38 334 GLN A N 1
ATOM 2562 C CA . GLN A 1 334 ? 24.214 10.350 -12.015 1.00 93.38 334 GLN A CA 1
ATOM 2563 C C . GLN A 1 334 ? 23.612 9.013 -11.576 1.00 93.38 334 GLN A C 1
ATOM 2565 O O . GLN A 1 334 ? 23.713 8.010 -12.275 1.00 93.38 334 GLN A O 1
ATOM 2570 N N . GLU A 1 335 ? 22.936 9.018 -10.433 1.00 94.31 335 GLU A N 1
ATOM 2571 C CA . GLU A 1 335 ? 22.274 7.867 -9.846 1.00 94.31 335 GLU A CA 1
ATOM 2572 C C . GLU A 1 335 ? 21.216 7.295 -10.799 1.00 94.31 335 GLU A C 1
ATOM 2574 O O . GLU A 1 335 ? 21.098 6.079 -10.932 1.00 94.31 335 GLU A O 1
ATOM 2579 N N . TYR A 1 336 ? 20.488 8.143 -11.534 1.00 94.38 336 TYR A N 1
ATOM 2580 C CA . TYR A 1 336 ? 19.556 7.682 -12.564 1.00 94.38 336 TYR A CA 1
ATOM 2581 C C . TYR A 1 336 ? 20.256 6.962 -13.722 1.00 94.38 336 TYR A C 1
ATOM 2583 O O . TYR A 1 336 ? 19.787 5.911 -14.167 1.00 94.38 336 TYR A O 1
ATOM 2591 N N . GLU A 1 337 ? 21.389 7.487 -14.196 1.00 94.94 337 GLU A N 1
ATOM 2592 C CA . GLU A 1 337 ? 22.198 6.817 -15.219 1.00 94.94 337 GLU A CA 1
ATOM 2593 C C . GLU A 1 337 ? 22.709 5.457 -14.722 1.00 94.94 337 GLU A C 1
ATOM 2595 O O . GLU A 1 337 ? 22.607 4.460 -15.443 1.00 94.94 337 GLU A O 1
ATOM 2600 N N . ASP A 1 338 ? 23.182 5.390 -13.478 1.00 95.44 338 ASP A N 1
ATOM 2601 C CA . ASP A 1 338 ? 23.699 4.166 -12.865 1.00 95.44 338 ASP A CA 1
ATOM 2602 C C . ASP A 1 338 ? 22.610 3.085 -12.737 1.00 95.44 338 ASP A C 1
ATOM 2604 O O . ASP A 1 338 ? 22.850 1.915 -13.050 1.00 95.44 338 ASP A O 1
ATOM 2608 N N . GLU A 1 339 ? 21.385 3.456 -12.353 1.00 95.25 339 GLU A N 1
ATOM 2609 C CA . GLU A 1 339 ? 20.254 2.522 -12.293 1.00 95.25 339 GLU A CA 1
ATOM 2610 C C . GLU A 1 339 ? 19.814 2.030 -13.681 1.00 95.25 339 GLU A C 1
ATOM 2612 O O . GLU A 1 339 ? 19.502 0.848 -13.867 1.00 95.25 339 GLU A O 1
ATOM 2617 N N . LEU A 1 340 ? 19.832 2.898 -14.697 1.00 94.81 340 LEU A N 1
ATOM 2618 C CA . LEU A 1 340 ? 19.584 2.479 -16.078 1.00 94.81 340 LEU A CA 1
ATOM 2619 C C . LEU A 1 340 ? 20.667 1.512 -16.575 1.00 94.81 340 LEU A C 1
ATOM 2621 O O . LEU A 1 340 ? 20.349 0.515 -17.231 1.00 94.81 340 LEU A O 1
ATOM 2625 N N . LEU A 1 341 ? 21.937 1.768 -16.245 1.00 95.50 341 LEU A N 1
ATOM 2626 C CA . LEU A 1 341 ? 23.052 0.880 -16.572 1.00 95.50 341 LEU A CA 1
ATOM 2627 C C . LEU A 1 341 ? 22.887 -0.497 -15.927 1.00 95.50 341 LEU A C 1
ATOM 2629 O O . LEU A 1 341 ? 23.078 -1.498 -16.618 1.00 95.50 341 LEU A O 1
ATOM 2633 N N . LYS A 1 342 ? 22.470 -0.567 -14.657 1.00 94.12 342 LYS A N 1
ATOM 2634 C CA . LYS A 1 342 ? 22.147 -1.835 -13.977 1.00 94.12 342 LYS A CA 1
ATOM 2635 C C . LYS A 1 342 ? 21.025 -2.583 -14.686 1.00 94.12 342 LYS A C 1
ATOM 2637 O O . LYS A 1 342 ? 21.106 -3.800 -14.854 1.00 94.12 342 LYS A O 1
ATOM 2642 N N . PHE A 1 343 ? 19.987 -1.875 -15.141 1.00 94.19 343 PHE A N 1
ATOM 2643 C CA . PHE A 1 343 ? 18.892 -2.511 -15.869 1.00 94.19 343 PHE A CA 1
ATOM 2644 C C . PHE A 1 343 ? 19.372 -3.090 -17.191 1.00 94.19 343 PHE A C 1
ATOM 2646 O O . PHE A 1 343 ? 19.332 -4.301 -17.350 1.00 94.19 343 PHE A O 1
ATOM 2653 N N . PHE A 1 344 ? 19.886 -2.275 -18.113 1.00 93.75 344 PHE A N 1
ATOM 2654 C CA . PHE A 1 344 ? 20.319 -2.770 -19.427 1.00 93.75 344 PHE A CA 1
ATOM 2655 C C . PHE A 1 344 ? 21.549 -3.695 -19.349 1.00 93.75 344 PHE A C 1
ATOM 2657 O O . PHE A 1 344 ? 21.784 -4.507 -20.247 1.00 93.75 344 PHE A O 1
ATOM 2664 N N . GLY A 1 345 ? 22.318 -3.612 -18.261 1.00 90.69 345 GLY A N 1
ATOM 2665 C CA . GLY A 1 345 ? 23.399 -4.530 -17.909 1.00 90.69 345 GLY A CA 1
ATOM 2666 C C . GLY A 1 345 ? 22.926 -5.901 -17.417 1.00 90.69 345 GLY A C 1
ATOM 2667 O O . GLY A 1 345 ? 23.672 -6.865 -17.557 1.00 90.69 345 GLY A O 1
ATOM 2668 N N . GLY A 1 346 ? 21.678 -6.022 -16.952 1.00 87.81 346 GLY A N 1
ATOM 2669 C CA . GLY A 1 346 ? 21.089 -7.271 -16.453 1.00 87.81 346 GLY A CA 1
ATOM 2670 C C . GLY A 1 346 ? 21.306 -7.527 -14.963 1.00 87.81 346 GLY A C 1
ATOM 2671 O O . GLY A 1 346 ? 21.032 -8.634 -14.503 1.00 87.81 346 GLY A O 1
ATOM 2672 N N . ASP A 1 347 ? 21.765 -6.527 -14.211 1.00 89.38 347 ASP A N 1
ATOM 2673 C CA . ASP A 1 347 ? 22.019 -6.640 -12.770 1.00 89.38 347 ASP A CA 1
ATOM 2674 C C . ASP A 1 347 ? 20.708 -6.694 -11.973 1.00 89.38 347 ASP A C 1
ATOM 2676 O O . ASP A 1 347 ? 20.624 -7.372 -10.951 1.00 89.38 347 ASP A O 1
ATOM 2680 N N . PHE A 1 348 ? 19.665 -6.014 -12.460 1.00 83.62 348 PHE A N 1
ATOM 2681 C CA . PHE A 1 348 ? 18.329 -6.077 -11.865 1.00 83.62 348 PHE A CA 1
ATOM 2682 C C . PHE A 1 348 ? 17.616 -7.395 -12.138 1.00 83.62 348 PHE A C 1
ATOM 2684 O O . PHE A 1 348 ? 17.005 -7.974 -11.242 1.00 83.62 348 PHE A O 1
ATOM 2691 N N . ASP A 1 349 ? 17.638 -7.819 -13.398 1.00 83.38 349 ASP A N 1
ATOM 2692 C CA . ASP A 1 349 ? 17.044 -9.070 -13.831 1.00 83.38 349 ASP A CA 1
ATOM 2693 C C . ASP A 1 349 ? 17.809 -9.602 -15.046 1.00 83.38 349 ASP A C 1
ATOM 2695 O O . ASP A 1 349 ? 17.716 -9.073 -16.157 1.00 83.38 349 ASP A O 1
ATOM 2699 N N . SER A 1 350 ? 18.559 -10.683 -14.836 1.00 85.19 350 SER A N 1
ATOM 2700 C CA . SER A 1 350 ? 19.315 -11.350 -15.897 1.00 85.19 350 SER A CA 1
ATOM 2701 C C . SER A 1 350 ? 18.420 -11.958 -16.982 1.00 85.19 350 SER A C 1
ATOM 2703 O O . SER A 1 350 ? 18.901 -12.283 -18.068 1.00 85.19 350 SER A O 1
ATOM 2705 N N . ASP A 1 351 ? 17.111 -12.084 -16.739 1.00 86.31 351 ASP A N 1
ATOM 2706 C CA . ASP A 1 351 ? 16.157 -12.594 -17.716 1.00 86.31 351 ASP A CA 1
ATOM 2707 C C . ASP A 1 351 ? 16.010 -11.696 -18.944 1.00 86.31 351 ASP A C 1
ATOM 2709 O O . ASP A 1 351 ? 15.585 -12.173 -19.998 1.00 86.31 351 ASP A O 1
ATOM 2713 N N . ILE A 1 352 ? 16.446 -10.434 -18.884 1.00 86.81 352 ILE A N 1
ATOM 2714 C CA . ILE A 1 352 ? 16.563 -9.618 -20.097 1.00 86.81 352 ILE A CA 1
ATOM 2715 C C . ILE A 1 352 ? 17.611 -10.164 -21.071 1.00 86.81 352 ILE A C 1
ATOM 2717 O O . ILE A 1 352 ? 17.586 -9.781 -22.231 1.00 86.81 352 ILE A O 1
ATOM 2721 N N . TYR A 1 353 ? 18.513 -11.058 -20.653 1.00 85.88 353 TYR A N 1
ATOM 2722 C CA . TYR A 1 353 ? 19.440 -11.789 -21.530 1.00 85.88 353 TYR A CA 1
ATOM 2723 C C . TYR A 1 353 ? 18.888 -13.161 -21.945 1.00 85.88 353 TYR A C 1
ATOM 2725 O O . TYR A 1 353 ? 19.465 -13.833 -22.803 1.00 85.88 353 TYR A O 1
ATOM 2733 N N . ASN A 1 354 ? 17.761 -13.586 -21.371 1.00 85.69 354 ASN A N 1
ATOM 2734 C CA . ASN A 1 354 ? 17.126 -14.854 -21.683 1.00 85.69 354 ASN A CA 1
ATOM 2735 C C . ASN A 1 354 ? 16.311 -14.736 -22.981 1.00 85.69 354 ASN A C 1
ATOM 2737 O O . ASN A 1 354 ? 15.288 -14.047 -23.047 1.00 85.69 354 ASN A O 1
ATOM 2741 N N . LEU A 1 355 ? 16.783 -15.428 -24.020 1.00 84.38 355 LEU A N 1
ATOM 2742 C CA . LEU A 1 355 ? 16.184 -15.432 -25.357 1.00 84.38 355 LEU A CA 1
ATOM 2743 C C . LEU A 1 355 ? 14.806 -16.095 -25.392 1.00 84.38 355 LEU A C 1
ATOM 2745 O O . LEU A 1 355 ? 14.004 -15.781 -26.268 1.00 84.38 355 LEU A O 1
ATOM 2749 N N . ASP A 1 356 ? 14.521 -17.020 -24.478 1.00 83.00 356 ASP A N 1
ATOM 2750 C CA . ASP A 1 356 ? 13.281 -17.799 -24.497 1.00 83.00 356 ASP A CA 1
ATOM 2751 C C . ASP A 1 356 ? 12.178 -17.161 -23.661 1.00 83.00 356 ASP A C 1
ATOM 2753 O O . ASP A 1 356 ? 11.000 -17.312 -23.983 1.00 83.00 356 ASP A O 1
ATOM 2757 N N . ARG A 1 357 ? 12.551 -16.416 -22.616 1.00 85.44 357 ARG A N 1
ATOM 2758 C CA . ARG A 1 357 ? 11.586 -15.829 -21.685 1.00 85.44 357 ARG A CA 1
ATOM 2759 C C . ARG A 1 357 ? 10.879 -14.601 -22.247 1.00 85.44 357 ARG A C 1
ATOM 2761 O O . ARG A 1 357 ? 9.656 -14.513 -22.161 1.00 85.44 357 ARG A O 1
ATOM 2768 N N . PHE A 1 358 ? 11.633 -13.667 -22.819 1.00 86.00 358 PHE A N 1
ATOM 2769 C CA . PHE A 1 358 ? 11.085 -12.450 -23.415 1.00 86.00 358 PHE A CA 1
ATOM 2770 C C . PHE A 1 358 ? 11.501 -12.375 -24.877 1.00 86.00 358 PHE A C 1
ATOM 2772 O O . PHE A 1 358 ? 12.691 -12.363 -25.177 1.00 86.00 358 PHE A O 1
ATOM 2779 N N . LYS A 1 359 ? 10.526 -12.320 -25.786 1.00 88.31 359 LYS A N 1
ATOM 2780 C CA . LYS A 1 359 ? 10.757 -12.054 -27.209 1.00 88.31 359 LYS A CA 1
ATOM 2781 C C . LYS A 1 359 ? 10.623 -10.553 -27.430 1.00 88.31 359 LYS A C 1
ATOM 2783 O O . LYS A 1 359 ? 9.530 -10.066 -27.675 1.00 88.31 359 LYS A O 1
ATOM 2788 N N . ILE A 1 360 ? 11.719 -9.837 -27.201 1.00 91.94 360 ILE A N 1
ATOM 2789 C CA . ILE A 1 360 ? 11.796 -8.385 -27.379 1.00 91.94 360 ILE A CA 1
ATOM 2790 C C . ILE A 1 360 ? 11.914 -8.111 -28.879 1.00 91.94 360 ILE A C 1
ATOM 2792 O O . ILE A 1 360 ? 12.730 -8.743 -29.541 1.00 91.94 360 ILE A O 1
ATOM 2796 N N . ASP A 1 361 ? 11.132 -7.173 -29.406 1.00 92.00 361 ASP A N 1
ATOM 2797 C CA . ASP A 1 361 ? 11.171 -6.804 -30.824 1.00 92.00 361 ASP A CA 1
ATOM 2798 C C . ASP A 1 361 ? 12.124 -5.632 -31.069 1.00 92.00 361 ASP A C 1
ATOM 2800 O O . ASP A 1 361 ? 12.953 -5.663 -31.987 1.00 92.00 361 ASP A O 1
ATOM 2804 N N . ALA A 1 362 ? 12.042 -4.597 -30.227 1.00 92.50 362 ALA A N 1
ATOM 2805 C CA . ALA A 1 362 ? 12.927 -3.448 -30.327 1.00 92.50 362 ALA A CA 1
ATOM 2806 C C . ALA A 1 362 ? 13.163 -2.717 -28.997 1.00 92.50 362 ALA A C 1
ATOM 2808 O O . ALA A 1 362 ? 12.436 -2.867 -28.019 1.00 92.50 362 ALA A O 1
ATOM 2809 N N . CYS A 1 363 ? 14.199 -1.888 -28.987 1.00 93.38 363 CYS A N 1
ATOM 2810 C CA . CYS A 1 363 ? 14.427 -0.836 -28.007 1.00 93.38 363 CYS A CA 1
ATOM 2811 C C . CYS A 1 363 ? 14.647 0.463 -28.789 1.00 93.38 363 CYS A C 1
ATOM 2813 O O . CYS A 1 363 ? 15.450 0.497 -29.727 1.00 93.38 363 CYS A O 1
ATOM 2815 N N . VAL A 1 364 ? 13.904 1.511 -28.448 1.00 90.75 364 VAL A N 1
ATOM 2816 C CA . VAL A 1 364 ? 14.022 2.824 -29.092 1.00 90.75 364 VAL A CA 1
ATOM 2817 C C . VAL A 1 364 ? 14.796 3.734 -28.156 1.00 90.75 364 VAL A C 1
ATOM 2819 O O . VAL A 1 364 ? 14.520 3.763 -26.958 1.00 90.75 364 VAL A O 1
ATOM 2822 N N . ASP A 1 365 ? 15.770 4.464 -28.688 1.00 87.56 365 ASP A N 1
ATOM 2823 C CA . ASP A 1 365 ? 16.463 5.472 -27.903 1.00 87.56 365 ASP A CA 1
ATOM 2824 C C . ASP A 1 365 ? 15.500 6.584 -27.482 1.00 87.56 365 ASP A C 1
ATOM 2826 O O . ASP A 1 365 ? 14.804 7.182 -28.301 1.00 87.56 365 ASP A O 1
ATOM 2830 N N . ALA A 1 366 ? 15.459 6.840 -26.179 1.00 88.62 366 ALA A N 1
ATOM 2831 C CA . ALA A 1 366 ? 14.597 7.834 -25.566 1.00 88.62 366 ALA A CA 1
ATOM 2832 C C . ALA A 1 366 ? 15.427 8.957 -24.931 1.00 88.62 366 ALA A C 1
ATOM 2834 O O . ALA A 1 366 ? 15.152 9.393 -23.812 1.00 88.62 366 ALA A O 1
ATOM 2835 N N . ASN A 1 367 ? 16.473 9.382 -25.650 1.00 90.12 367 ASN A N 1
ATOM 2836 C CA . ASN A 1 367 ? 17.493 10.323 -25.190 1.00 90.12 367 ASN A CA 1
ATOM 2837 C C . ASN A 1 367 ? 18.210 9.827 -23.926 1.00 90.12 367 ASN A C 1
ATOM 2839 O O . ASN A 1 367 ? 18.398 10.566 -22.959 1.00 90.12 367 ASN A O 1
ATOM 2843 N N . TYR A 1 368 ? 18.590 8.548 -23.929 1.00 92.00 368 TYR A N 1
ATOM 2844 C CA . TYR A 1 368 ? 19.350 7.978 -22.823 1.00 92.00 368 TYR A CA 1
ATOM 2845 C C . TYR A 1 368 ? 20.788 8.526 -22.785 1.00 92.00 368 TYR A C 1
ATOM 2847 O O . TYR A 1 368 ? 21.353 8.848 -23.839 1.00 92.00 368 TYR A O 1
ATOM 2855 N N . PRO A 1 369 ? 21.426 8.568 -21.599 1.00 92.31 369 PRO A N 1
ATOM 2856 C CA . PRO A 1 369 ? 22.846 8.883 -21.480 1.00 92.31 369 PRO A CA 1
ATOM 2857 C C . PRO A 1 369 ? 23.731 7.985 -22.353 1.00 92.31 369 PRO A C 1
ATOM 2859 O O . PRO A 1 369 ? 23.401 6.834 -22.654 1.00 92.31 369 PRO A O 1
ATOM 2862 N N . TYR A 1 370 ? 24.883 8.506 -22.777 1.00 92.50 370 TYR A N 1
ATOM 2863 C CA . TYR A 1 370 ? 25.731 7.839 -23.769 1.00 92.50 370 TYR A CA 1
ATOM 2864 C C . TYR A 1 370 ? 26.194 6.443 -23.330 1.00 92.50 370 TYR A C 1
ATOM 2866 O O . TYR A 1 370 ? 26.231 5.519 -24.151 1.00 92.50 370 TYR A O 1
ATOM 2874 N N . ASP A 1 371 ? 26.524 6.258 -22.051 1.00 93.62 371 ASP A N 1
ATOM 2875 C CA . ASP A 1 371 ? 26.954 4.952 -21.558 1.00 93.62 371 ASP A CA 1
ATOM 2876 C C . ASP A 1 371 ? 25.782 3.963 -21.457 1.00 93.62 371 ASP A C 1
ATOM 2878 O O . ASP A 1 371 ? 25.958 2.785 -21.788 1.00 93.62 371 ASP A O 1
ATOM 2882 N N . VAL A 1 372 ? 24.566 4.438 -21.166 1.00 93.88 372 VAL A N 1
ATOM 2883 C CA . VAL A 1 372 ? 23.332 3.635 -21.259 1.00 93.88 372 VAL A CA 1
ATOM 2884 C C . VAL A 1 372 ? 23.088 3.176 -22.696 1.00 93.88 372 VAL A C 1
ATOM 2886 O O . VAL A 1 372 ? 22.876 1.984 -22.930 1.00 93.88 372 VAL A O 1
ATOM 2889 N N . LYS A 1 373 ? 23.226 4.064 -23.693 1.00 94.50 373 LYS A N 1
ATOM 2890 C CA . LYS A 1 373 ? 23.113 3.676 -25.113 1.00 94.50 373 LYS A CA 1
ATOM 2891 C C . LYS A 1 373 ? 24.114 2.574 -25.480 1.00 94.50 373 LYS A C 1
ATOM 2893 O O . LYS A 1 373 ? 23.762 1.613 -26.166 1.00 94.50 373 LYS A O 1
ATOM 2898 N N . LYS A 1 374 ? 25.361 2.647 -24.991 1.00 93.94 374 LYS A N 1
ATOM 2899 C CA . LYS A 1 374 ? 26.350 1.569 -25.196 1.00 93.94 374 LYS A CA 1
ATOM 2900 C C . LYS A 1 374 ? 25.925 0.256 -24.544 1.00 93.94 374 LYS A C 1
ATOM 2902 O O . LYS A 1 374 ? 26.185 -0.799 -25.126 1.00 93.94 374 LYS A O 1
ATOM 2907 N N . ALA A 1 375 ? 25.321 0.296 -23.357 1.00 93.62 375 ALA A N 1
ATOM 2908 C CA . ALA A 1 375 ? 24.807 -0.899 -22.692 1.00 93.62 375 ALA A CA 1
ATOM 2909 C C . ALA A 1 375 ? 23.695 -1.559 -23.523 1.00 93.62 375 ALA A C 1
ATOM 2911 O O . ALA A 1 375 ? 23.769 -2.760 -23.785 1.00 93.62 375 ALA A O 1
ATOM 2912 N N . ILE A 1 376 ? 22.757 -0.771 -24.061 1.00 94.00 376 ILE A N 1
ATOM 2913 C CA . ILE A 1 376 ? 21.700 -1.272 -24.954 1.00 94.00 376 ILE A CA 1
ATOM 2914 C C . ILE A 1 376 ? 22.299 -1.909 -26.217 1.00 94.00 376 ILE A C 1
ATOM 2916 O O . ILE A 1 376 ? 21.914 -3.013 -26.601 1.00 94.00 376 ILE A O 1
ATOM 2920 N N . VAL A 1 377 ? 23.305 -1.277 -26.835 1.00 93.25 377 VAL A N 1
ATOM 2921 C CA . VAL A 1 377 ? 24.016 -1.847 -27.995 1.00 93.25 377 VAL A CA 1
ATOM 2922 C C . VAL A 1 377 ? 24.695 -3.175 -27.647 1.00 93.25 377 VAL A C 1
ATOM 2924 O O . VAL A 1 377 ? 24.690 -4.103 -28.458 1.00 93.25 377 VAL A O 1
ATOM 2927 N N . ARG A 1 378 ? 25.294 -3.306 -26.458 1.00 92.88 378 ARG A N 1
ATOM 2928 C CA . ARG A 1 378 ? 25.888 -4.577 -26.005 1.00 92.88 378 ARG A CA 1
ATOM 2929 C C . ARG A 1 378 ? 24.822 -5.657 -25.832 1.00 92.88 378 ARG A C 1
ATOM 2931 O O . ARG A 1 378 ? 25.030 -6.767 -26.321 1.00 92.88 378 ARG A O 1
ATOM 2938 N N . LEU A 1 379 ? 23.688 -5.322 -25.219 1.00 92.56 379 LEU A N 1
ATOM 2939 C CA . LEU A 1 379 ? 22.548 -6.224 -25.053 1.00 92.56 379 LEU A CA 1
ATOM 2940 C C . LEU A 1 379 ? 21.998 -6.687 -26.414 1.00 92.56 379 LEU A C 1
ATOM 2942 O O . LEU A 1 379 ? 21.854 -7.888 -26.641 1.00 92.56 379 LEU A O 1
ATOM 2946 N N . ALA A 1 380 ? 21.784 -5.762 -27.354 1.00 92.06 380 ALA A N 1
ATOM 2947 C CA . ALA A 1 380 ? 21.340 -6.068 -28.717 1.00 92.06 380 ALA A CA 1
ATOM 2948 C C . ALA A 1 380 ? 22.327 -6.979 -29.463 1.00 92.06 380 ALA A C 1
ATOM 2950 O O . ALA A 1 380 ? 21.925 -7.959 -30.089 1.00 92.06 380 ALA A O 1
ATOM 2951 N N . ASN A 1 381 ? 23.633 -6.719 -29.345 1.00 91.69 381 ASN A N 1
ATOM 2952 C CA . ASN A 1 381 ? 24.672 -7.555 -29.955 1.00 91.69 381 ASN A CA 1
ATOM 2953 C C . ASN A 1 381 ? 24.771 -8.955 -29.338 1.00 91.69 381 ASN A C 1
ATOM 2955 O O . ASN A 1 381 ? 25.138 -9.903 -30.040 1.00 91.69 381 ASN A O 1
ATOM 2959 N N . PHE A 1 382 ? 24.488 -9.087 -28.041 1.00 91.88 382 PHE A N 1
ATOM 2960 C CA . PHE A 1 382 ? 24.436 -10.382 -27.374 1.00 91.88 382 PHE A CA 1
ATOM 2961 C C . PHE A 1 382 ? 23.220 -11.178 -27.841 1.00 91.88 382 PHE A C 1
ATOM 2963 O O . PHE A 1 382 ? 23.377 -12.304 -28.317 1.00 91.88 382 PHE A O 1
ATOM 2970 N N . ARG A 1 383 ? 22.022 -10.589 -27.731 1.00 90.06 383 ARG A N 1
ATOM 2971 C CA . ARG A 1 383 ? 20.780 -11.314 -27.991 1.00 90.06 383 ARG A CA 1
ATOM 2972 C C . ARG A 1 383 ? 20.545 -11.585 -29.476 1.00 90.06 383 ARG A C 1
ATOM 2974 O O . ARG A 1 383 ? 20.097 -12.669 -29.836 1.00 90.06 383 ARG A O 1
ATOM 2981 N N . LYS A 1 384 ? 20.887 -10.620 -30.340 1.00 89.12 384 LYS A N 1
ATOM 2982 C CA . LYS A 1 384 ? 20.733 -10.668 -31.809 1.00 89.12 384 LYS A CA 1
ATOM 2983 C C . LYS A 1 384 ? 19.306 -10.935 -32.305 1.00 89.12 384 LYS A C 1
ATOM 2985 O O . LYS A 1 384 ? 19.130 -11.233 -33.484 1.00 89.12 384 LYS A O 1
ATOM 2990 N N . ASP A 1 385 ? 18.315 -10.849 -31.424 1.00 87.44 385 ASP A N 1
ATOM 2991 C CA . ASP A 1 385 ? 16.913 -11.159 -31.697 1.00 87.44 385 ASP A CA 1
ATOM 2992 C C . ASP A 1 385 ? 15.998 -9.926 -31.661 1.00 87.44 385 ASP A C 1
ATOM 2994 O O . ASP A 1 385 ? 14.831 -10.056 -32.010 1.00 87.44 385 ASP A O 1
ATOM 2998 N N . PHE A 1 386 ? 16.531 -8.744 -31.320 1.00 90.62 386 PHE A N 1
ATOM 2999 C CA . PHE A 1 386 ? 15.796 -7.476 -31.298 1.00 90.62 386 PHE A CA 1
ATOM 3000 C C . PHE A 1 386 ? 16.597 -6.327 -31.931 1.00 90.62 386 PHE A C 1
ATOM 3002 O O . PHE A 1 386 ? 17.829 -6.380 -32.020 1.00 90.62 386 PHE A O 1
ATOM 3009 N N . PHE A 1 387 ? 15.900 -5.272 -32.360 1.00 90.56 387 PHE A N 1
ATOM 3010 C CA . PHE A 1 387 ? 16.509 -4.083 -32.965 1.00 90.56 387 PHE A CA 1
ATOM 3011 C C . PHE A 1 387 ? 16.701 -2.949 -31.955 1.00 90.56 387 PHE A C 1
ATOM 3013 O O . PHE A 1 387 ? 15.784 -2.607 -31.217 1.00 90.56 387 PHE A O 1
ATOM 3020 N N . PHE A 1 388 ? 17.867 -2.303 -31.967 1.00 91.94 388 PHE A N 1
ATOM 3021 C CA . PHE A 1 388 ? 18.065 -1.035 -31.264 1.00 91.94 388 PHE A CA 1
ATOM 3022 C C . PHE A 1 388 ? 18.061 0.129 -32.259 1.00 91.94 388 PHE A C 1
ATOM 3024 O O . PHE A 1 388 ? 18.891 0.167 -33.170 1.00 91.94 388 PHE A O 1
ATOM 3031 N N . PHE A 1 389 ? 17.138 1.073 -32.075 1.00 88.94 389 PHE A N 1
ATOM 3032 C CA . PHE A 1 389 ? 17.046 2.305 -32.860 1.00 88.94 389 PHE A CA 1
ATOM 3033 C C . PHE A 1 389 ? 17.707 3.453 -32.090 1.00 88.94 389 PHE A C 1
ATOM 3035 O O . PHE A 1 389 ? 17.029 4.179 -31.367 1.00 88.94 389 PHE A O 1
ATOM 3042 N N . GLY A 1 390 ? 19.032 3.565 -32.208 1.00 81.06 390 GLY A N 1
ATOM 3043 C CA . GLY A 1 390 ? 19.824 4.626 -31.577 1.00 81.06 390 GLY A CA 1
ATOM 3044 C C . GLY A 1 390 ? 19.996 5.866 -32.455 1.00 81.06 390 GLY A C 1
ATOM 3045 O O . GLY A 1 390 ? 20.181 5.714 -33.665 1.00 81.06 390 GLY A O 1
ATOM 3046 N N . ASP A 1 391 ? 19.975 7.049 -31.828 1.00 68.62 391 ASP A N 1
ATOM 3047 C CA . ASP A 1 391 ? 20.427 8.334 -32.399 1.00 68.62 391 ASP A CA 1
ATOM 3048 C C . ASP A 1 391 ? 21.882 8.650 -32.007 1.00 68.62 391 ASP A C 1
ATOM 3050 O O . ASP A 1 391 ? 22.224 8.545 -30.792 1.00 68.62 391 ASP A O 1
#